Protein AF-0000000070418682 (afdb_homodimer)

Sequence (724 aa):
MSKELKKSKRNKKDPETDIDVFTCPLCLRHYTDPKQLDCLHNFCEGCIKDYIKSSDDDELHDGKFTCPVCHIPTTVSVPKSNPETWAGQLPDNHLITSLADGVPLNSETQVCTPCTREGNTTAAKHWCRDCFEPLCEFCKGIHRKIKQINGHRIIPLDEARSKPGNQRVETKTDEACTEHKGKAVELYCPGHRKLCCVVCFATNHRECPGIKTIDELSADLKSTGELAEVVDAMTEIIHKADEQIEEKTQAGTLLNLKYEELTEKIDFLTNKAIERLEALREEALRRFEKQHSKESKNIVHRKAVLVSSKLAMDLDLKYLEAVAKHGSASLLFITSERLRHRAGCSCLTASTSSWRITTTANMSKELKKSKRNKKDPETDIDVFTCPLCLRHYTDPKQLDCLHNFCEGCIKDYIKSSDDDELHDGKFTCPVCHIPTTVSVPKSNPETWAGQLPDNHLITSLADGVPLNSETQVCTPCTREGNTTAAKHWCRDCFEPLCEFCKGIHRKIKQINGHRIIPLDEARSKPGNQRVETKTDEACTEHKGKAVELYCPGHRKLCCVVCFATNHRECPGIKTIDELSADLKSTGELAEVVDAMTEIIHKADEQIEEKTQAGTLLNLKYEELTEKIDFLTNKAIERLEALREEALRRFEKQHSKESKNIVHRKAVLVSSKLAMDLDLKYLEAVAKHGSASLLFITSERLRHRAGCSCLTASTSSWRITTTAN

InterPro domains:
  IPR000315 B-box-type zinc finger [PF00643] (114-157)
  IPR000315 B-box-type zinc finger [PS50119] (107-157)
  IPR000315 B-box-type zinc finger [PS50119] (172-206)
  IPR001841 Zinc finger, RING-type [PS50089] (24-71)
  IPR001841 Zinc finger, RING-type [SM00184] (24-70)
  IPR011011 Zinc finger, FYVE/PHD-type [SSF57903] (106-149)
  IPR013083 Zinc finger, RING/FYVE/PHD-type [G3DSA:3.30.40.10] (2-95)
  IPR017907 Zinc finger, RING-type, conserved site [PS00518] (39-48)
  IPR027370 Zinc finger, RING-type, eukaryotic [PF13445] (24-68)
  IPR047153 TRIM45/56/19-like [PTHR25462] (20-304)

Foldseek 3Di:
DPDDPPPPPPDPDDPPPPQDPQAAPQVRFGADQWFAFPVRHIHHLVRVLVVLVPDDPVQLPQQWHADPPPGHIGHAPDSPDDSSCRSVRGDTDLVSVLVLLQDVLPDPFFFFDVQVVVVDGHTFFKAFSGVRTGHHPVVLVVLCVDPVRVPTDMGTSVCSNPVVSNPPCCVVPFPDDPVDPPFGFFKAQPVVRDTDGPVCCVPPVVPGPDIDTPVRVVVCCVPVCVVVVVVVVVVVVVVVVVVVVVVVVVVVVVVVVVVVVVVVVVVVVVVVVVVVVVVVVVVVVVVVVVVVVVVVVVVVVVVVVVVVVVVVVVVLVVVLVCCVVPNDPVVNVVSVVVVVVVVVPCCVVCPVPVPPVPPPPD/DLDDPDDPCPDDPPVPPPQDPQAAPQVRFGADQWFAFPVRHIHHLVRVLVVLVPDDPVQLPQQWHADPPPGHIGHAPDSPDDSSCRSVRGDTDLVSVQVLLPLVLPDPFFFFDVQVVVVDGHTFFKAFSRVRTGHHPVVLVVLCVDPVRVPTDMGTSVCSNPVVSNPPCCVPPFPADPVDPPFGFFKAQPVVRDTDGPVCCVPPVVPGPDIDTVVVVVVCCSRVCVVVVVVVVVVVVVVVVVVVVVVVVVVVVVVVVVVVVVVVVVVVVVVVVVVVVVVVVVVVVVVVVVVVVVVVVVVVVVVVVVVVVVVVVVVLVVVLVVCVVPNDPVVNVVSVVVVVVVVVPCCVVCPVPVPPPPPPPD

Nearest PDB structures (foldseek):
  5h7r-assembly1_D  TM=6.811E-01  e=3.146E-03  Homo sapiens
  5din-assembly1_A  TM=5.482E-01  e=1.806E-03  Homo sapiens
  5va4-assembly1_A  TM=6.247E-01  e=8.627E-01  Aotus trivirgatus
  7bbd-assembly1_B  TM=8.660E-01  e=1.819E-04  Homo sapiens
  5olm-assembly1_A  TM=5.240E-01  e=3.344E-06  Homo sapiens

Organism: Crassostrea virginica (NCBI:txid6565)

Radius of gyration: 64.1 Å; Cα contacts (8 Å, |Δi|>4): 879; chains: 2; bounding box: 57×169×114 Å

Solvent-accessible surface area (backbone atoms only — not comparable to full-atom values): 40303 Å² total; per-residue (Å²): 135,88,72,73,82,77,79,70,80,74,82,83,67,73,78,68,76,77,70,49,79,53,37,14,82,85,78,69,38,60,55,50,70,32,23,36,44,76,79,66,51,59,31,20,32,66,57,48,30,51,50,56,67,69,46,53,67,83,57,52,50,93,30,25,38,55,40,92,59,70,57,46,70,26,77,47,84,62,45,88,51,61,71,80,52,44,41,74,61,41,49,71,32,59,65,56,44,29,54,57,62,46,50,87,56,79,59,92,75,46,53,9,45,73,41,42,75,74,70,38,87,39,66,34,50,27,31,28,65,61,76,60,35,40,22,22,75,65,54,47,50,48,35,58,65,39,80,90,45,38,79,51,51,66,42,49,35,65,53,54,45,62,37,74,65,45,40,76,60,72,51,64,72,49,48,63,27,92,86,42,88,92,33,45,38,52,32,34,36,64,84,76,70,41,80,21,20,73,64,47,32,69,73,77,41,65,84,49,67,76,64,32,44,39,68,57,45,37,54,41,43,70,66,70,40,58,51,54,51,45,53,50,51,46,50,49,51,40,51,53,37,50,52,52,41,52,50,44,51,50,49,50,52,51,49,52,52,52,50,52,52,51,52,49,48,52,51,50,51,51,50,53,51,46,51,51,53,50,50,51,49,52,50,54,50,49,55,49,48,53,52,49,51,54,54,50,51,49,45,52,50,54,41,51,52,41,51,34,49,34,51,38,51,52,53,48,51,43,43,50,52,49,27,67,73,72,44,36,42,65,53,33,48,53,52,52,53,52,50,42,52,46,55,66,63,58,60,74,67,72,75,67,67,73,73,71,79,69,75,71,85,118,123,99,74,73,88,72,80,71,78,81,77,84,76,63,80,67,76,77,72,48,79,50,36,14,82,85,80,67,39,65,56,52,69,32,22,36,46,76,80,68,50,60,33,20,32,65,55,48,30,51,50,57,68,69,44,52,70,83,57,53,50,93,29,24,39,56,40,91,58,70,57,47,69,26,78,48,86,62,46,88,50,61,70,81,52,44,40,76,62,42,48,70,33,60,66,56,47,40,54,51,54,52,55,73,47,79,61,92,78,50,55,10,46,73,42,43,73,74,72,40,89,41,65,34,49,26,31,28,64,64,77,56,35,39,21,21,76,66,53,48,52,49,36,60,66,39,80,91,45,39,78,52,53,68,42,48,35,66,52,54,37,62,36,77,67,37,40,74,62,68,49,69,69,48,50,62,26,90,88,42,88,91,34,45,38,51,32,33,36,64,82,75,70,42,78,22,21,73,63,47,32,69,72,78,41,64,84,51,67,77,63,32,42,38,69,56,44,37,52,42,42,70,64,71,40,56,53,55,52,44,51,49,51,46,49,49,52,40,52,53,36,50,52,52,41,52,52,44,52,51,49,51,52,51,50,51,54,50,50,52,52,52,51,50,49,52,51,50,51,52,50,53,51,47,50,51,53,49,50,51,48,51,51,53,51,49,54,50,48,53,52,48,52,53,54,52,50,50,45,53,49,54,39,50,52,42,51,33,50,35,51,39,51,51,53,47,51,42,44,50,51,50,28,66,75,72,43,37,43,64,54,33,49,54,52,51,51,51,48,43,52,46,55,68,63,58,61,74,68,71,73,68,67,74,73,70,77,70,74,69,84,119

Structure (mmCIF, N/CA/C/O backbone):
data_AF-0000000070418682-model_v1
#
loop_
_entity.id
_entity.type
_entity.pdbx_description
1 polymer 'RING finger protein 207-like'
#
loop_
_atom_site.group_PDB
_atom_site.id
_atom_site.type_symbol
_atom_site.label_atom_id
_atom_site.label_alt_id
_atom_site.label_comp_id
_atom_site.label_asym_id
_atom_site.label_entity_id
_atom_site.label_seq_id
_atom_site.pdbx_PDB_ins_code
_atom_site.Cartn_x
_atom_site.Cartn_y
_atom_site.Cartn_z
_atom_site.occupancy
_atom_site.B_iso_or_equiv
_atom_site.auth_seq_id
_atom_site.auth_comp_id
_atom_site.auth_asym_id
_atom_site.auth_atom_id
_atom_site.pdbx_PDB_model_num
ATOM 1 N N . MET A 1 1 ? 8.664 60.625 52.25 1 19.91 1 MET A N 1
ATOM 2 C CA . MET A 1 1 ? 7.426 60.656 51.469 1 19.91 1 MET A CA 1
ATOM 3 C C . MET A 1 1 ? 7.703 60.531 49.969 1 19.91 1 MET A C 1
ATOM 5 O O . MET A 1 1 ? 6.789 60.281 49.188 1 19.91 1 MET A O 1
ATOM 9 N N . SER A 1 2 ? 8.68 61.281 49.625 1 25.62 2 SER A N 1
ATOM 10 C CA . SER A 1 2 ? 9.594 61.562 48.531 1 25.62 2 SER A CA 1
ATOM 11 C C . SER A 1 2 ? 10.125 60.281 47.875 1 25.62 2 SER A C 1
ATOM 13 O O . SER A 1 2 ? 11.148 60.312 47.188 1 25.62 2 SER A O 1
ATOM 15 N N . LYS A 1 3 ? 9.938 59.188 48.5 1 32.03 3 LYS A N 1
ATOM 16 C CA . LYS A 1 3 ? 10.477 57.844 48.312 1 32.03 3 LYS A CA 1
ATOM 17 C C . LYS A 1 3 ? 10.141 57.312 46.906 1 32.03 3 LYS A C 1
ATOM 19 O O . LYS A 1 3 ? 9.031 57.5 46.406 1 32.03 3 LYS A O 1
ATOM 24 N N . GLU A 1 4 ? 11.227 56.875 46.156 1 28.27 4 GLU A N 1
ATOM 25 C CA . GLU A 1 4 ? 11.641 56.5 44.781 1 28.27 4 GLU A CA 1
ATOM 26 C C . GLU A 1 4 ? 10.664 55.5 44.156 1 28.27 4 GLU A C 1
ATOM 28 O O . GLU A 1 4 ? 10.188 54.594 44.844 1 28.27 4 GLU A O 1
ATOM 33 N N . LEU A 1 5 ? 9.859 56 43.156 1 28.7 5 LEU A N 1
ATOM 34 C CA . LEU A 1 5 ? 9.109 55.156 42.25 1 28.7 5 LEU A CA 1
ATOM 35 C C . LEU A 1 5 ? 9.82 53.812 42.062 1 28.7 5 LEU A C 1
ATOM 37 O O . LEU A 1 5 ? 10.984 53.781 41.656 1 28.7 5 LEU A O 1
ATOM 41 N N . LYS A 1 6 ? 9.555 52.75 42.844 1 34.88 6 LYS A N 1
ATOM 42 C CA . LYS A 1 6 ? 10.094 51.406 42.844 1 34.88 6 LYS A CA 1
ATOM 43 C C . LYS A 1 6 ? 10.469 50.969 41.438 1 34.88 6 LYS A C 1
ATOM 45 O O . LYS A 1 6 ? 9.656 51.062 40.5 1 34.88 6 LYS A O 1
ATOM 50 N N . LYS A 1 7 ? 11.867 51.031 41.094 1 34.12 7 LYS A N 1
ATOM 51 C CA . LYS A 1 7 ? 12.586 50.375 40 1 34.12 7 LYS A CA 1
ATOM 52 C C . LYS A 1 7 ? 11.977 49 39.719 1 34.12 7 LYS A C 1
ATOM 54 O O . LYS A 1 7 ? 12.164 48.062 40.469 1 34.12 7 LYS A O 1
ATOM 59 N N . SER A 1 8 ? 10.898 48.969 39.281 1 28.3 8 SER A N 1
ATOM 60 C CA . SER A 1 8 ? 10.461 47.625 38.906 1 28.3 8 SER A CA 1
ATOM 61 C C . SER A 1 8 ? 11.484 46.969 38 1 28.3 8 SER A C 1
ATOM 63 O O . SER A 1 8 ? 11.945 47.562 37 1 28.3 8 SER A O 1
ATOM 65 N N . LYS A 1 9 ? 12.219 46.062 38.438 1 32.75 9 LYS A N 1
ATOM 66 C CA . LYS A 1 9 ? 13.125 45.156 37.75 1 32.75 9 LYS A CA 1
ATOM 67 C C . LYS A 1 9 ? 12.469 44.562 36.5 1 32.75 9 LYS A C 1
ATOM 69 O O . LYS A 1 9 ? 11.734 43.594 36.594 1 32.75 9 LYS A O 1
ATOM 74 N N . ARG A 1 10 ? 12 45.406 35.562 1 33 10 ARG A N 1
ATOM 75 C CA . ARG A 1 10 ? 11.555 44.75 34.344 1 33 10 ARG A CA 1
ATOM 76 C C . ARG A 1 10 ? 12.633 43.844 33.781 1 33 10 ARG A C 1
ATOM 78 O O . ARG A 1 10 ? 13.781 44.281 33.594 1 33 10 ARG A O 1
ATOM 85 N N . ASN A 1 11 ? 12.562 42.531 33.875 1 31.38 11 ASN A N 1
ATOM 86 C CA . ASN A 1 11 ? 13.375 41.438 33.344 1 31.38 11 ASN A CA 1
ATOM 87 C C . ASN A 1 11 ? 13.664 41.656 31.859 1 31.38 11 ASN A C 1
ATOM 89 O O . ASN A 1 11 ? 12.805 42.094 31.109 1 31.38 11 ASN A O 1
ATOM 93 N N . LYS A 1 12 ? 14.977 41.5 31.234 1 32.31 12 LYS A N 1
ATOM 94 C CA . LYS A 1 12 ? 15.781 41.719 30.031 1 32.31 12 LYS A CA 1
ATOM 95 C C . LYS A 1 12 ? 15.188 40.969 28.844 1 32.31 12 LYS A C 1
ATOM 97 O O . LYS A 1 12 ? 15.703 41.031 27.719 1 32.31 12 LYS A O 1
ATOM 102 N N . LYS A 1 13 ? 14.625 39.844 28.922 1 35.72 13 LYS A N 1
ATOM 103 C CA . LYS A 1 13 ? 14.867 38.938 27.828 1 35.72 13 LYS A CA 1
ATOM 104 C C . LYS A 1 13 ? 14.094 39.344 26.578 1 35.72 13 LYS A C 1
ATOM 106 O O . LYS A 1 13 ? 14.492 39.031 25.453 1 35.72 13 LYS A O 1
ATOM 111 N N . ASP A 1 14 ? 12.883 39.156 26.531 1 35.47 14 ASP A N 1
ATOM 112 C CA . ASP A 1 14 ? 12.328 39.094 25.188 1 35.47 14 ASP A CA 1
ATOM 113 C C . ASP A 1 14 ? 12.523 40.406 24.453 1 35.47 14 ASP A C 1
ATOM 115 O O .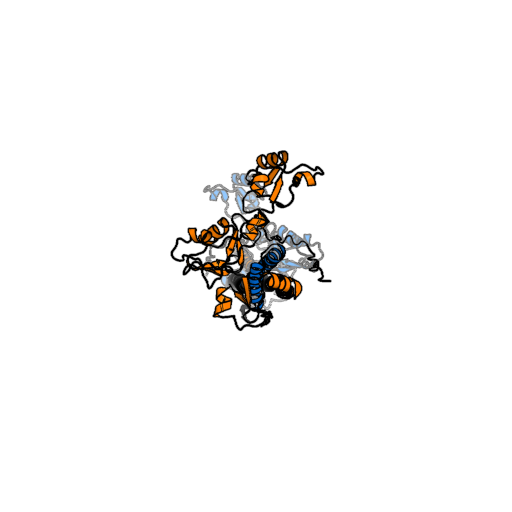 ASP A 1 14 ? 12.289 41.5 25.016 1 35.47 14 ASP A O 1
ATOM 119 N N . PRO A 1 15 ? 13.383 40.625 23.422 1 38.78 15 PRO A N 1
ATOM 120 C CA . PRO A 1 15 ? 13.5 41.875 22.672 1 38.78 15 PRO A CA 1
ATOM 121 C C . PRO A 1 15 ? 12.148 42.562 22.453 1 38.78 15 PRO A C 1
ATOM 123 O O . PRO A 1 15 ? 11.945 43.219 21.422 1 38.78 15 PRO A O 1
ATOM 126 N N . GLU A 1 16 ? 11.141 42.281 23.109 1 42.47 16 GLU A N 1
ATOM 127 C CA . GLU A 1 16 ? 9.953 43.062 22.891 1 42.47 16 GLU A CA 1
ATOM 128 C C . GLU A 1 16 ? 10.289 44.562 22.844 1 42.47 16 GLU A C 1
ATOM 130 O O . GLU A 1 16 ? 11 45.062 23.703 1 42.47 16 GLU A O 1
ATOM 135 N N . THR A 1 17 ? 10.289 45.125 21.672 1 47.41 17 THR A N 1
ATOM 136 C CA . THR A 1 17 ? 10.586 46.5 21.328 1 47.41 17 THR A CA 1
ATOM 137 C C . THR A 1 17 ? 10.07 47.469 22.391 1 47.41 17 THR A C 1
ATOM 139 O O . THR A 1 17 ? 8.867 47.531 22.641 1 47.41 17 THR A O 1
ATOM 142 N N . ASP A 1 18 ? 10.625 47.594 23.453 1 56.75 18 ASP A N 1
ATOM 143 C CA . ASP A 1 18 ? 10.359 48.625 24.469 1 56.75 18 ASP A CA 1
ATOM 144 C C . ASP A 1 18 ? 10.055 49.969 23.828 1 56.75 18 ASP A C 1
ATOM 146 O O . ASP A 1 18 ? 10.969 50.688 23.375 1 56.75 18 ASP A O 1
ATOM 150 N N . ILE A 1 19 ? 8.852 49.969 23.312 1 64.88 19 ILE A N 1
ATOM 151 C CA . ILE A 1 19 ? 8.414 51.25 22.781 1 64.88 19 ILE A CA 1
ATOM 152 C C . ILE A 1 19 ? 8.414 52.312 23.875 1 64.88 19 ILE A C 1
ATOM 154 O O . ILE A 1 19 ? 7.781 52.125 24.922 1 64.88 19 ILE A O 1
ATOM 158 N N . ASP A 1 20 ? 9.289 53.188 23.766 1 71.31 20 ASP A N 1
ATOM 159 C CA . ASP A 1 20 ? 9.367 54.281 24.734 1 71.31 20 ASP A CA 1
ATOM 160 C C . ASP A 1 20 ? 8.281 55.312 24.484 1 71.31 20 ASP A C 1
ATOM 162 O O . ASP A 1 20 ? 7.508 55.188 23.531 1 71.31 20 ASP A O 1
ATOM 166 N N . VAL A 1 21 ? 8.102 56.188 25.391 1 75.69 21 VAL A N 1
ATOM 167 C CA . VAL A 1 21 ? 7.047 57.188 25.391 1 75.69 21 VAL A CA 1
ATOM 168 C C . VAL A 1 21 ? 7.188 58.094 24.172 1 75.69 21 VAL A C 1
ATOM 170 O O . VAL A 1 21 ? 6.23 58.781 23.781 1 75.69 21 VAL A O 1
ATOM 173 N N . PHE A 1 22 ? 8.328 58.031 23.469 1 77.12 22 PHE A N 1
ATOM 174 C CA . PHE A 1 22 ? 8.578 58.969 22.375 1 77.12 22 PHE A CA 1
ATOM 175 C C . PHE A 1 22 ? 8.5 58.25 21.031 1 77.12 22 PHE A C 1
ATOM 177 O O . PHE A 1 22 ? 8.781 58.844 20 1 77.12 22 PHE A O 1
ATOM 184 N N . THR A 1 23 ? 8.164 57.062 21.141 1 82.19 23 THR A N 1
ATOM 185 C CA . THR A 1 23 ? 8.18 56.25 19.922 1 82.19 23 THR A CA 1
ATOM 186 C C . THR A 1 23 ? 6.758 56 19.422 1 82.19 23 THR A C 1
ATOM 188 O O . THR A 1 23 ? 5.879 55.625 20.219 1 82.19 23 THR A O 1
ATOM 191 N N . CYS A 1 24 ? 6.488 56.281 18.25 1 87.62 24 CYS A N 1
ATOM 192 C CA . CYS A 1 24 ? 5.207 55.969 17.625 1 87.62 24 CYS A CA 1
ATOM 193 C C . CYS A 1 24 ? 5.012 54.469 17.469 1 87.62 24 CYS A C 1
ATOM 195 O O . CYS A 1 24 ? 5.859 53.781 16.906 1 87.62 24 CYS A O 1
ATOM 197 N N . PRO A 1 25 ? 3.984 53.906 17.906 1 87.81 25 PRO A N 1
ATOM 198 C CA . PRO A 1 25 ? 3.77 52.469 17.844 1 87.81 25 PRO A CA 1
ATOM 199 C C . PRO A 1 25 ? 3.545 51.969 16.422 1 87.81 25 PRO A C 1
ATOM 201 O O . PRO A 1 25 ? 3.674 50.75 16.172 1 87.81 25 PRO A O 1
ATOM 204 N N . LEU A 1 26 ? 3.205 52.812 15.477 1 88.88 26 LEU A N 1
ATOM 205 C CA . LEU A 1 26 ? 2.906 52.375 14.117 1 88.88 26 LEU A CA 1
ATOM 206 C C . LEU A 1 26 ? 4.176 52.312 13.273 1 88.88 26 LEU A C 1
ATOM 208 O O . LEU A 1 26 ? 4.391 51.344 12.523 1 88.88 26 LEU A O 1
ATOM 212 N N . CYS A 1 27 ? 4.965 53.312 13.352 1 86.56 27 CYS A N 1
ATOM 213 C CA . CYS A 1 27 ? 6.156 53.375 12.508 1 86.56 27 CYS A CA 1
ATOM 214 C C . CYS A 1 27 ? 7.402 53.031 13.305 1 86.56 27 CYS A C 1
ATOM 216 O O . CYS A 1 27 ? 8.469 52.781 12.734 1 86.56 27 CYS A O 1
ATOM 218 N N . LEU A 1 28 ? 7.367 53.062 14.617 1 82.38 28 LEU A N 1
ATOM 219 C CA . LEU A 1 28 ? 8.422 52.688 15.555 1 82.38 28 LEU A CA 1
ATOM 220 C C . LEU A 1 28 ? 9.578 53.688 15.5 1 82.38 28 LEU A C 1
ATOM 222 O O . LEU A 1 28 ? 10.719 53.344 15.812 1 82.38 28 LEU A O 1
ATOM 226 N N . ARG A 1 29 ? 9.172 54.875 15.031 1 78.38 29 ARG A N 1
ATOM 227 C CA . ARG A 1 29 ? 10.109 55.969 15.039 1 78.38 29 ARG A CA 1
ATOM 228 C C . ARG A 1 29 ? 9.656 57.062 16.016 1 78.38 29 ARG A C 1
ATOM 230 O O . ARG A 1 29 ? 8.57 56.969 16.594 1 78.38 29 ARG A O 1
ATOM 237 N N . HIS A 1 30 ? 10.555 58 16.266 1 76.44 30 HIS A N 1
ATOM 238 C CA . HIS A 1 30 ? 10.164 59.125 17.109 1 76.44 30 HIS A CA 1
ATOM 239 C C . HIS A 1 30 ? 9.031 59.906 16.469 1 76.44 30 HIS A C 1
ATOM 241 O O . HIS A 1 30 ? 9.008 60.125 15.25 1 76.44 30 HIS A O 1
ATOM 247 N N . TYR A 1 31 ? 8.195 60.375 17.328 1 83 31 TYR A N 1
ATOM 248 C CA . TYR A 1 31 ? 6.973 61.031 16.875 1 83 31 TYR A CA 1
ATOM 249 C C . TYR A 1 31 ? 7.293 62.219 15.969 1 83 31 TYR A C 1
ATOM 251 O O . TYR A 1 31 ? 8.219 62.969 16.25 1 83 31 TYR A O 1
ATOM 259 N N . THR A 1 32 ? 6.656 62.25 14.852 1 81.56 32 THR A N 1
ATOM 260 C CA . THR A 1 32 ? 6.598 63.438 14 1 81.56 32 THR A CA 1
ATOM 261 C C . THR A 1 32 ? 5.199 64.062 14.008 1 81.56 32 THR A C 1
ATOM 263 O O . THR A 1 32 ? 4.246 63.406 13.531 1 81.56 32 THR A O 1
ATOM 266 N N . ASP A 1 33 ? 5.066 65.312 14.602 1 84.88 33 ASP A N 1
ATOM 267 C CA . ASP A 1 33 ? 3.766 65.938 14.742 1 84.88 33 ASP A CA 1
ATOM 268 C C . ASP A 1 33 ? 2.77 65 15.461 1 84.88 33 ASP A C 1
ATOM 270 O O . ASP A 1 33 ? 1.77 64.625 14.875 1 84.88 33 ASP A O 1
ATOM 274 N N . PRO A 1 34 ? 3.055 64.75 16.688 1 89.12 34 PRO A N 1
ATOM 275 C CA . PRO A 1 34 ? 2.246 63.812 17.453 1 89.12 34 PRO A CA 1
ATOM 276 C C . PRO A 1 34 ? 0.794 64.25 17.609 1 89.12 34 PRO A C 1
ATOM 278 O O . PRO A 1 34 ? 0.53 65.438 17.906 1 89.12 34 PRO A O 1
ATOM 281 N N . LYS A 1 35 ? -0.096 63.344 17.266 1 91.06 35 LYS A N 1
ATOM 282 C CA . LYS A 1 35 ? -1.531 63.562 17.453 1 91.06 35 LYS A CA 1
ATOM 283 C C . LYS A 1 35 ? -2.078 62.625 18.531 1 91.06 35 LYS A C 1
ATOM 285 O O . LYS A 1 35 ? -1.692 61.469 18.609 1 91.06 35 LYS A O 1
ATOM 290 N N . GLN A 1 36 ? -2.855 63.156 19.391 1 90.88 36 GLN A N 1
ATOM 291 C CA . GLN A 1 36 ? -3.428 62.344 20.469 1 90.88 36 GLN A CA 1
ATOM 292 C C . GLN A 1 36 ? -4.871 61.938 20.156 1 90.88 36 GLN A C 1
ATOM 294 O O . GLN A 1 36 ? -5.668 62.781 19.734 1 90.88 36 GLN A O 1
ATOM 299 N N . LEU A 1 37 ? -5.133 60.688 20.344 1 90.88 37 LEU A N 1
ATOM 300 C CA . LEU A 1 37 ? -6.488 60.188 20.094 1 90.88 37 LEU A CA 1
ATOM 301 C C . LEU A 1 37 ? -7.324 60.281 21.375 1 90.88 37 LEU A C 1
ATOM 303 O O . LEU A 1 37 ? -6.809 60.625 22.438 1 90.88 37 LEU A O 1
ATOM 307 N N . ASP A 1 38 ? -8.648 59.938 21.188 1 85.06 38 ASP A N 1
ATOM 308 C CA . ASP A 1 38 ? -9.555 60 22.328 1 85.06 38 ASP A CA 1
ATOM 309 C C . ASP A 1 38 ? -9.141 59 23.391 1 85.06 38 ASP A C 1
ATOM 311 O O . ASP A 1 38 ? -9.383 59.219 24.594 1 85.06 38 ASP A O 1
ATOM 315 N N . CYS A 1 39 ? -8.461 57.969 22.969 1 85.25 39 CYS A N 1
ATOM 316 C CA . CYS A 1 39 ? -8.016 56.906 23.875 1 85.25 39 CYS A CA 1
ATOM 317 C C . CYS A 1 39 ? -6.699 57.281 24.547 1 85.25 39 CYS A C 1
ATOM 319 O O . CYS A 1 39 ? -6.148 56.5 25.312 1 85.25 39 CYS A O 1
ATOM 321 N N . LEU A 1 40 ? -6.117 58.469 24.219 1 85.62 40 LEU A N 1
ATOM 322 C CA . LEU A 1 40 ? -4.91 59.031 24.797 1 85.62 40 LEU A CA 1
ATOM 323 C C . LEU A 1 40 ? -3.66 58.469 24.141 1 85.62 40 LEU A C 1
ATOM 325 O O . LEU A 1 40 ? -2.541 58.875 24.484 1 85.62 40 LEU A O 1
ATOM 329 N N . HIS A 1 41 ? -3.924 57.562 23.188 1 88.06 41 HIS A N 1
ATOM 330 C CA . HIS A 1 41 ? -2.762 57.062 22.453 1 88.06 41 HIS A CA 1
ATOM 331 C C . HIS A 1 41 ? -2.291 58.094 21.406 1 88.06 41 HIS A C 1
ATOM 333 O O . HIS A 1 41 ? -3.104 58.812 20.828 1 88.06 41 HIS A O 1
ATOM 339 N N . ASN A 1 42 ? -0.977 58.156 21.297 1 90.38 42 ASN A N 1
ATOM 340 C CA . ASN A 1 42 ? -0.368 59.125 20.391 1 90.38 42 ASN A CA 1
ATOM 341 C C . ASN A 1 42 ? 0.22 58.438 19.156 1 90.38 42 ASN A C 1
ATOM 343 O O . ASN A 1 42 ? 0.737 57.312 19.25 1 90.38 42 ASN A O 1
ATOM 347 N N . PHE A 1 43 ? 0.073 59.094 18.031 1 92.44 43 PHE A N 1
ATOM 348 C CA . PHE A 1 43 ? 0.643 58.656 16.766 1 92.44 43 PHE A CA 1
ATOM 349 C C . PHE A 1 43 ? 1.145 59.844 15.953 1 92.44 43 PHE A C 1
ATOM 351 O O . PHE A 1 43 ? 0.691 60.969 16.156 1 92.44 43 PHE A O 1
ATOM 358 N N . CYS A 1 44 ? 2.109 59.5 15.094 1 89.62 44 CYS A N 1
ATOM 359 C CA . CYS A 1 44 ? 2.461 60.531 14.125 1 89.62 44 CYS A CA 1
ATOM 360 C C . CYS A 1 44 ? 1.256 60.906 13.273 1 89.62 44 CYS A C 1
ATOM 362 O O . CYS A 1 44 ? 0.425 60.062 12.945 1 89.62 44 CYS A O 1
ATOM 364 N N . GLU A 1 45 ? 1.262 62.156 12.953 1 93.19 45 GLU A N 1
ATOM 365 C CA . GLU A 1 45 ? 0.179 62.562 12.062 1 93.19 45 GLU A CA 1
ATOM 366 C C . GLU A 1 45 ? 0.192 61.781 10.758 1 93.19 45 GLU A C 1
ATOM 368 O O . GLU A 1 45 ? -0.857 61.344 10.289 1 93.19 45 GLU A O 1
ATOM 373 N N . GLY A 1 46 ? 1.338 61.594 10.227 1 92.75 46 GLY A N 1
ATOM 374 C CA . GLY A 1 46 ? 1.463 60.812 9 1 92.75 46 GLY A CA 1
ATOM 375 C C . GLY A 1 46 ? 1.023 59.375 9.148 1 92.75 46 GLY A C 1
ATOM 376 O O . GLY A 1 46 ? 0.336 58.844 8.273 1 92.75 46 GLY A O 1
ATOM 377 N N . CYS A 1 47 ? 1.442 58.75 10.188 1 93.12 47 CYS A N 1
ATOM 378 C CA . CYS A 1 47 ? 1.138 57.344 10.43 1 93.12 47 CYS A CA 1
ATOM 379 C C . CYS A 1 47 ? -0.364 57.125 10.586 1 93.12 47 CYS A C 1
ATOM 381 O O . CYS A 1 47 ? -0.919 56.188 10.023 1 93.12 47 CYS A O 1
ATOM 383 N N . ILE A 1 48 ? -1.031 57.969 11.367 1 93.12 48 ILE A N 1
ATOM 384 C CA . ILE A 1 48 ? -2.469 57.844 11.586 1 93.12 48 ILE A CA 1
ATOM 385 C C . ILE A 1 48 ? -3.213 58.125 10.273 1 93.12 48 ILE A C 1
ATOM 387 O O . ILE A 1 48 ? -4.238 57.5 10 1 93.12 48 ILE A O 1
ATOM 391 N N . LYS A 1 49 ? -2.67 59.062 9.516 1 92.88 49 LYS A N 1
ATOM 392 C CA . LYS A 1 49 ? -3.252 59.312 8.203 1 92.88 49 LYS A CA 1
ATOM 393 C C . LYS A 1 49 ? -3.234 58.062 7.328 1 92.88 49 LYS A C 1
ATOM 395 O O . LYS A 1 49 ? -4.246 57.719 6.719 1 92.88 49 LYS A O 1
ATOM 400 N N . ASP A 1 50 ? -2.117 57.469 7.273 1 92.31 50 ASP A N 1
ATOM 401 C CA . ASP A 1 50 ? -1.972 56.25 6.484 1 92.31 50 ASP A CA 1
ATOM 402 C C . ASP A 1 50 ? -2.887 55.156 7.004 1 92.31 50 ASP A C 1
ATOM 404 O O . ASP A 1 50 ? -3.465 54.406 6.219 1 92.31 50 ASP A O 1
ATOM 408 N N . TYR A 1 51 ? -2.967 55 8.258 1 91.94 51 TYR A N 1
ATOM 409 C CA . TYR A 1 51 ? -3.826 54 8.891 1 91.94 51 TYR A CA 1
ATOM 410 C C . TYR A 1 51 ? -5.285 54.219 8.5 1 91.94 51 TYR A C 1
ATOM 412 O O . TYR A 1 51 ? -5.98 53.25 8.125 1 91.94 51 TYR A O 1
ATOM 420 N N . ILE A 1 52 ? -5.715 55.469 8.586 1 90 52 ILE A N 1
ATOM 421 C CA . ILE A 1 52 ? -7.098 55.812 8.266 1 90 52 ILE A CA 1
ATOM 422 C C . ILE A 1 52 ? -7.375 55.5 6.797 1 90 52 ILE A C 1
ATOM 424 O O . ILE A 1 52 ? -8.43 54.969 6.453 1 90 52 ILE A O 1
ATOM 428 N N . LYS A 1 53 ? -6.367 55.812 6.023 1 86.81 53 LYS A N 1
ATOM 429 C CA . LYS A 1 53 ? -6.504 55.562 4.59 1 86.81 53 LYS A CA 1
ATOM 430 C C . LYS A 1 53 ? -6.645 54.062 4.297 1 86.81 53 LYS A C 1
ATOM 432 O O . LYS A 1 53 ? -7.367 53.688 3.377 1 86.81 53 LYS A O 1
ATOM 437 N N . SER A 1 54 ? -5.914 53.344 5.012 1 85.75 54 SER A N 1
ATOM 438 C CA . SER A 1 54 ? -5.879 51.906 4.773 1 85.75 54 SER A CA 1
ATOM 439 C C . SER A 1 54 ? -7.094 51.188 5.379 1 85.75 54 SER A C 1
ATOM 441 O O . SER A 1 54 ? -7.379 50.031 5.062 1 85.75 54 SER A O 1
ATOM 443 N N . SER A 1 55 ? -7.73 51.844 6.289 1 80.25 55 SER A N 1
ATOM 444 C CA . SER A 1 55 ? -8.867 51.25 6.977 1 80.25 55 SER A CA 1
ATOM 445 C C . SER A 1 55 ? -10.078 51.125 6.051 1 80.25 55 SER A C 1
ATOM 447 O O . SER A 1 55 ? -10.266 51.969 5.164 1 80.25 55 SER A O 1
ATOM 449 N N . ASP A 1 56 ? -10.711 50.031 6.094 1 73.12 56 ASP A N 1
ATOM 450 C CA . ASP A 1 56 ? -11.898 49.781 5.281 1 73.12 56 ASP A CA 1
ATOM 451 C C . ASP A 1 56 ? -13 50.781 5.609 1 73.12 56 ASP A C 1
ATOM 453 O O . ASP A 1 56 ? -13.117 51.25 6.75 1 73.12 56 ASP A O 1
ATOM 457 N N . ASP A 1 57 ? -13.688 51.125 4.598 1 65.88 57 ASP A N 1
ATOM 458 C CA . ASP A 1 57 ? -14.773 52.094 4.68 1 65.88 57 ASP A CA 1
ATOM 459 C C . ASP A 1 57 ? -15.734 51.75 5.812 1 65.88 57 ASP A C 1
ATOM 461 O O . ASP A 1 57 ? -16.266 52.656 6.477 1 65.88 57 ASP A O 1
ATOM 465 N N . ASP A 1 58 ? -15.781 50.531 6.105 1 67 58 ASP A N 1
ATOM 466 C CA . ASP A 1 58 ? -16.766 50.094 7.102 1 67 58 ASP A CA 1
ATOM 467 C C . ASP A 1 58 ? -16.312 50.469 8.508 1 67 58 ASP A C 1
ATOM 469 O O . ASP A 1 58 ? -17.141 50.625 9.414 1 67 58 ASP A O 1
ATOM 473 N N . GLU A 1 59 ? -15.023 50.719 8.664 1 68.06 59 GLU A N 1
ATOM 474 C CA . GLU A 1 59 ? -14.477 51.094 9.969 1 68.06 59 GLU A CA 1
ATOM 475 C C . GLU A 1 59 ? -14.5 52.594 10.18 1 68.06 59 GLU A C 1
ATOM 477 O O . GLU A 1 59 ? -14.383 53.062 11.312 1 68.06 59 GLU A O 1
ATOM 482 N N . LEU A 1 60 ? -14.672 53.312 9.039 1 70.62 60 LEU A N 1
ATOM 483 C CA . LEU A 1 60 ? -14.672 54.75 9.07 1 70.62 60 LEU A CA 1
ATOM 484 C C . LEU A 1 60 ? -16.094 55.312 9.062 1 70.62 60 LEU A C 1
ATOM 486 O O . LEU A 1 60 ? -16.703 55.469 8 1 70.62 60 LEU A O 1
ATOM 490 N N . HIS A 1 61 ? -16.953 54.844 9.914 1 70.94 61 HIS A N 1
ATOM 491 C CA . HIS A 1 61 ? -18.344 55.281 9.828 1 70.94 61 HIS A CA 1
ATOM 492 C C . HIS A 1 61 ? -18.625 56.469 10.742 1 70.94 61 HIS A C 1
ATOM 494 O O . HIS A 1 61 ? -18.125 56.5 11.867 1 70.94 61 HIS A O 1
ATOM 500 N N . ASP A 1 62 ? -19.359 57.469 10.273 1 76.56 62 ASP A N 1
ATOM 501 C CA . ASP A 1 62 ? -19.938 58.594 11.008 1 76.56 62 ASP A CA 1
ATOM 502 C C . ASP A 1 62 ? -18.844 59.406 11.68 1 76.56 62 ASP A C 1
ATOM 504 O O . ASP A 1 62 ? -18.984 59.812 12.844 1 76.56 62 ASP A O 1
ATOM 508 N N . GLY A 1 63 ? -17.625 59.562 10.945 1 81.88 63 GLY A N 1
ATOM 509 C CA . GLY A 1 63 ? -16.594 60.438 11.477 1 81.88 63 GLY A CA 1
ATOM 510 C C . GLY A 1 63 ? -15.789 59.812 12.594 1 81.88 63 GLY A C 1
ATOM 511 O O . GLY A 1 63 ? -15.273 60.5 13.469 1 81.88 63 GLY A O 1
ATOM 512 N N . LYS A 1 64 ? -15.867 58.531 12.648 1 88.06 64 LYS A N 1
ATOM 513 C CA . LYS A 1 64 ? -15.125 57.812 13.695 1 88.06 64 LYS A CA 1
ATOM 514 C C . LYS A 1 64 ? -14.188 56.781 13.102 1 88.06 64 LYS A C 1
ATOM 516 O O . LYS A 1 64 ? -14.484 56.188 12.062 1 88.06 64 LYS A O 1
ATOM 521 N N . PHE A 1 65 ? -13.07 56.688 13.656 1 89.31 65 PHE A N 1
ATOM 522 C CA . PHE A 1 65 ? -12.156 55.594 13.344 1 89.31 65 PHE A CA 1
ATOM 523 C C . PHE A 1 65 ? -11.617 54.969 14.625 1 89.31 65 PHE A C 1
ATOM 525 O O . PHE A 1 65 ? -11.734 55.531 15.703 1 89.31 65 PHE A O 1
ATOM 532 N N . THR A 1 66 ? -11.148 53.812 14.516 1 88.75 66 THR A N 1
ATOM 533 C CA . THR A 1 66 ? -10.68 53.094 15.711 1 88.75 66 THR A CA 1
ATOM 534 C C . THR A 1 66 ? -9.164 53.188 15.836 1 88.75 66 THR A C 1
ATOM 536 O O . THR A 1 66 ? -8.453 53.188 14.828 1 88.75 66 THR A O 1
ATOM 539 N N . CYS A 1 67 ? -8.711 53.375 17.109 1 90.12 67 CYS A N 1
ATOM 540 C CA . CYS A 1 67 ? -7.277 53.406 17.391 1 90.12 67 CYS A CA 1
ATOM 541 C C . CYS A 1 67 ? -6.594 52.125 16.953 1 90.12 67 CYS A C 1
ATOM 543 O O . CYS A 1 67 ? -7.074 51.031 17.25 1 90.12 67 CYS A O 1
ATOM 545 N N . PRO A 1 68 ? -5.543 52.188 16.281 1 88.56 68 PRO A N 1
ATOM 546 C CA . PRO A 1 68 ? -4.828 51 15.797 1 88.56 68 PRO A CA 1
ATOM 547 C C . PRO A 1 68 ? -4.301 50.125 16.922 1 88.56 68 PRO A C 1
ATOM 549 O O . PRO A 1 68 ? -3.973 48.969 16.703 1 88.56 68 PRO A O 1
ATOM 552 N N . VAL A 1 69 ? -4.172 50.688 18.109 1 85.62 69 VAL A N 1
ATOM 553 C CA . VAL A 1 69 ? -3.551 49.969 19.219 1 85.62 69 VAL A CA 1
ATOM 554 C C . VAL A 1 69 ? -4.633 49.375 20.125 1 85.62 69 VAL A C 1
ATOM 556 O O . VAL A 1 69 ? -4.637 48.188 20.406 1 85.62 69 VAL A O 1
ATOM 559 N N . CYS A 1 70 ? -5.621 50.188 20.594 1 82.75 70 CYS A N 1
ATOM 560 C CA . CYS A 1 70 ? -6.586 49.75 21.594 1 82.75 70 CYS A CA 1
ATOM 561 C C . CYS A 1 70 ? -7.961 49.531 20.969 1 82.75 70 CYS A C 1
ATOM 563 O O . CYS A 1 70 ? -8.867 49 21.609 1 82.75 70 CYS A O 1
ATOM 565 N N . HIS A 1 71 ? -8.203 50.031 19.766 1 84.44 71 HIS A N 1
ATOM 566 C CA . HIS A 1 71 ? -9.43 49.844 18.984 1 84.44 71 HIS A CA 1
ATOM 567 C C . HIS A 1 71 ? -10.586 50.625 19.594 1 84.44 71 HIS A C 1
ATOM 569 O O . HIS A 1 71 ? -11.758 50.312 19.359 1 84.44 71 HIS A O 1
ATOM 575 N N . ILE A 1 72 ? -10.273 51.562 20.422 1 81.19 72 ILE A N 1
ATOM 576 C CA . ILE A 1 72 ? -11.289 52.469 20.938 1 81.19 72 ILE A CA 1
ATOM 577 C C . ILE A 1 72 ? -11.625 53.5 19.875 1 81.19 72 ILE A C 1
ATOM 579 O O . ILE A 1 72 ? -10.727 54.062 19.234 1 81.19 72 ILE A O 1
ATOM 583 N N . PRO A 1 73 ? -12.82 53.75 19.703 1 87.5 73 PRO A N 1
ATOM 584 C CA . PRO A 1 73 ? -13.211 54.719 18.672 1 87.5 73 PRO A CA 1
ATOM 585 C C . PRO A 1 73 ? -12.789 56.156 19 1 87.5 73 PRO A C 1
ATOM 587 O O . PRO A 1 73 ? -12.82 56.531 20.172 1 87.5 73 PRO A O 1
ATOM 590 N N . THR A 1 74 ? -12.273 56.844 18.031 1 89.19 74 THR A N 1
ATOM 591 C CA . THR A 1 74 ? -11.922 58.25 18.125 1 89.19 74 THR A CA 1
ATOM 592 C C . THR A 1 74 ? -12.781 59.094 17.188 1 89.19 74 THR A C 1
ATOM 594 O O . THR A 1 74 ? -12.992 58.719 16.031 1 89.19 74 THR A O 1
ATOM 597 N N . THR A 1 75 ? -13.305 60.125 17.703 1 87.56 75 THR A N 1
ATOM 598 C CA . THR A 1 75 ? -14.188 61 16.938 1 87.56 75 THR A CA 1
ATOM 599 C C . THR A 1 75 ? -13.414 62.188 16.375 1 87.56 75 THR A C 1
ATOM 601 O O . THR A 1 75 ? -12.547 62.75 17.047 1 87.56 75 THR A O 1
ATOM 604 N N . VAL A 1 76 ? -13.742 62.5 15.117 1 86.25 76 VAL A N 1
ATOM 605 C CA . VAL A 1 76 ? -13.109 63.656 14.492 1 86.25 76 VAL A CA 1
ATOM 606 C C . VAL A 1 76 ? -14.039 64.875 14.578 1 86.25 76 VAL A C 1
ATOM 608 O O . VAL A 1 76 ? -15.258 64.688 14.68 1 86.25 76 VAL A O 1
ATOM 611 N N . SER A 1 77 ? -13.453 66.062 14.562 1 81.44 77 SER A N 1
ATOM 612 C CA . SER A 1 77 ? -14.195 67.312 14.75 1 81.44 77 SER A CA 1
ATOM 613 C C . SER A 1 77 ? -15.133 67.562 13.578 1 81.44 77 SER A C 1
ATOM 615 O O . SER A 1 77 ? -16.25 68.062 13.766 1 81.44 77 SER A O 1
ATOM 617 N N . VAL A 1 78 ? -14.703 67.25 12.383 1 81.69 78 VAL A N 1
ATOM 618 C CA . VAL A 1 78 ? -15.516 67.5 11.188 1 81.69 78 VAL A CA 1
ATOM 619 C C . VAL A 1 78 ? -15.75 66.125 10.484 1 81.69 78 VAL A C 1
ATOM 621 O O . VAL A 1 78 ? -15.055 65.812 9.516 1 81.69 78 VAL A O 1
ATOM 624 N N . PRO A 1 79 ? -16.844 65.5 10.797 1 78.06 79 PRO A N 1
ATOM 625 C CA . PRO A 1 79 ? -17.062 64.125 10.281 1 78.06 79 PRO A CA 1
ATOM 626 C C . PRO A 1 79 ? -17.297 64.125 8.773 1 78.06 79 PRO A C 1
ATOM 628 O O . PRO A 1 79 ? -16.984 63.094 8.117 1 78.06 79 PRO A O 1
ATOM 631 N N . LYS A 1 80 ? -17.812 65.188 8.281 1 80.19 80 LYS A N 1
ATOM 632 C CA . LYS A 1 80 ? -18.188 65.188 6.875 1 80.19 80 LYS A CA 1
ATOM 633 C C . LYS A 1 80 ? -16.984 65.438 5.984 1 80.19 80 LYS A C 1
ATOM 635 O O . LYS A 1 80 ? -17.062 65.312 4.762 1 80.19 80 LYS A O 1
ATOM 640 N N . SER A 1 81 ? -15.914 65.562 6.566 1 81.81 81 SER A N 1
ATOM 641 C CA . SER A 1 81 ? -14.719 65.875 5.781 1 81.81 81 SER A CA 1
ATOM 642 C C . SER A 1 81 ? -14.086 64.625 5.238 1 81.81 81 SER A C 1
ATOM 644 O O . SER A 1 81 ? -14.477 63.5 5.621 1 81.81 81 SER A O 1
ATOM 646 N N . ASN A 1 82 ? -13.18 64.812 4.266 1 84.56 82 ASN A N 1
ATOM 647 C CA . ASN A 1 82 ? -12.43 63.719 3.68 1 84.56 82 ASN A CA 1
ATOM 648 C C . ASN A 1 82 ? -11.547 63.031 4.715 1 84.56 82 ASN A C 1
ATOM 650 O O . ASN A 1 82 ? -10.836 63.719 5.473 1 84.56 82 ASN A O 1
ATOM 654 N N . PRO A 1 83 ? -11.656 61.812 4.805 1 84.62 83 PRO A N 1
ATOM 655 C CA . PRO A 1 83 ? -10.867 61.062 5.781 1 84.62 83 PRO A CA 1
ATOM 656 C C . PRO A 1 83 ? -9.383 61.406 5.727 1 84.62 83 PRO A C 1
ATOM 658 O O . PRO A 1 83 ? -8.68 61.281 6.738 1 84.62 83 PRO A O 1
ATOM 661 N N . GLU A 1 84 ? -8.922 61.844 4.668 1 83.31 84 GLU A N 1
ATOM 662 C CA . GLU A 1 84 ? -7.512 62.219 4.52 1 83.31 84 GLU A CA 1
ATOM 663 C C . GLU A 1 84 ? -7.16 63.406 5.387 1 83.31 84 GLU A C 1
ATOM 665 O O . GLU A 1 84 ? -5.992 63.625 5.719 1 83.31 84 GLU A O 1
ATOM 670 N N . THR A 1 85 ? -8.164 64.125 5.773 1 87.19 85 THR A N 1
ATOM 671 C CA . THR A 1 85 ? -7.926 65.312 6.547 1 87.19 85 THR A CA 1
ATOM 672 C C . THR A 1 85 ? -8.148 65.062 8.031 1 87.19 85 THR A C 1
ATOM 674 O O . THR A 1 85 ? -7.898 65.938 8.859 1 87.19 85 THR A O 1
ATOM 677 N N . TRP A 1 86 ? -8.641 63.938 8.391 1 89.56 86 TRP A N 1
ATOM 678 C CA . TRP A 1 86 ? -9.031 63.656 9.766 1 89.56 86 TRP A CA 1
ATOM 679 C C . TRP A 1 86 ? -7.832 63.688 10.703 1 89.56 86 TRP A C 1
ATOM 681 O O . TRP A 1 86 ? -7.93 64.188 11.82 1 89.56 86 TRP A O 1
ATOM 691 N N . ALA A 1 87 ? -6.684 63.219 10.227 1 91.56 87 ALA A N 1
ATOM 692 C CA . ALA A 1 87 ? -5.48 63.219 11.062 1 91.56 87 ALA A CA 1
ATOM 693 C C . ALA A 1 87 ? -5.109 64.625 11.531 1 91.56 87 ALA A C 1
ATOM 695 O O . ALA A 1 87 ? -4.688 64.812 12.672 1 91.56 87 ALA A O 1
ATOM 696 N N . GLY A 1 88 ? -5.312 65.5 10.664 1 88.5 88 GLY A N 1
ATOM 697 C CA . GLY A 1 88 ? -4.973 66.875 10.969 1 88.5 88 GLY A CA 1
ATOM 698 C C . GLY A 1 88 ? -5.934 67.562 11.945 1 88.5 88 GLY A C 1
ATOM 699 O O . GLY A 1 88 ? -5.617 68.562 12.547 1 88.5 88 GLY A O 1
ATOM 700 N N . GLN A 1 89 ? -7.09 67 12.148 1 87 89 GLN A N 1
ATOM 701 C CA . GLN A 1 89 ? -8.102 67.562 13.031 1 87 89 GLN A CA 1
ATOM 702 C C . GLN A 1 89 ? -7.887 67.062 14.477 1 87 89 GLN A C 1
ATOM 704 O O . GLN A 1 89 ? -8.492 67.625 15.398 1 87 89 GLN A O 1
ATOM 709 N N . LEU A 1 90 ? -7.047 66.125 14.68 1 90 90 LEU A N 1
ATOM 710 C CA . LEU A 1 90 ? -6.793 65.625 16.016 1 90 90 LEU A CA 1
ATOM 711 C C . LEU A 1 90 ? -5.922 66.562 16.828 1 90 90 LEU A C 1
ATOM 713 O O . LEU A 1 90 ? -5.117 67.312 16.266 1 90 90 LEU A O 1
ATOM 717 N N . PRO A 1 91 ? -6.141 66.562 18.125 1 85.81 91 PRO A N 1
ATOM 718 C CA . PRO A 1 91 ? -5.352 67.438 18.953 1 85.81 91 PRO A CA 1
ATOM 719 C C . PRO A 1 91 ? -3.859 67.125 18.938 1 85.81 91 PRO A C 1
ATOM 721 O O . PRO A 1 91 ? -3.48 65.938 18.906 1 85.81 91 PRO A O 1
ATOM 724 N N . ASP A 1 92 ? -3.061 68.188 18.922 1 84.81 92 ASP A N 1
ATOM 725 C CA . ASP A 1 92 ? -1.615 68 19.031 1 84.81 92 ASP A CA 1
ATOM 726 C C . ASP A 1 92 ? -1.21 67.688 20.469 1 84.81 92 ASP A C 1
ATOM 728 O O . ASP A 1 92 ? -1.841 68.125 21.422 1 84.81 92 ASP A O 1
ATOM 732 N N . ASN A 1 93 ? -0.338 66.75 20.516 1 83.56 93 ASN A N 1
ATOM 733 C CA . ASN A 1 93 ? 0.229 66.5 21.828 1 83.56 93 ASN A CA 1
ATOM 734 C C . ASN A 1 93 ? 1.519 67.312 22.047 1 83.56 93 ASN A C 1
ATOM 736 O O . ASN A 1 93 ? 2.598 66.875 21.656 1 83.56 93 ASN A O 1
ATOM 740 N N . HIS A 1 94 ? 1.371 68.375 22.672 1 75.56 94 HIS A N 1
ATOM 741 C CA . HIS A 1 94 ? 2.475 69.312 22.844 1 75.56 94 HIS A CA 1
ATOM 742 C C . HIS A 1 94 ? 3.508 68.75 23.828 1 75.56 94 HIS A C 1
ATOM 744 O O . HIS A 1 94 ? 4.695 69.062 23.719 1 75.56 94 HIS A O 1
ATOM 750 N N . LEU A 1 95 ? 2.982 68.062 24.75 1 77.25 95 LEU A N 1
ATOM 751 C CA . LEU A 1 95 ? 3.908 67.5 25.719 1 77.25 95 LEU A CA 1
ATOM 752 C C . LEU A 1 95 ? 4.91 66.562 25.031 1 77.25 95 LEU A C 1
ATOM 754 O O . LEU A 1 95 ? 6.117 66.688 25.234 1 77.25 95 LEU A O 1
ATOM 758 N N . ILE A 1 96 ? 4.375 65.688 24.172 1 80 96 ILE A N 1
ATOM 759 C CA . ILE A 1 96 ? 5.223 64.75 23.453 1 80 96 ILE A CA 1
ATOM 760 C C . ILE A 1 96 ? 6.168 65.5 22.531 1 80 96 ILE A C 1
ATOM 762 O O . ILE A 1 96 ? 7.34 65.125 22.391 1 80 96 ILE A O 1
ATOM 766 N N . THR A 1 97 ? 5.57 66.438 21.906 1 73.62 97 THR A N 1
ATOM 767 C CA . THR A 1 97 ? 6.387 67.312 21.031 1 73.62 97 THR A CA 1
ATOM 768 C C . THR A 1 97 ? 7.523 67.938 21.812 1 73.62 97 THR A C 1
ATOM 770 O O . THR A 1 97 ? 8.672 67.938 21.359 1 73.62 97 THR A O 1
ATOM 773 N N . SER A 1 98 ? 7.18 68.438 22.922 1 67.75 98 SER A N 1
ATOM 774 C CA . SER A 1 98 ? 8.164 69.125 23.75 1 67.75 98 SER A CA 1
ATOM 775 C C . SER A 1 98 ? 9.227 68.188 24.266 1 67.75 98 SER A C 1
ATOM 777 O O . SER A 1 98 ? 10.414 68.5 24.281 1 67.75 98 SER A O 1
ATOM 779 N N . LEU A 1 99 ? 8.742 67.062 24.719 1 65.19 99 LEU A N 1
ATOM 780 C CA . LEU A 1 99 ? 9.648 66.062 25.25 1 65.19 99 LEU A CA 1
ATOM 781 C C . LEU A 1 99 ? 10.539 65.5 24.141 1 65.19 99 LEU A C 1
ATOM 783 O O . LEU A 1 99 ? 11.727 65.25 24.375 1 65.19 99 LEU A O 1
ATOM 787 N N . ALA A 1 100 ? 9.781 65.25 23.094 1 60.44 100 ALA A N 1
ATOM 788 C CA . ALA A 1 100 ? 10.539 64.812 21.953 1 60.44 100 ALA A CA 1
ATOM 789 C C . ALA A 1 100 ? 11.602 65.812 21.516 1 60.44 100 ALA A C 1
ATOM 791 O O . ALA A 1 100 ? 12.695 65.438 21.094 1 60.44 100 ALA A O 1
ATOM 792 N N . ASP A 1 101 ? 10.977 67.188 21.578 1 52.16 101 ASP A N 1
ATOM 793 C CA . ASP A 1 101 ? 11.867 68.25 21.203 1 52.16 101 ASP A CA 1
ATOM 794 C C . ASP A 1 101 ? 12.875 68.562 22.297 1 52.16 101 ASP A C 1
ATOM 796 O O . ASP A 1 101 ? 13.914 69.188 22.062 1 52.16 101 ASP A O 1
ATOM 800 N N . GLY A 1 102 ? 12.477 68.5 23.672 1 50 102 GLY A N 1
ATOM 801 C CA . GLY A 1 102 ? 13.266 68.688 24.875 1 50 102 GLY A CA 1
ATOM 802 C C . GLY A 1 102 ? 14.531 67.875 24.922 1 50 102 GLY A C 1
ATOM 803 O O . GLY A 1 102 ? 14.484 66.688 25.219 1 50 102 GLY A O 1
ATOM 804 N N . VAL A 1 103 ? 15.43 68.188 24.375 1 43.66 103 VAL A N 1
ATOM 805 C CA . VAL A 1 103 ? 16.891 68.25 24.453 1 43.66 103 VAL A CA 1
ATOM 806 C C . VAL A 1 103 ? 17.328 68.312 25.906 1 43.66 103 VAL A C 1
ATOM 808 O O . VAL A 1 103 ? 16.656 68.938 26.734 1 43.66 103 VAL A O 1
ATOM 811 N N . PRO A 1 104 ? 17.922 67.562 26.625 1 43.16 104 PRO A N 1
ATOM 812 C CA . PRO A 1 104 ? 18.484 68.125 27.828 1 43.16 104 PRO A CA 1
ATOM 813 C C . PRO A 1 104 ? 18.656 69.688 27.703 1 43.16 104 PRO A C 1
ATOM 815 O O . PRO A 1 104 ? 19.562 70.125 27.016 1 43.16 104 PRO A O 1
ATOM 818 N N . LEU A 1 105 ? 17.859 70.375 27.281 1 40.59 105 LEU A N 1
ATOM 819 C CA . LEU A 1 105 ? 17.891 71.812 27.031 1 40.59 105 LEU A CA 1
ATOM 820 C C . LEU A 1 105 ? 18.547 72.562 28.188 1 40.59 105 LEU A C 1
ATOM 822 O O . LEU A 1 105 ? 18.812 73.75 28.094 1 40.59 105 LEU A O 1
ATOM 826 N N . ASN A 1 106 ? 18.219 72.25 29.234 1 39.91 106 ASN A N 1
ATOM 827 C CA . ASN A 1 106 ? 18.609 73.125 30.328 1 39.91 106 ASN A CA 1
ATOM 828 C C . ASN A 1 106 ? 20.109 73.375 30.344 1 39.91 106 ASN A C 1
ATOM 830 O O . ASN A 1 106 ? 20.594 74.312 31.016 1 39.91 106 ASN A O 1
ATOM 834 N N . SER A 1 107 ? 21 72.25 30.172 1 43.41 107 SER A N 1
ATOM 835 C CA . SER A 1 107 ? 22.359 72.625 30.547 1 43.41 107 SER A CA 1
ATOM 836 C C . SER A 1 107 ? 23.062 73.438 29.453 1 43.41 107 SER A C 1
ATOM 838 O O . SER A 1 107 ? 22.891 73.125 28.266 1 43.41 107 SER A O 1
ATOM 840 N N . GLU A 1 108 ? 23.406 74.562 29.594 1 48.44 108 GLU A N 1
ATOM 841 C CA . GLU A 1 108 ? 24.281 75.438 28.844 1 48.44 108 GLU A CA 1
ATOM 842 C C . GLU A 1 108 ? 25.328 74.688 28.078 1 48.44 108 GLU A C 1
ATOM 844 O O . GLU A 1 108 ? 25.812 75.125 27.031 1 48.44 108 GLU A O 1
ATOM 849 N N . THR A 1 109 ? 25.781 73.5 28.531 1 55.72 109 THR A N 1
ATOM 850 C CA . THR A 1 109 ? 26.922 72.75 27.969 1 55.72 109 THR A CA 1
ATOM 851 C C . THR A 1 109 ? 26.5 71.375 27.547 1 55.72 109 THR A C 1
ATOM 853 O O . THR A 1 109 ? 26.625 70.438 28.312 1 55.72 109 THR A O 1
ATOM 856 N N . GLN A 1 110 ? 25.938 71.125 26.453 1 66.38 110 GLN A N 1
ATOM 857 C CA . GLN A 1 110 ? 25.547 69.812 26 1 66.38 110 GLN A CA 1
ATOM 858 C C . GLN A 1 110 ? 26.641 69.125 25.141 1 66.38 110 GLN A C 1
ATOM 860 O O . GLN A 1 110 ? 27.266 69.812 24.312 1 66.38 110 GLN A O 1
ATOM 865 N N . VAL A 1 111 ? 26.906 67.875 25.469 1 76.81 111 VAL A N 1
ATOM 866 C CA . VAL A 1 111 ? 27.938 67.125 24.766 1 76.81 111 VAL A CA 1
ATOM 867 C C . VAL A 1 111 ? 27.297 66.25 23.688 1 76.81 111 VAL A C 1
ATOM 869 O O . VAL A 1 111 ? 26.125 65.875 23.797 1 76.81 111 VAL A O 1
ATOM 872 N N . CYS A 1 112 ? 27.984 66.062 22.625 1 79.62 112 CYS A N 1
ATOM 873 C CA . CYS A 1 112 ? 27.547 65.25 21.516 1 79.62 112 CYS A CA 1
ATOM 874 C C . CYS A 1 112 ? 27.391 63.781 21.953 1 79.62 112 CYS A C 1
ATOM 876 O O . CYS A 1 112 ? 28.344 63.156 22.406 1 79.62 112 CYS A O 1
ATOM 878 N N . THR A 1 113 ? 26.297 63.219 21.766 1 78.75 113 THR A N 1
ATOM 879 C CA . THR A 1 113 ? 25.953 61.875 22.281 1 78.75 113 THR A CA 1
ATOM 880 C C . THR A 1 113 ? 26.75 60.812 21.531 1 78.75 113 THR A C 1
ATOM 882 O O . THR A 1 113 ? 27.344 59.938 22.156 1 78.75 113 THR A O 1
ATOM 885 N N . PRO A 1 114 ? 26.719 60.781 20.266 1 81 114 PRO A N 1
ATOM 886 C CA . PRO A 1 114 ? 27.531 59.75 19.562 1 81 114 PRO A CA 1
ATOM 887 C C . PRO A 1 114 ? 29.016 59.844 19.938 1 81 114 PRO A C 1
ATOM 889 O O . PRO A 1 114 ? 29.656 58.781 20.094 1 81 114 PRO A O 1
ATOM 892 N N . CYS A 1 115 ? 29.438 61.031 20.094 1 81.88 115 CYS A N 1
ATOM 893 C CA . CYS A 1 115 ? 30.844 61.188 20.453 1 81.88 115 CYS A CA 1
ATOM 894 C C . CYS A 1 115 ? 31.109 60.688 21.875 1 81.88 115 CYS A C 1
ATOM 896 O O . CYS A 1 115 ? 32.156 60.125 22.156 1 81.88 115 CYS A O 1
ATOM 898 N N . THR A 1 116 ? 30.234 61 22.703 1 80.94 116 THR A N 1
ATOM 899 C CA . THR A 1 116 ? 30.375 60.531 24.078 1 80.94 116 THR A CA 1
ATOM 900 C C . THR A 1 116 ? 30.453 59.031 24.156 1 80.94 116 THR A C 1
ATOM 902 O O . THR A 1 116 ? 31.203 58.469 24.953 1 80.94 116 THR A O 1
ATOM 905 N N . ARG A 1 117 ? 29.766 58.375 23.297 1 80.25 117 ARG A N 1
ATOM 906 C CA . ARG A 1 117 ? 29.75 56.906 23.25 1 80.25 117 ARG A CA 1
ATOM 907 C C . ARG A 1 117 ? 31.109 56.344 22.844 1 80.25 117 ARG A C 1
ATOM 909 O O . ARG A 1 117 ? 31.484 55.25 23.266 1 80.25 117 ARG A O 1
ATOM 916 N N . GLU A 1 118 ? 31.75 57.125 22.125 1 78.81 118 GLU A N 1
ATOM 917 C CA . GLU A 1 118 ? 33.062 56.75 21.672 1 78.81 118 GLU A CA 1
ATOM 918 C C . GLU A 1 118 ? 34.156 57.219 22.641 1 78.81 118 GLU A C 1
ATOM 920 O O . GLU A 1 118 ? 35.344 57.031 22.406 1 78.81 118 GLU A O 1
ATOM 925 N N . GLY A 1 119 ? 33.688 57.875 23.719 1 79.75 119 GLY A N 1
ATOM 926 C CA . GLY A 1 119 ? 34.625 58.312 24.75 1 79.75 119 GLY A CA 1
ATOM 927 C C . GLY A 1 119 ? 35.094 59.719 24.547 1 79.75 119 GLY A C 1
ATOM 928 O O . GLY A 1 119 ? 36.031 60.156 25.234 1 79.75 119 GLY A O 1
ATOM 929 N N . ASN A 1 120 ? 34.656 60.438 23.656 1 80.38 120 ASN A N 1
ATOM 930 C CA . ASN A 1 120 ? 35.031 61.844 23.391 1 80.38 120 ASN A CA 1
ATOM 931 C C . ASN A 1 120 ? 34.031 62.812 23.953 1 80.38 120 ASN A C 1
ATOM 933 O O . ASN A 1 120 ? 32.844 62.5 24.047 1 80.38 120 ASN A O 1
ATOM 937 N N . THR A 1 121 ? 34.469 63.906 24.531 1 80.06 121 THR A N 1
ATOM 938 C CA . THR A 1 121 ? 33.562 64.938 25.047 1 80.06 121 THR A CA 1
ATOM 939 C C . THR A 1 121 ? 33.562 66.125 24.109 1 80.06 121 THR A C 1
ATOM 941 O O . THR A 1 121 ? 34.312 67.062 24.297 1 80.06 121 THR A O 1
ATOM 944 N N . THR A 1 122 ? 32.844 66.062 23.156 1 83 122 THR A N 1
ATOM 945 C CA . THR A 1 122 ? 32.719 67.125 22.203 1 83 122 THR A CA 1
ATOM 946 C C . THR A 1 122 ? 31.422 67.938 22.453 1 83 122 THR A C 1
ATOM 948 O O . THR A 1 122 ? 30.391 67.375 22.766 1 83 122 THR A O 1
ATOM 951 N N . ALA A 1 123 ? 31.594 69.25 22.422 1 81.12 123 ALA A N 1
ATOM 952 C CA . ALA A 1 123 ? 30.438 70.125 22.625 1 81.12 123 ALA A CA 1
ATOM 953 C C . ALA A 1 123 ? 29.422 69.938 21.484 1 81.12 123 ALA A C 1
ATOM 955 O O . ALA A 1 123 ? 29.812 69.875 20.312 1 81.12 123 ALA A O 1
ATOM 956 N N . ALA A 1 124 ? 28.25 69.812 21.859 1 80.75 124 ALA A N 1
ATOM 957 C CA . ALA A 1 124 ? 27.188 69.688 20.859 1 80.75 124 ALA A CA 1
ATOM 958 C C . ALA A 1 124 ? 26.766 71.062 20.328 1 80.75 124 ALA A C 1
ATOM 960 O O . ALA A 1 124 ? 26.734 72 21.078 1 80.75 124 ALA A O 1
ATOM 961 N N . LYS A 1 125 ? 26.594 71.125 19.094 1 81.38 125 LYS A N 1
ATOM 962 C CA . LYS A 1 125 ? 26.172 72.375 18.5 1 81.38 125 LYS A CA 1
ATOM 963 C C . LYS A 1 125 ? 24.828 72.25 17.781 1 81.38 125 LYS A C 1
ATOM 965 O O . LYS A 1 125 ? 24.156 73.25 17.5 1 81.38 125 LYS A O 1
ATOM 970 N N . HIS A 1 126 ? 24.578 71 17.547 1 82 126 HIS A N 1
ATOM 971 C CA . HIS A 1 126 ? 23.359 70.688 16.781 1 82 126 HIS A CA 1
ATOM 972 C C . HIS A 1 126 ? 22.484 69.688 17.484 1 82 126 HIS A C 1
ATOM 974 O O . HIS A 1 126 ? 22.938 69 18.375 1 82 126 HIS A O 1
ATOM 980 N N . TRP A 1 127 ? 21.234 69.688 17.109 1 75.94 127 TRP A N 1
ATOM 981 C CA . TRP A 1 127 ? 20.234 68.75 17.609 1 75.94 127 TRP A CA 1
ATOM 982 C C . TRP A 1 127 ? 19.578 68 16.469 1 75.94 127 TRP A C 1
ATOM 984 O O . TRP A 1 127 ? 19.031 68.625 15.539 1 75.94 127 TRP A O 1
ATOM 994 N N . CYS A 1 128 ? 19.812 66.688 16.453 1 73 128 CYS A N 1
ATOM 995 C CA . CYS A 1 128 ? 19.109 65.875 15.469 1 73 128 CYS A CA 1
ATOM 996 C C . CYS A 1 128 ? 17.703 65.562 15.953 1 73 128 CYS A C 1
ATOM 998 O O . CYS A 1 128 ? 17.547 64.875 16.969 1 73 128 CYS A O 1
ATOM 1000 N N . ARG A 1 129 ? 16.734 65.938 15.297 1 65.12 129 ARG A N 1
ATOM 1001 C CA . ARG A 1 129 ? 15.352 65.75 15.703 1 65.12 129 ARG A CA 1
ATOM 1002 C C . ARG A 1 129 ? 14.898 64.312 15.492 1 65.12 129 ARG A C 1
ATOM 1004 O O . ARG A 1 129 ? 13.969 63.844 16.156 1 65.12 129 ARG A O 1
ATOM 1011 N N . ASP A 1 130 ? 15.68 63.594 14.633 1 63.47 130 ASP A N 1
ATOM 1012 C CA . ASP A 1 130 ? 15.336 62.219 14.328 1 63.47 130 ASP A CA 1
ATOM 1013 C C . ASP A 1 130 ? 16 61.25 15.312 1 63.47 130 ASP A C 1
ATOM 1015 O O . ASP A 1 130 ? 15.383 60.281 15.766 1 63.47 130 ASP A O 1
ATOM 1019 N N . CYS A 1 131 ? 17.172 61.531 15.641 1 65.38 131 CYS A N 1
ATOM 1020 C CA . CYS A 1 131 ? 17.938 60.688 16.562 1 65.38 131 CYS A CA 1
ATOM 1021 C C . CYS A 1 131 ? 17.703 61.125 18 1 65.38 131 CYS A C 1
ATOM 1023 O O . CYS A 1 131 ? 17.984 60.375 18.938 1 65.38 131 CYS A O 1
ATOM 1025 N N . PHE A 1 132 ? 17.219 62.281 18.172 1 66.12 132 PHE A N 1
ATOM 1026 C CA . PHE A 1 132 ? 17.047 62.938 19.469 1 66.12 132 PHE A CA 1
ATOM 1027 C C . PHE A 1 132 ? 18.344 63 20.234 1 66.12 132 PHE A C 1
ATOM 1029 O O . PHE A 1 132 ? 18.391 62.656 21.422 1 66.12 132 PHE A O 1
ATOM 1036 N N . GLU A 1 133 ? 19.297 63.375 19.625 1 71.5 133 GLU A N 1
ATOM 1037 C CA . GLU A 1 133 ? 20.609 63.438 20.25 1 71.5 133 GLU A CA 1
ATOM 1038 C C . GLU A 1 133 ? 21.344 64.75 19.828 1 71.5 133 GLU A C 1
ATOM 1040 O O . GLU A 1 133 ? 21.203 65.188 18.703 1 71.5 133 GLU A O 1
ATOM 1045 N N . PRO A 1 134 ? 21.906 65.312 20.891 1 76.5 134 PRO A N 1
ATOM 1046 C CA . PRO A 1 134 ? 22.797 66.438 20.5 1 76.5 134 PRO A CA 1
ATOM 1047 C C . PRO A 1 134 ? 23.984 65.938 19.672 1 76.5 134 PRO A C 1
ATOM 1049 O O . PRO A 1 134 ? 24.531 64.875 19.922 1 76.5 134 PRO A O 1
ATOM 1052 N N . LEU A 1 135 ? 24.234 66.688 18.641 1 82.44 135 LEU A N 1
ATOM 1053 C CA . LEU A 1 135 ? 25.312 66.312 17.703 1 82.44 135 LEU A CA 1
ATOM 1054 C C . LEU A 1 135 ? 26.359 67.438 17.641 1 82.44 135 LEU A C 1
ATOM 1056 O O . LEU A 1 135 ? 26.016 68.625 17.75 1 82.44 135 LEU A O 1
ATOM 1060 N N . CYS A 1 136 ? 27.562 67 17.578 1 84.75 136 CYS A N 1
ATOM 1061 C CA . CYS A 1 136 ? 28.609 67.938 17.25 1 84.75 136 CYS A CA 1
ATOM 1062 C C . CYS A 1 136 ? 28.688 68.188 15.742 1 84.75 136 CYS A C 1
ATOM 1064 O O . CYS A 1 136 ? 27.938 67.562 14.984 1 84.75 136 CYS A O 1
ATOM 1066 N N . GLU A 1 137 ? 29.594 69.125 15.328 1 89.06 137 GLU A N 1
ATOM 1067 C CA . GLU A 1 137 ? 29.734 69.438 13.914 1 89.06 137 GLU A CA 1
ATOM 1068 C C . GLU A 1 137 ? 30.156 68.25 13.094 1 89.06 137 GLU A C 1
ATOM 1070 O O . GLU A 1 137 ? 29.672 68 11.977 1 89.06 137 GLU A O 1
ATOM 1075 N N . PHE A 1 138 ? 30.922 67.375 13.648 1 88.38 138 PHE A N 1
ATOM 1076 C CA . PHE A 1 138 ? 31.438 66.25 12.969 1 88.38 138 PHE A CA 1
ATOM 1077 C C . PHE A 1 138 ? 30.344 65.188 12.797 1 88.38 138 PHE A C 1
ATOM 1079 O O . PHE A 1 138 ? 30.172 64.625 11.703 1 88.38 138 PHE A O 1
ATOM 1086 N N . CYS A 1 139 ? 29.609 64.938 13.773 1 86.19 139 CYS A N 1
ATOM 1087 C CA . CYS A 1 139 ? 28.562 63.906 13.727 1 86.19 139 CYS A CA 1
ATOM 1088 C C . CYS A 1 139 ? 27.422 64.312 12.828 1 86.19 139 CYS A C 1
ATOM 1090 O O . CYS A 1 139 ? 26.766 63.5 12.195 1 86.19 139 CYS A O 1
ATOM 1092 N N . LYS A 1 140 ? 27.156 65.625 12.883 1 88.5 140 LYS A N 1
ATOM 1093 C CA . LYS A 1 140 ? 26.203 66.125 11.906 1 88.5 140 LYS A CA 1
ATOM 1094 C C . LYS A 1 140 ? 26.609 65.75 10.484 1 88.5 140 LYS A C 1
ATOM 1096 O O . LYS A 1 140 ? 25.781 65.312 9.688 1 88.5 140 LYS A O 1
ATOM 1101 N N . GLY A 1 141 ? 27.781 65.938 10.258 1 88.19 141 GLY A N 1
ATOM 1102 C CA . GLY A 1 141 ? 28.328 65.562 8.953 1 88.19 141 GLY A CA 1
ATOM 1103 C C . GLY A 1 141 ? 28.125 64.062 8.617 1 88.19 141 GLY A C 1
ATOM 1104 O O . GLY A 1 141 ? 27.781 63.75 7.48 1 88.19 141 GLY A O 1
ATOM 1105 N N . ILE A 1 142 ? 28.266 63.312 9.531 1 85.62 142 ILE A N 1
ATOM 1106 C CA . ILE A 1 142 ? 28.109 61.875 9.328 1 85.62 142 ILE A CA 1
ATOM 1107 C C . ILE A 1 142 ? 26.641 61.562 8.984 1 85.62 142 ILE A C 1
ATOM 1109 O O . ILE A 1 142 ? 26.375 60.75 8.102 1 85.62 142 ILE A O 1
ATOM 1113 N N . HIS A 1 143 ? 25.75 62.156 9.703 1 82.56 143 HIS A N 1
ATOM 1114 C CA . HIS A 1 143 ? 24.328 62 9.445 1 82.56 143 HIS A CA 1
ATOM 1115 C C . HIS A 1 143 ? 23.984 62.312 7.996 1 82.56 143 HIS A C 1
ATOM 1117 O O . HIS A 1 143 ? 23.188 61.625 7.371 1 82.56 143 HIS A O 1
ATOM 1123 N N . ARG A 1 144 ? 24.609 63.281 7.547 1 85.5 144 ARG A N 1
ATOM 1124 C CA . ARG A 1 144 ? 24.297 63.75 6.199 1 85.5 144 ARG A CA 1
ATOM 1125 C C . ARG A 1 144 ? 24.953 62.875 5.148 1 85.5 144 ARG A C 1
ATOM 1127 O O . ARG A 1 144 ? 24.484 62.812 4.008 1 85.5 144 ARG A O 1
ATOM 1134 N N . LYS A 1 145 ? 25.828 62 5.539 1 83.44 145 LYS A N 1
ATOM 1135 C CA . LYS A 1 145 ? 26.578 61.188 4.602 1 83.44 145 LYS A CA 1
ATOM 1136 C C . LYS A 1 145 ? 26 59.781 4.512 1 83.44 145 LYS A C 1
ATOM 1138 O O . LYS A 1 145 ? 26.031 59.156 3.455 1 83.44 145 LYS A O 1
ATOM 1143 N N . ILE A 1 146 ? 25.469 59.375 5.535 1 78.25 146 ILE A N 1
ATOM 1144 C CA . ILE A 1 146 ? 24.938 58.031 5.57 1 78.25 146 ILE A CA 1
ATOM 1145 C C . ILE A 1 146 ? 23.531 58 5 1 78.25 146 ILE A C 1
ATOM 1147 O O . ILE A 1 146 ? 22.641 58.719 5.484 1 78.25 146 ILE A O 1
ATOM 1151 N N . LYS A 1 147 ? 23.234 57.156 4.145 1 78.75 147 LYS A N 1
ATOM 1152 C CA . LYS A 1 147 ? 22 57.094 3.369 1 78.75 147 LYS A CA 1
ATOM 1153 C C . LYS A 1 147 ? 20.781 56.875 4.273 1 78.75 147 LYS A C 1
ATOM 1155 O O . LYS A 1 147 ? 19.734 57.469 4.078 1 78.75 147 LYS A O 1
ATOM 1160 N N . GLN A 1 148 ? 20.922 56.188 5.184 1 72.06 148 GLN A N 1
ATOM 1161 C CA . GLN A 1 148 ? 19.812 55.75 6.023 1 72.06 148 GLN A CA 1
ATOM 1162 C C . GLN A 1 148 ? 19.344 56.906 6.922 1 72.06 148 GLN A C 1
ATOM 1164 O O . GLN A 1 148 ? 18.172 56.969 7.305 1 72.06 148 GLN A O 1
ATOM 1169 N N . ILE A 1 149 ? 20.344 57.812 7.188 1 73.19 149 ILE A N 1
ATOM 1170 C CA . ILE A 1 149 ? 19.984 58.812 8.164 1 73.19 149 ILE A CA 1
ATOM 1171 C C . ILE A 1 149 ? 20.188 60.219 7.57 1 73.19 149 ILE A C 1
ATOM 1173 O O . ILE A 1 149 ? 20.141 61.219 8.289 1 73.19 149 ILE A O 1
ATOM 1177 N N . ASN A 1 150 ? 20.453 60.312 6.371 1 78.81 150 ASN A N 1
ATOM 1178 C CA . ASN A 1 150 ? 20.719 61.594 5.723 1 78.81 150 ASN A CA 1
ATOM 1179 C C . ASN A 1 150 ? 19.484 62.469 5.703 1 78.81 150 ASN A C 1
ATOM 1181 O O . ASN A 1 150 ? 19.594 63.688 5.543 1 78.81 150 ASN A O 1
ATOM 1185 N N . GLY A 1 151 ? 18.422 62 5.957 1 73.44 151 GLY A N 1
ATOM 1186 C CA . GLY A 1 151 ? 17.188 62.781 5.953 1 73.44 151 GLY A CA 1
ATOM 1187 C C . GLY A 1 151 ? 16.781 63.25 7.328 1 73.44 151 GLY A C 1
ATOM 1188 O O . GLY A 1 151 ? 15.742 63.906 7.484 1 73.44 151 GLY A O 1
ATOM 1189 N N . HIS A 1 152 ? 17.531 63.125 8.242 1 72.81 152 HIS A N 1
ATOM 1190 C CA . HIS A 1 152 ? 17.188 63.531 9.594 1 72.81 152 HIS A CA 1
ATOM 1191 C C . HIS A 1 152 ? 17.141 65.062 9.711 1 72.81 152 HIS A C 1
ATOM 1193 O O . HIS A 1 152 ? 17.922 65.75 9.062 1 72.81 152 HIS A O 1
ATOM 1199 N N . ARG A 1 153 ? 16.203 65.5 10.508 1 74.44 153 ARG A N 1
ATOM 1200 C CA . ARG A 1 153 ? 16.078 66.938 10.766 1 74.44 153 ARG A CA 1
ATOM 1201 C C . ARG A 1 153 ? 17 67.375 11.898 1 74.44 153 ARG A C 1
ATOM 1203 O O . ARG A 1 153 ? 16.719 67.125 13.07 1 74.44 153 ARG A O 1
ATOM 1210 N N . ILE A 1 154 ? 18.062 68.125 11.375 1 75.75 154 ILE A N 1
ATOM 1211 C CA . ILE A 1 154 ? 19.047 68.625 12.352 1 75.75 154 ILE A CA 1
ATOM 1212 C C . ILE A 1 154 ? 18.984 70.125 12.461 1 75.75 154 ILE A C 1
ATOM 1214 O O . ILE A 1 154 ? 19.047 70.812 11.453 1 75.75 154 ILE A O 1
ATOM 1218 N N . ILE A 1 155 ? 18.812 70.625 13.719 1 74.56 155 ILE A N 1
ATOM 1219 C CA . ILE A 1 155 ? 18.719 72.062 13.953 1 74.56 155 ILE A CA 1
ATOM 1220 C C . ILE A 1 155 ? 19.828 72.5 14.914 1 74.56 155 ILE A C 1
ATOM 1222 O O . ILE A 1 155 ? 20.375 71.688 15.648 1 74.56 155 ILE A O 1
ATOM 1226 N N . PRO A 1 156 ? 20.203 73.875 14.766 1 75.69 156 PRO A N 1
ATOM 1227 C CA . PRO A 1 156 ? 21.172 74.375 15.742 1 75.69 156 PRO A CA 1
ATOM 1228 C C . PRO A 1 156 ? 20.688 74.25 17.188 1 75.69 156 PRO A C 1
ATOM 1230 O O . PRO A 1 156 ? 19.5 74.438 17.453 1 75.69 156 PRO A O 1
ATOM 1233 N N . LEU A 1 157 ? 21.609 73.938 17.938 1 70.69 157 LEU A N 1
ATOM 1234 C CA . LEU A 1 157 ? 21.25 73.688 19.328 1 70.69 157 LEU A CA 1
ATOM 1235 C C . LEU A 1 157 ? 20.625 74.938 19.938 1 70.69 157 LEU A C 1
ATOM 1237 O O . LEU A 1 157 ? 19.688 74.812 20.734 1 70.69 157 LEU A O 1
ATOM 1241 N N . ASP A 1 158 ? 21.219 76.125 19.531 1 68.19 158 ASP A N 1
ATOM 1242 C CA . ASP A 1 158 ? 20.688 77.438 20.016 1 68.19 158 ASP A CA 1
ATOM 1243 C C . ASP A 1 158 ? 19.25 77.625 19.562 1 68.19 158 ASP A C 1
ATOM 1245 O O . ASP A 1 158 ? 18.422 78.125 20.328 1 68.19 158 ASP A O 1
ATOM 1249 N N . GLU A 1 159 ? 18.938 77.25 18.453 1 66.38 159 GLU A N 1
ATOM 1250 C CA . GLU A 1 159 ? 17.578 77.375 17.938 1 66.38 159 GLU A CA 1
ATOM 1251 C C . GLU A 1 159 ? 16.656 76.375 18.594 1 66.38 159 GLU A C 1
ATOM 1253 O O . GLU A 1 159 ? 15.484 76.625 18.844 1 66.38 159 GLU A O 1
ATOM 1258 N N . ALA A 1 160 ? 17.266 75.25 18.703 1 60.62 160 ALA A N 1
ATOM 1259 C CA . ALA A 1 160 ? 16.5 74.25 19.406 1 60.62 160 ALA A CA 1
ATOM 1260 C C . ALA A 1 160 ? 16.156 74.688 20.812 1 60.62 160 ALA A C 1
ATOM 1262 O O . ALA A 1 160 ? 15.07 74.375 21.328 1 60.62 160 ALA A O 1
ATOM 1263 N N . ARG A 1 161 ? 17.125 75.438 21.328 1 58.09 161 ARG A N 1
ATOM 1264 C CA . ARG A 1 161 ? 16.922 76 22.656 1 58.09 161 ARG A CA 1
ATOM 1265 C C . ARG A 1 161 ? 15.922 77.188 22.625 1 58.09 161 ARG A C 1
ATOM 1267 O O . ARG A 1 161 ? 15.156 77.375 23.578 1 58.09 161 ARG A O 1
ATOM 1274 N N . SER A 1 162 ? 16.203 78.062 21.703 1 52.31 162 SER A N 1
ATOM 1275 C CA . SER A 1 162 ? 15.438 79.312 21.625 1 52.31 162 SER A CA 1
ATOM 1276 C C . SER A 1 162 ? 14.008 79.062 21.141 1 52.31 162 SER A C 1
ATOM 1278 O O . SER A 1 162 ? 13.164 79.938 21.172 1 52.31 162 SER A O 1
ATOM 1280 N N . LYS A 1 163 ? 13.898 78.062 20.406 1 46.5 163 LYS A N 1
ATOM 1281 C CA . LYS A 1 163 ? 12.508 77.875 19.984 1 46.5 163 LYS A CA 1
ATOM 1282 C C . LYS A 1 163 ? 11.578 77.812 21.188 1 46.5 163 LYS A C 1
ATOM 1284 O O . LYS A 1 163 ? 11.93 77.188 22.203 1 46.5 163 LYS A O 1
ATOM 1289 N N . PRO A 1 164 ? 10.594 78.75 21.297 1 40.84 164 PRO A N 1
ATOM 1290 C CA . PRO A 1 164 ? 9.695 78.875 22.453 1 40.84 164 PRO A CA 1
ATOM 1291 C C . PRO A 1 164 ? 9.297 77.5 23.016 1 40.84 164 PRO A C 1
ATOM 1293 O O . PRO A 1 164 ? 8.789 77.438 24.141 1 40.84 164 PRO A O 1
ATOM 1296 N N . GLY A 1 165 ? 9.312 76.562 22.281 1 38.66 165 GLY A N 1
ATOM 1297 C CA . GLY A 1 165 ? 8.828 75.312 22.766 1 38.66 165 GLY A CA 1
ATOM 1298 C C . GLY A 1 165 ? 9.734 74.688 23.812 1 38.66 165 GLY A C 1
ATOM 1299 O O . GLY A 1 165 ? 9.383 73.688 24.422 1 38.66 165 GLY A O 1
ATOM 1300 N N . ASN A 1 166 ? 11.039 74.875 23.766 1 38 166 ASN A N 1
ATOM 1301 C CA . ASN A 1 166 ? 12.008 74.375 24.734 1 38 166 ASN A CA 1
ATOM 1302 C C . ASN A 1 166 ? 11.992 75.188 26.031 1 38 166 ASN A C 1
ATOM 1304 O O . ASN A 1 166 ? 12.883 75 26.875 1 38 166 ASN A O 1
ATOM 1308 N N . GLN A 1 167 ? 11.664 76.438 26.062 1 35.09 167 GLN A N 1
ATOM 1309 C CA . GLN A 1 167 ? 11.406 77.062 27.359 1 35.09 167 GLN A CA 1
ATOM 1310 C C . GLN A 1 167 ? 10.594 76.125 28.25 1 35.09 167 GLN A C 1
ATOM 1312 O O . GLN A 1 167 ? 9.828 75.312 27.766 1 35.09 167 GLN A O 1
ATOM 1317 N N . ARG A 1 168 ? 11.07 75.875 29.469 1 36.12 168 ARG A N 1
ATOM 1318 C CA . ARG A 1 168 ? 10.133 75.25 30.406 1 36.12 168 ARG A CA 1
ATOM 1319 C C . ARG A 1 168 ? 8.695 75.5 29.984 1 36.12 168 ARG A C 1
ATOM 1321 O O . ARG A 1 168 ? 8.258 76.625 29.812 1 36.12 168 ARG A O 1
ATOM 1328 N N . VAL A 1 169 ? 8.258 74.938 28.984 1 37 169 VAL A N 1
ATOM 1329 C CA . VAL A 1 169 ? 6.805 75.062 28.906 1 37 169 VAL A CA 1
ATOM 1330 C C . VAL A 1 169 ? 6.234 75.375 30.281 1 37 169 VAL A C 1
ATOM 1332 O O . VAL A 1 169 ? 6.297 74.562 31.188 1 37 169 VAL A O 1
ATOM 1335 N N . GLU A 1 170 ? 6.668 76.312 30.984 1 37.09 170 GLU A N 1
ATOM 1336 C CA . GLU A 1 170 ? 5.621 76.75 31.906 1 37.09 170 GLU A CA 1
ATOM 1337 C C . GLU A 1 170 ? 4.238 76.312 31.391 1 37.09 170 GLU A C 1
ATOM 1339 O O . GLU A 1 170 ? 3.77 76.875 30.391 1 37.09 170 GLU A O 1
ATOM 1344 N N . THR A 1 171 ? 4.082 75.188 31.016 1 40.97 171 THR A N 1
ATOM 1345 C CA . THR A 1 171 ? 2.836 74.438 30.75 1 40.97 171 THR A CA 1
ATOM 1346 C C . THR A 1 171 ? 1.648 75.188 31.344 1 40.97 171 THR A C 1
ATOM 1348 O O . THR A 1 171 ? 1.107 74.812 32.375 1 40.97 171 THR A O 1
ATOM 1351 N N . LYS A 1 172 ? 1.881 76.312 31.703 1 44.41 172 LYS A N 1
ATOM 1352 C CA . LYS A 1 172 ? 0.638 76.938 32.125 1 44.41 172 LYS A CA 1
ATOM 1353 C C . LYS A 1 172 ? -0.456 76.812 31.078 1 44.41 172 LYS A C 1
ATOM 1355 O O . LYS A 1 172 ? -1.259 77.688 30.859 1 44.41 172 LYS A O 1
ATOM 1360 N N . THR A 1 173 ? -0.245 75.938 30.062 1 48.56 173 THR A N 1
ATOM 1361 C CA . THR A 1 173 ? -1.396 75.938 29.156 1 48.56 173 THR A CA 1
ATOM 1362 C C . THR A 1 173 ? -2.668 75.562 29.922 1 48.56 173 THR A C 1
ATOM 1364 O O . THR A 1 173 ? -2.791 74.438 30.453 1 48.56 173 THR A O 1
ATOM 1367 N N . ASP A 1 174 ? -3.145 76.5 30.438 1 55.22 174 ASP A N 1
ATOM 1368 C CA . ASP A 1 174 ? -4.461 76.438 31.062 1 55.22 174 ASP A CA 1
ATOM 1369 C C . ASP A 1 174 ? -5.453 75.688 30.188 1 55.22 174 ASP A C 1
ATOM 1371 O O . ASP A 1 174 ? -5.605 76 29 1 55.22 174 ASP A O 1
ATOM 1375 N N . GLU A 1 175 ? -5.664 74.438 30.453 1 68.56 175 GLU A N 1
ATOM 1376 C CA . GLU A 1 175 ? -6.762 73.75 29.828 1 68.56 175 GLU A CA 1
ATOM 1377 C C . GLU A 1 175 ? -8.031 74.562 29.781 1 68.56 175 GLU A C 1
ATOM 1379 O O . GLU A 1 175 ? -8.367 75.25 30.75 1 68.56 175 GLU A O 1
ATOM 1384 N N . ALA A 1 176 ? -8.336 74.625 28.5 1 76.81 176 ALA A N 1
ATOM 1385 C CA . ALA A 1 176 ? -9.586 75.375 28.344 1 76.81 176 ALA A CA 1
ATOM 1386 C C . ALA A 1 176 ? -10.758 74.625 28.984 1 76.81 176 ALA A C 1
ATOM 1388 O O . ALA A 1 176 ? -10.781 73.375 29 1 76.81 176 ALA A O 1
ATOM 1389 N N . CYS A 1 177 ? -11.516 75.312 29.672 1 81.88 177 CYS A N 1
ATOM 1390 C CA . CYS A 1 177 ? -12.703 74.75 30.266 1 81.88 177 CYS A CA 1
ATOM 1391 C C . CYS A 1 177 ? -13.609 74.125 29.203 1 81.88 177 CYS A C 1
ATOM 1393 O O . CYS A 1 177 ? -13.867 74.75 28.172 1 81.88 177 CYS A O 1
ATOM 1395 N N . THR A 1 178 ? -13.992 72.938 29.25 1 77.31 178 THR A N 1
ATOM 1396 C CA . THR A 1 178 ? -14.844 72.25 28.281 1 77.31 178 THR A CA 1
ATOM 1397 C C . THR A 1 178 ? -16.25 72.875 28.281 1 77.31 178 THR A C 1
ATOM 1399 O O . THR A 1 178 ? -16.969 72.75 27.281 1 77.31 178 THR A O 1
ATOM 1402 N N . GLU A 1 179 ? -16.688 73.5 29.344 1 80.69 179 GLU A N 1
ATOM 1403 C CA . GLU A 1 179 ? -18.047 74 29.484 1 80.69 179 GLU A CA 1
ATOM 1404 C C . GLU A 1 179 ? -18.125 75.5 29.156 1 80.69 179 GLU A C 1
ATOM 1406 O O . GLU A 1 179 ? -19.156 76 28.719 1 80.69 179 GLU A O 1
ATOM 1411 N N . HIS A 1 180 ? -17.016 76.188 29.469 1 85.12 180 HIS A N 1
ATOM 1412 C CA . HIS A 1 180 ? -17.016 77.625 29.25 1 85.12 180 HIS A CA 1
ATOM 1413 C C . HIS A 1 180 ? -15.922 78.062 28.297 1 85.12 180 HIS A C 1
ATOM 1415 O O . HIS A 1 180 ? -14.742 78.062 28.641 1 85.12 180 HIS A O 1
ATOM 1421 N N . LYS A 1 181 ? -16.375 78.5 27.094 1 80.5 181 LYS A N 1
ATOM 1422 C CA . LYS A 1 181 ? -15.469 78.812 26 1 80.5 181 LYS A CA 1
ATOM 1423 C C . LYS A 1 181 ? -14.594 80 26.391 1 80.5 181 LYS A C 1
ATOM 1425 O O . LYS A 1 181 ? -15.094 81.062 26.875 1 80.5 181 LYS A O 1
ATOM 1430 N N . GLY A 1 182 ? -13.32 79.75 26.203 1 76.5 182 GLY A N 1
ATOM 1431 C CA . GLY A 1 182 ? -12.383 80.875 26.391 1 76.5 182 GLY A CA 1
ATOM 1432 C C . GLY A 1 182 ? -11.859 80.938 27.812 1 76.5 182 GLY A C 1
ATOM 1433 O O . GLY A 1 182 ? -11.016 81.812 28.109 1 76.5 182 GLY A O 1
ATOM 1434 N N . LYS A 1 183 ? -12.406 80.188 28.688 1 84.12 183 LYS A N 1
ATOM 1435 C CA . LYS A 1 183 ? -11.945 80.25 30.062 1 84.12 183 LYS A CA 1
ATOM 1436 C C . LYS A 1 183 ? -10.938 79.125 30.359 1 84.12 183 LYS A C 1
ATOM 1438 O O . LYS A 1 183 ? -11.047 78 29.812 1 84.12 183 LYS A O 1
ATOM 1443 N N . ALA A 1 184 ? -10.023 79.438 31.172 1 81.88 184 ALA A N 1
ATOM 1444 C CA . ALA A 1 184 ? -9 78.5 31.531 1 81.88 184 ALA A CA 1
ATOM 1445 C C . ALA A 1 184 ? -9.375 77.75 32.812 1 81.88 184 ALA A C 1
ATOM 1447 O O . ALA A 1 184 ? -10.008 78.312 33.719 1 81.88 184 ALA A O 1
ATOM 1448 N N . VAL A 1 185 ? -9 76.5 32.812 1 86.69 185 VAL A N 1
ATOM 1449 C CA . VAL A 1 185 ? -9.219 75.688 34.031 1 86.69 185 VAL A CA 1
ATOM 1450 C C . VAL A 1 185 ? -8.203 76.062 35.094 1 86.69 185 VAL A C 1
ATOM 1452 O O . VAL A 1 185 ? -6.996 76.125 34.844 1 86.69 185 VAL A O 1
ATOM 1455 N N . GLU A 1 186 ? -8.789 76.438 36.312 1 85.69 186 GLU A N 1
ATOM 1456 C CA . GLU A 1 186 ? -7.895 76.875 37.375 1 85.69 186 GLU A CA 1
ATOM 1457 C C . GLU A 1 186 ? -8.195 76.125 38.688 1 85.69 186 GLU A C 1
ATOM 1459 O O . GLU A 1 186 ? -7.398 76.188 39.625 1 85.69 186 GLU A O 1
ATOM 1464 N N . LEU A 1 187 ? -9.344 75.5 38.656 1 90.69 187 LEU A N 1
ATOM 1465 C CA . LEU A 1 187 ? -9.789 74.875 39.906 1 90.69 187 LEU A CA 1
ATOM 1466 C C . LEU A 1 187 ? -10.172 73.438 39.688 1 90.69 187 LEU A C 1
ATOM 1468 O O . LEU A 1 187 ? -10.352 73 38.562 1 90.69 187 LEU A O 1
ATOM 1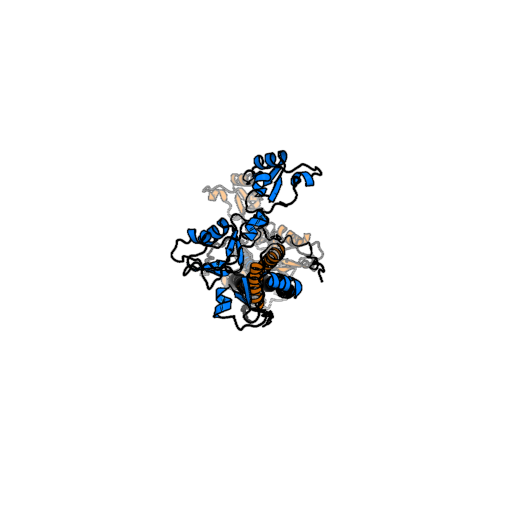472 N N . TYR A 1 188 ? -10.164 72.688 40.75 1 90.56 188 TYR A N 1
ATOM 1473 C CA . TYR A 1 188 ? -10.57 71.25 40.781 1 90.56 188 TYR A CA 1
ATOM 1474 C C . TYR A 1 188 ? -11.609 71.062 41.875 1 90.56 188 TYR A C 1
ATOM 1476 O O . TYR A 1 188 ? -11.414 71.438 43.031 1 90.56 188 TYR A O 1
ATOM 1484 N N . CYS A 1 189 ? -12.734 70.5 41.5 1 90.38 189 CYS A N 1
ATOM 1485 C CA . CYS A 1 189 ? -13.766 70.125 42.469 1 90.38 189 CYS A CA 1
ATOM 1486 C C . CYS A 1 189 ? -13.648 68.688 42.844 1 90.38 189 CYS A C 1
ATOM 1488 O O . CYS A 1 189 ? -13.977 67.75 42.062 1 90.38 189 CYS A O 1
ATOM 1490 N N . PRO A 1 190 ? -13.227 68.312 44.031 1 87.62 190 PRO A N 1
ATOM 1491 C CA . PRO A 1 190 ? -13.062 66.938 44.469 1 87.62 190 PRO A CA 1
ATOM 1492 C C . PRO A 1 190 ? -14.391 66.188 44.531 1 87.62 190 PRO A C 1
ATOM 1494 O O . PRO A 1 190 ? -14.445 64.938 44.281 1 87.62 190 PRO A O 1
ATOM 1497 N N . GLY A 1 191 ? -15.391 66.75 44.938 1 85.81 191 GLY A N 1
ATOM 1498 C CA . GLY A 1 191 ? -16.688 66.125 45.062 1 85.81 191 GLY A CA 1
ATOM 1499 C C . GLY A 1 191 ? -17.219 65.625 43.719 1 85.81 191 GLY A C 1
ATOM 1500 O O . GLY A 1 191 ? -17.797 64.5 43.688 1 85.81 191 GLY A O 1
ATOM 1501 N N . HIS A 1 192 ? -16.984 66.312 42.656 1 88.06 192 HIS A N 1
ATOM 1502 C CA . HIS A 1 192 ? -17.469 65.875 41.344 1 88.06 192 HIS A CA 1
ATOM 1503 C C . HIS A 1 192 ? -16.328 65.375 40.469 1 88.06 192 HIS A C 1
ATOM 1505 O O . HIS A 1 192 ? -16.562 64.938 39.344 1 88.06 192 HIS A O 1
ATOM 1511 N N . ARG A 1 193 ? -15.148 65.5 41 1 85.31 193 ARG A N 1
ATOM 1512 C CA . ARG A 1 193 ? -13.945 65.062 40.312 1 85.31 193 ARG A CA 1
ATOM 1513 C C . ARG A 1 193 ? -13.867 65.688 38.938 1 85.31 193 ARG A C 1
ATOM 1515 O O . ARG A 1 193 ? -13.672 65 37.938 1 85.31 193 ARG A O 1
ATOM 1522 N N . LYS A 1 194 ? -13.977 67.062 38.875 1 87.62 194 LYS A N 1
ATOM 1523 C CA . LYS A 1 194 ? -14 67.812 37.625 1 87.62 194 LYS A CA 1
ATOM 1524 C C . LYS A 1 194 ? -13.102 69 37.688 1 87.62 194 LYS A C 1
ATOM 1526 O O . LYS A 1 194 ? -13 69.688 38.75 1 87.62 194 LYS A O 1
ATOM 1531 N N . LEU A 1 195 ? -12.484 69.25 36.562 1 88.69 195 LEU A N 1
ATOM 1532 C CA . LEU A 1 195 ? -11.75 70.5 36.406 1 88.69 195 LEU A CA 1
ATOM 1533 C C . LEU A 1 195 ? -12.695 71.688 36.094 1 88.69 195 LEU A C 1
ATOM 1535 O O . LEU A 1 195 ? -13.625 71.562 35.312 1 88.69 195 LEU A O 1
ATOM 1539 N N . CYS A 1 196 ? -12.453 72.75 36.844 1 88.25 196 CYS A N 1
ATOM 1540 C CA . CYS A 1 196 ? -13.391 73.875 36.75 1 88.25 196 CYS A CA 1
ATOM 1541 C C . CYS A 1 196 ? -12.656 75.188 36.438 1 88.25 196 CYS A C 1
ATOM 1543 O O . CYS A 1 196 ? -11.531 75.375 36.906 1 88.25 196 CYS A O 1
ATOM 1545 N N . CYS A 1 197 ? -13.312 75.875 35.594 1 87.19 197 CYS A N 1
ATOM 1546 C CA . CYS A 1 197 ? -12.883 77.25 35.469 1 87.19 197 CYS A CA 1
ATOM 1547 C C . CYS A 1 197 ? -13.547 78.125 36.531 1 87.19 197 CYS A C 1
ATOM 1549 O O . CYS A 1 197 ? -14.297 77.625 37.344 1 87.19 197 CYS A O 1
ATOM 1551 N N . VAL A 1 198 ? -13.266 79.438 36.531 1 88.5 198 VAL A N 1
ATOM 1552 C CA . VAL A 1 198 ? -13.797 80.375 37.531 1 88.5 198 VAL A CA 1
ATOM 1553 C C . VAL A 1 198 ? -15.312 80.438 37.406 1 88.5 198 VAL A C 1
ATOM 1555 O O . VAL A 1 198 ? -16.031 80.562 38.406 1 88.5 198 VAL A O 1
ATOM 1558 N N . VAL A 1 199 ? -15.805 80.312 36.188 1 90.81 199 VAL A N 1
ATOM 1559 C CA . VAL A 1 199 ? -17.234 80.438 35.938 1 90.81 199 VAL A CA 1
ATOM 1560 C C . VAL A 1 199 ? -17.938 79.188 36.438 1 90.81 199 VAL A C 1
ATOM 1562 O O . VAL A 1 199 ? -18.984 79.25 37.062 1 90.81 199 VAL A O 1
ATOM 1565 N N . CYS A 1 200 ? -17.391 78 36.125 1 89.69 200 CYS A N 1
ATOM 1566 C CA . CYS A 1 200 ? -17.922 76.75 36.625 1 89.69 200 CYS A CA 1
ATOM 1567 C C . CYS A 1 200 ? -18.078 76.75 38.125 1 89.69 200 CYS A C 1
ATOM 1569 O O . CYS A 1 200 ? -19.109 76.312 38.656 1 89.69 200 CYS A O 1
ATOM 1571 N N . PHE A 1 201 ? -17.078 77.25 38.781 1 89.5 201 PHE A N 1
ATOM 1572 C CA . PHE A 1 201 ? -17.062 77.312 40.219 1 89.5 201 PHE A CA 1
ATOM 1573 C C . PHE A 1 201 ? -18.203 78.188 40.75 1 89.5 201 PHE A C 1
ATOM 1575 O O . PHE A 1 201 ? -18.953 77.812 41.625 1 89.5 201 PHE A O 1
ATOM 1582 N N . ALA A 1 202 ? -18.359 79.312 40.062 1 91.12 202 ALA A N 1
ATOM 1583 C CA . ALA A 1 202 ? -19.344 80.25 40.531 1 91.12 202 ALA A CA 1
ATOM 1584 C C . ALA A 1 202 ? -20.766 79.75 40.312 1 91.12 202 ALA A C 1
ATOM 1586 O O . ALA A 1 202 ? -21.656 80.062 41.094 1 91.12 202 ALA A O 1
ATOM 1587 N N . THR A 1 203 ? -20.984 79 39.312 1 91.25 203 THR A N 1
ATOM 1588 C CA . THR A 1 203 ? -22.344 78.625 38.938 1 91.25 203 THR A CA 1
ATOM 1589 C C . THR A 1 203 ? -22.734 77.25 39.5 1 91.25 203 THR A C 1
ATOM 1591 O O . THR A 1 203 ? -23.828 77.125 40.031 1 91.25 203 THR A O 1
ATOM 1594 N N . ASN A 1 204 ? -21.875 76.25 39.406 1 89.88 204 ASN A N 1
ATOM 1595 C CA . ASN A 1 204 ? -22.297 74.875 39.656 1 89.88 204 ASN A CA 1
ATOM 1596 C C . ASN A 1 204 ? -21.578 74.25 40.844 1 89.88 204 ASN A C 1
ATOM 1598 O O . ASN A 1 204 ? -22.047 73.312 41.438 1 89.88 204 ASN A O 1
ATOM 1602 N N . HIS A 1 205 ? -20.422 74.812 41.219 1 88.75 205 HIS A N 1
ATOM 1603 C CA . HIS A 1 205 ? -19.609 74.125 42.219 1 88.75 205 HIS A CA 1
ATOM 1604 C C . HIS A 1 205 ? -19.328 75.062 43.406 1 88.75 205 HIS A C 1
ATOM 1606 O O . HIS A 1 205 ? -18.406 74.75 44.188 1 88.75 205 HIS A O 1
ATOM 1612 N N . ARG A 1 206 ? -20 76.125 43.5 1 87.56 206 ARG A N 1
ATOM 1613 C CA . ARG A 1 206 ? -19.781 77.125 44.531 1 87.56 206 ARG A CA 1
ATOM 1614 C C . ARG A 1 206 ? -19.953 76.438 45.906 1 87.56 206 ARG A C 1
ATOM 1616 O O . ARG A 1 206 ? -19.234 76.812 46.875 1 87.56 206 ARG A O 1
ATOM 1623 N N . GLU A 1 207 ? -20.891 75.438 46 1 88.5 207 GLU A N 1
ATOM 1624 C CA . GLU A 1 207 ? -21.234 74.875 47.281 1 88.5 207 GLU A CA 1
ATOM 1625 C C . GLU A 1 207 ? -20.422 73.625 47.562 1 88.5 207 GLU A C 1
ATOM 1627 O O . GLU A 1 207 ? -20.578 73 48.625 1 88.5 207 GLU A O 1
ATOM 1632 N N . CYS A 1 208 ? -19.641 73.188 46.594 1 89.56 208 CYS A N 1
ATOM 1633 C CA . CYS A 1 208 ? -18.859 72 46.781 1 89.56 208 CYS A CA 1
ATOM 1634 C C . CYS A 1 208 ? -17.703 72.25 47.75 1 89.56 208 CYS A C 1
ATOM 1636 O O . CYS A 1 208 ? -16.984 73.188 47.656 1 89.56 208 CYS A O 1
ATOM 1638 N N . PRO A 1 209 ? -17.688 71.438 48.719 1 87.5 209 PRO A N 1
ATOM 1639 C CA . PRO A 1 209 ? -16.594 71.625 49.688 1 87.5 209 PRO A CA 1
ATOM 1640 C C . PRO A 1 209 ? -15.242 71.125 49.156 1 87.5 209 PRO A C 1
ATOM 1642 O O . PRO A 1 209 ? -15.172 70.25 48.281 1 87.5 209 PRO A O 1
ATOM 1645 N N . GLY A 1 210 ? -14.109 71.875 49.625 1 86.31 210 GLY A N 1
ATOM 1646 C CA . GLY A 1 210 ? -12.742 71.375 49.406 1 86.31 210 GLY A CA 1
ATOM 1647 C C . GLY A 1 210 ? -12.195 71.75 48.031 1 86.31 210 GLY A C 1
ATOM 1648 O O . GLY A 1 210 ? -11.406 71 47.469 1 86.31 210 GLY A O 1
ATOM 1649 N N . ILE A 1 211 ? -12.695 72.688 47.469 1 91 211 ILE A N 1
ATOM 1650 C CA . ILE A 1 211 ? -12.211 73.125 46.156 1 91 211 ILE A CA 1
ATOM 1651 C C . ILE A 1 211 ? -10.711 73.438 46.219 1 91 211 ILE A C 1
ATOM 1653 O O . ILE A 1 211 ? -10.242 74.062 47.188 1 91 211 ILE A O 1
ATOM 1657 N N . LYS A 1 212 ? -10.062 72.875 45.25 1 89.75 212 LYS A N 1
ATOM 1658 C CA . LYS A 1 212 ? -8.609 73 45.25 1 89.75 212 LYS A CA 1
ATOM 1659 C C . LYS A 1 212 ? -8.148 73.75 43.969 1 89.75 212 LYS A C 1
ATOM 1661 O O . LYS A 1 212 ? -8.836 73.688 42.969 1 89.75 212 LYS A O 1
ATOM 1666 N N . THR A 1 213 ? -7.059 74.438 44.156 1 87.44 213 THR A N 1
ATOM 1667 C CA . THR A 1 213 ? -6.414 75 42.969 1 87.44 213 THR A CA 1
ATOM 1668 C C . THR A 1 213 ? -5.684 73.938 42.188 1 87.44 213 THR A C 1
ATOM 1670 O O . THR A 1 213 ? -5.422 72.812 42.719 1 87.44 213 THR A O 1
ATOM 1673 N N . ILE A 1 214 ? -5.359 74.125 40.938 1 82.81 214 ILE A N 1
ATOM 1674 C CA . ILE A 1 214 ? -4.684 73.125 40.062 1 82.81 214 ILE A CA 1
ATOM 1675 C C . ILE A 1 214 ? -3.338 72.75 40.688 1 82.81 214 ILE A C 1
ATOM 1677 O O . ILE A 1 214 ? -2.91 71.625 40.562 1 82.81 214 ILE A O 1
ATOM 1681 N N . ASP A 1 215 ? -2.723 73.75 41.344 1 76.81 215 ASP A N 1
ATOM 1682 C CA . ASP A 1 215 ? -1.432 73.438 41.969 1 76.81 215 ASP A CA 1
ATOM 1683 C C . ASP A 1 215 ? -1.588 72.5 43.188 1 76.81 215 ASP A C 1
ATOM 1685 O O . ASP A 1 215 ? -0.773 71.625 43.375 1 76.81 215 ASP A O 1
ATOM 1689 N N . GLU A 1 216 ? -2.664 72.812 43.938 1 84.75 216 GLU A N 1
ATOM 1690 C CA . GLU A 1 216 ? -2.939 71.938 45.062 1 84.75 216 GLU A CA 1
ATOM 1691 C C . GLU A 1 216 ? -3.293 70.5 44.594 1 84.75 216 GLU A C 1
ATOM 1693 O O . GLU A 1 216 ? -2.895 69.5 45.219 1 84.75 216 GLU A O 1
ATOM 1698 N N . LEU A 1 217 ? -3.975 70.5 43.531 1 85.31 217 LEU A N 1
ATOM 1699 C CA . LEU A 1 217 ? -4.344 69.188 42.938 1 85.31 217 LEU A CA 1
ATOM 1700 C C . LEU A 1 217 ? -3.102 68.438 42.531 1 85.31 217 LEU A C 1
ATOM 1702 O O . LEU A 1 217 ? -3.02 67.25 42.781 1 85.31 217 LEU A O 1
ATOM 1706 N N . SER A 1 218 ? -2.176 69.062 41.906 1 77.25 218 SER A N 1
ATOM 1707 C CA . SER A 1 218 ? -0.941 68.375 41.469 1 77.25 218 SER A CA 1
ATOM 1708 C C . SER A 1 218 ? -0.201 67.75 42.625 1 77.25 218 SER A C 1
ATOM 1710 O O . SER A 1 218 ? 0.269 66.625 42.562 1 77.25 218 SER A O 1
ATOM 1712 N N . ALA A 1 219 ? -0.116 68.562 43.719 1 77.25 219 ALA A N 1
ATOM 1713 C CA . ALA A 1 219 ? 0.559 68.062 44.906 1 77.25 219 ALA A CA 1
ATOM 1714 C C . ALA A 1 219 ? -0.174 66.875 45.5 1 77.25 219 ALA A C 1
ATOM 1716 O O . ALA A 1 219 ? 0.455 65.875 45.906 1 77.25 219 ALA A O 1
ATOM 1717 N N . ASP A 1 220 ? -1.462 66.875 45.406 1 81.94 220 ASP A N 1
ATOM 1718 C CA . ASP A 1 220 ? -2.275 65.812 45.969 1 81.94 220 ASP A CA 1
ATOM 1719 C C . ASP A 1 220 ? -2.119 64.562 45.125 1 81.94 220 ASP A C 1
ATOM 1721 O O . ASP A 1 220 ? -1.994 63.438 45.656 1 81.94 220 ASP A O 1
ATOM 1725 N N . LEU A 1 221 ? -2.119 64.75 43.844 1 81.12 221 LEU A N 1
ATOM 1726 C CA . LEU A 1 221 ? -2.027 63.594 42.938 1 81.12 221 LEU A CA 1
ATOM 1727 C C . LEU A 1 221 ? -0.69 62.875 43.094 1 81.12 221 LEU A C 1
ATOM 1729 O O . LEU A 1 221 ? -0.627 61.656 43.031 1 81.12 221 LEU A O 1
ATOM 1733 N N . LYS A 1 222 ? 0.266 63.625 43.312 1 73.94 222 LYS A N 1
ATOM 1734 C CA . LYS A 1 222 ? 1.605 63.062 43.438 1 73.94 222 LYS A CA 1
ATOM 1735 C C . LYS A 1 222 ? 1.83 62.5 44.844 1 73.94 222 LYS A C 1
ATOM 1737 O O . LYS A 1 222 ? 2.576 61.531 45 1 73.94 222 LYS A O 1
ATOM 1742 N N . SER A 1 223 ? 1.169 63.094 45.844 1 74.62 223 SER A N 1
ATOM 1743 C CA . SER A 1 223 ? 1.42 62.688 47.219 1 74.62 223 SER A CA 1
ATOM 1744 C C . SER A 1 223 ? 0.439 61.625 47.656 1 74.62 223 SER A C 1
ATOM 1746 O O . SER A 1 223 ? 0.804 60.719 48.438 1 74.62 223 SER A O 1
ATOM 1748 N N . THR A 1 224 ? -0.914 61.75 47.375 1 70.75 224 THR A N 1
ATOM 1749 C CA . THR A 1 224 ? -1.976 60.938 47.938 1 70.75 224 THR A CA 1
ATOM 1750 C C . THR A 1 224 ? -1.89 59.5 47.438 1 70.75 224 THR A C 1
ATOM 1752 O O . THR A 1 224 ? -2.629 58.625 47.875 1 70.75 224 THR A O 1
ATOM 1755 N N . GLY A 1 225 ? -0.998 59.219 46.594 1 79.06 225 GLY A N 1
ATOM 1756 C CA . GLY A 1 225 ? -0.872 57.844 46.125 1 79.06 225 GLY A CA 1
ATOM 1757 C C . GLY A 1 225 ? -1.889 57.469 45.062 1 79.06 225 GLY A C 1
ATOM 1758 O O . GLY A 1 225 ? -1.944 56.312 44.656 1 79.06 225 GLY A O 1
ATOM 1759 N N . GLU A 1 226 ? -2.902 58.375 44.781 1 79.62 226 GLU A N 1
ATOM 1760 C CA . GLU A 1 226 ? -3.92 58.094 43.781 1 79.62 226 GLU A CA 1
ATOM 1761 C C . GLU A 1 226 ? -3.283 57.625 42.469 1 79.62 226 GLU A C 1
ATOM 1763 O O . GLU A 1 226 ? -3.758 56.688 41.844 1 79.62 226 GLU A O 1
ATOM 1768 N N . LEU A 1 227 ? -2.256 58.344 42.125 1 85.5 227 LEU A N 1
ATOM 1769 C CA . LEU A 1 227 ? -1.541 58 40.906 1 85.5 227 LEU A CA 1
ATOM 1770 C C . LEU A 1 227 ? -0.947 56.594 41.031 1 85.5 227 LEU A C 1
ATOM 1772 O O . LEU A 1 227 ? -1.001 55.812 40.094 1 85.5 227 LEU A O 1
ATOM 1776 N N . ALA A 1 228 ? -0.449 56.281 42.188 1 86.12 228 ALA A N 1
ATOM 1777 C CA . ALA A 1 228 ? 0.145 54.969 42.438 1 86.12 228 ALA A CA 1
ATOM 1778 C C . ALA A 1 228 ? -0.9 53.875 42.312 1 86.12 228 ALA A C 1
ATOM 1780 O O . ALA A 1 228 ? -0.607 52.781 41.812 1 86.12 228 ALA A O 1
ATOM 1781 N N . GLU A 1 229 ? -2.125 54.156 42.688 1 87.94 229 GLU A N 1
ATOM 1782 C CA . GLU A 1 229 ? -3.201 53.188 42.625 1 87.94 229 GLU A CA 1
ATOM 1783 C C . GLU A 1 229 ? -3.537 52.844 41.156 1 87.94 229 GLU A C 1
ATOM 1785 O O . GLU A 1 229 ? -3.773 51.688 40.844 1 87.94 229 GLU A O 1
ATOM 1790 N N . VAL A 1 230 ? -3.521 53.906 40.375 1 88.5 230 VAL A N 1
ATOM 1791 C CA . VAL A 1 230 ? -3.809 53.719 38.969 1 88.5 230 VAL A CA 1
ATOM 1792 C C . VAL A 1 230 ? -2.693 52.906 38.312 1 88.5 230 VAL A C 1
ATOM 1794 O O . VAL A 1 230 ? -2.959 51.969 37.562 1 88.5 230 VAL A O 1
ATOM 1797 N N . VAL A 1 231 ? -1.46 53.219 38.656 1 89.06 231 VAL A N 1
ATOM 1798 C CA . VAL A 1 231 ? -0.306 52.5 38.094 1 89.06 231 VAL A CA 1
ATOM 1799 C C . VAL A 1 231 ? -0.349 51.031 38.531 1 89.06 231 VAL A C 1
ATOM 1801 O O . VAL A 1 231 ? -0.127 50.156 37.719 1 89.06 231 VAL A O 1
ATOM 1804 N N . ASP A 1 232 ? -0.716 50.781 39.75 1 90.5 232 ASP A N 1
ATOM 1805 C CA . ASP A 1 232 ? -0.782 49.406 40.281 1 90.5 232 ASP A CA 1
ATOM 1806 C C . ASP A 1 232 ? -1.875 48.594 39.562 1 90.5 232 ASP A C 1
ATOM 1808 O O . ASP A 1 232 ? -1.667 47.438 39.219 1 90.5 232 ASP A O 1
ATOM 1812 N N . ALA A 1 233 ? -3.012 49.25 39.375 1 90 233 ALA A N 1
ATOM 1813 C CA . ALA A 1 233 ? -4.125 48.594 38.719 1 90 233 ALA A CA 1
ATOM 1814 C C . ALA A 1 233 ? -3.758 48.219 37.281 1 90 233 ALA A C 1
ATOM 1816 O O . ALA A 1 233 ? -4.016 47.094 36.844 1 90 233 ALA A O 1
ATOM 1817 N N . MET A 1 234 ? -3.105 49.094 36.594 1 90.06 234 MET A N 1
ATOM 1818 C CA . MET A 1 234 ? -2.717 48.844 35.219 1 90.06 234 MET A CA 1
ATOM 1819 C C . MET A 1 234 ? -1.621 47.781 35.125 1 90.06 234 MET A C 1
ATOM 1821 O O . MET A 1 234 ? -1.647 46.906 34.25 1 90.06 234 MET A O 1
ATOM 1825 N N . THR A 1 235 ? -0.703 47.844 36.094 1 91.25 235 THR A N 1
ATOM 1826 C CA . THR A 1 235 ? 0.373 46.844 36.125 1 91.25 235 THR A CA 1
ATOM 1827 C C . THR A 1 235 ? -0.184 45.469 36.375 1 91.25 235 THR A C 1
ATOM 1829 O O . THR A 1 235 ? 0.299 44.469 35.812 1 91.25 235 THR A O 1
ATOM 1832 N N . GLU A 1 236 ? -1.204 45.406 37.188 1 91.75 236 GLU A N 1
ATOM 1833 C CA . GLU A 1 236 ? -1.845 44.125 37.469 1 91.75 236 GLU A CA 1
ATOM 1834 C C . GLU A 1 236 ? -2.512 43.594 36.219 1 91.75 236 GLU A C 1
ATOM 1836 O O . GLU A 1 236 ? -2.422 42.375 35.938 1 91.75 236 GLU A O 1
ATOM 1841 N N . ILE A 1 237 ? -3.152 44.438 35.469 1 89.62 237 ILE A N 1
ATOM 1842 C CA . ILE A 1 237 ? -3.809 44.031 34.219 1 89.62 237 ILE A CA 1
ATOM 1843 C C . ILE A 1 237 ? -2.766 43.5 33.25 1 89.62 237 ILE A C 1
ATOM 1845 O O . ILE A 1 237 ? -2.977 42.5 32.562 1 89.62 237 ILE A O 1
ATOM 1849 N N . ILE A 1 238 ? -1.615 44.156 33.188 1 91.25 238 ILE A N 1
ATOM 1850 C CA . ILE A 1 238 ? -0.532 43.781 32.312 1 91.25 238 ILE A CA 1
ATOM 1851 C C . ILE A 1 238 ? 0.009 42.406 32.688 1 91.25 238 ILE A C 1
ATOM 1853 O O . ILE A 1 238 ? 0.227 41.531 31.844 1 91.25 238 ILE A O 1
ATOM 1857 N N . HIS A 1 239 ? 0.13 42.219 34 1 93.31 239 HIS A N 1
ATOM 1858 C CA . HIS A 1 239 ? 0.63 40.938 34.5 1 93.31 239 HIS A CA 1
ATOM 1859 C C . HIS A 1 239 ? -0.338 39.812 34.188 1 93.31 239 HIS A C 1
ATOM 1861 O O . HIS A 1 239 ? 0.081 38.719 33.781 1 93.31 239 HIS A O 1
ATOM 1867 N N . LYS A 1 240 ? -1.623 40.031 34.375 1 92.88 240 LYS A N 1
ATOM 1868 C CA . LYS A 1 240 ? -2.637 39.031 34.062 1 92.88 240 LYS A CA 1
ATOM 1869 C C . LYS A 1 240 ? -2.639 38.719 32.562 1 92.88 240 LYS A C 1
ATOM 1871 O O . LYS A 1 240 ? -2.781 37.562 32.188 1 92.88 240 LYS A O 1
ATOM 1876 N N . ALA A 1 241 ? -2.49 39.75 31.75 1 92.5 241 ALA A N 1
ATOM 1877 C CA . ALA A 1 241 ? -2.406 39.531 30.312 1 92.5 241 ALA A CA 1
ATOM 1878 C C . ALA A 1 241 ? -1.201 38.656 29.953 1 92.5 241 ALA A C 1
ATOM 1880 O O . ALA A 1 241 ? -1.304 37.781 29.109 1 92.5 241 ALA A O 1
ATOM 1881 N N . ASP A 1 242 ? -0.094 38.875 30.594 1 93.75 242 ASP A N 1
ATOM 1882 C CA . ASP A 1 242 ? 1.115 38.094 30.359 1 93.75 242 ASP A CA 1
ATOM 1883 C C . ASP A 1 242 ? 0.897 36.625 30.703 1 93.75 242 ASP A C 1
ATOM 1885 O O . ASP A 1 242 ? 1.313 35.719 29.969 1 93.75 242 ASP A O 1
ATOM 1889 N N . GLU A 1 243 ? 0.218 36.438 31.812 1 95.31 243 GLU A N 1
ATOM 1890 C CA . GLU A 1 243 ? -0.072 35.062 32.25 1 95.31 243 GLU A CA 1
ATOM 1891 C C . GLU A 1 243 ? -0.976 34.344 31.25 1 95.31 243 GLU A C 1
ATOM 1893 O O . GLU A 1 243 ? -0.723 33.188 30.891 1 95.31 243 GLU A O 1
ATOM 1898 N N . GLN A 1 244 ? -1.979 35.031 30.766 1 95.69 244 GLN A N 1
ATOM 1899 C CA . GLN A 1 244 ? -2.918 34.438 29.828 1 95.69 244 GLN A CA 1
ATOM 1900 C C . GLN A 1 244 ? -2.248 34.188 28.469 1 95.69 244 GLN A C 1
ATOM 1902 O O . GLN A 1 244 ? -2.525 33.188 27.828 1 95.69 244 GLN A O 1
ATOM 1907 N N . ILE A 1 245 ? -1.333 35.062 28.062 1 95.19 245 ILE A N 1
ATOM 1908 C CA . ILE A 1 245 ? -0.593 34.906 26.828 1 95.19 245 ILE A CA 1
ATOM 1909 C C . ILE A 1 245 ? 0.281 33.656 26.922 1 95.19 245 ILE A C 1
ATOM 1911 O O . ILE A 1 245 ? 0.324 32.844 25.984 1 95.19 245 ILE A O 1
ATOM 1915 N N . GLU A 1 246 ? 0.95 33.5 28.047 1 95.62 246 GLU A N 1
ATOM 1916 C CA . GLU A 1 246 ? 1.78 32.312 28.266 1 95.62 246 GLU A CA 1
ATOM 1917 C C . GLU A 1 246 ? 0.938 31.047 28.266 1 95.62 246 GLU A C 1
ATOM 1919 O O . GLU A 1 246 ? 1.332 30.031 27.688 1 95.62 246 GLU A O 1
ATOM 1924 N N . GLU A 1 247 ? -0.213 31.078 28.906 1 95.81 247 GLU A N 1
ATOM 1925 C CA . GLU A 1 247 ? -1.116 29.938 28.953 1 95.81 247 GLU A CA 1
ATOM 1926 C C . GLU A 1 247 ? -1.581 29.531 27.562 1 95.81 247 GLU A C 1
ATOM 1928 O O . GLU A 1 247 ? -1.589 28.359 27.203 1 95.81 247 GLU A O 1
ATOM 1933 N N . LYS A 1 248 ? -1.94 30.516 26.766 1 96.5 248 LYS A N 1
ATOM 1934 C CA . LYS A 1 248 ? -2.4 30.25 25.406 1 96.5 248 LYS A CA 1
ATOM 1935 C C . LYS A 1 248 ? -1.26 29.75 24.531 1 96.5 248 LYS A C 1
ATOM 1937 O O . LYS A 1 248 ? -1.47 28.906 23.656 1 96.5 248 LYS A O 1
ATOM 1942 N N . THR A 1 249 ? -0.019 30.203 24.781 1 95.56 249 THR A N 1
ATOM 1943 C CA . THR A 1 249 ? 1.151 29.719 24.062 1 95.56 249 THR A CA 1
ATOM 1944 C C . THR A 1 249 ? 1.398 28.25 24.359 1 95.56 249 THR A C 1
ATOM 1946 O O . THR A 1 249 ? 1.636 27.453 23.453 1 95.56 249 THR A O 1
ATOM 1949 N N . GLN A 1 250 ? 1.274 27.906 25.625 1 96.12 250 GLN A N 1
ATOM 1950 C CA . GLN A 1 250 ? 1.443 26.516 26.031 1 96.12 250 GLN A CA 1
ATOM 1951 C C . GLN A 1 250 ? 0.331 25.641 25.469 1 96.12 250 GLN A C 1
ATOM 1953 O O . GLN A 1 250 ? 0.579 24.5 25.047 1 96.12 250 GLN A O 1
ATOM 1958 N N . ALA A 1 251 ? -0.895 26.172 25.438 1 95.31 251 ALA A N 1
ATOM 1959 C CA . ALA A 1 251 ? -2.027 25.453 24.875 1 95.31 251 ALA A CA 1
ATOM 1960 C C . ALA A 1 251 ? -1.812 25.172 23.391 1 95.31 251 ALA A C 1
ATOM 1962 O O . ALA A 1 251 ? -2.131 24.094 22.891 1 95.31 251 ALA A O 1
ATOM 1963 N N . GLY A 1 252 ? -1.229 26.188 22.734 1 96.31 252 GLY A N 1
ATOM 1964 C CA . GLY A 1 252 ? -0.917 26 21.328 1 96.31 252 GLY A CA 1
ATOM 1965 C C . GLY A 1 252 ? 0.117 24.922 21.078 1 96.31 252 GLY A C 1
ATOM 1966 O O . GLY A 1 252 ? -0.043 24.094 20.172 1 96.31 252 GLY A O 1
ATOM 1967 N N . THR A 1 253 ? 1.16 24.906 21.891 1 96.5 253 THR A N 1
ATOM 1968 C CA . THR A 1 253 ? 2.203 23.891 21.781 1 96.5 253 THR A CA 1
ATOM 1969 C C . THR A 1 253 ? 1.636 22.5 22.062 1 96.5 253 THR A C 1
ATOM 1971 O O . THR A 1 253 ? 1.925 21.547 21.328 1 96.5 253 THR A O 1
ATOM 1974 N N . LEU A 1 254 ? 0.826 22.406 23.141 1 96.56 254 LEU A N 1
ATOM 1975 C CA . LEU A 1 254 ? 0.218 21.141 23.5 1 96.56 254 LEU A CA 1
ATOM 1976 C C . LEU A 1 254 ? -0.716 20.656 22.391 1 96.56 254 LEU A C 1
ATOM 1978 O O . LEU A 1 254 ? -0.74 19.453 22.078 1 96.56 254 LEU A O 1
ATOM 1982 N N . LEU A 1 255 ? -1.453 21.547 21.781 1 95.88 255 LEU A N 1
ATOM 1983 C CA . LEU A 1 255 ? -2.346 21.219 20.672 1 95.88 255 LEU A CA 1
ATOM 1984 C C . LEU A 1 255 ? -1.566 20.625 19.5 1 95.88 255 LEU A C 1
ATOM 1986 O O . LEU A 1 255 ? -1.967 19.609 18.938 1 95.88 255 LEU A O 1
ATOM 1990 N N . ASN A 1 256 ? -0.461 21.203 19.203 1 96.69 256 ASN A N 1
ATOM 1991 C CA . ASN A 1 256 ? 0.369 20.734 18.094 1 96.69 256 ASN A CA 1
ATOM 1992 C C . ASN A 1 256 ? 0.968 19.359 18.391 1 96.69 256 ASN A C 1
ATOM 1994 O O . ASN A 1 256 ? 1.018 18.5 17.5 1 96.69 256 ASN A O 1
ATOM 1998 N N . LEU A 1 257 ? 1.435 19.172 19.594 1 96.62 257 LEU A N 1
ATOM 1999 C CA . LEU A 1 257 ? 2.01 17.891 19.984 1 96.62 257 LEU A CA 1
ATOM 2000 C C . LEU A 1 257 ? 0.966 16.781 19.906 1 96.62 257 LEU A C 1
ATOM 2002 O O . LEU A 1 257 ? 1.243 15.688 19.391 1 96.62 257 LEU A O 1
ATOM 2006 N N . LYS A 1 258 ? -0.237 17.062 20.422 1 96.31 258 LYS A N 1
ATOM 2007 C CA . LYS A 1 258 ? -1.304 16.062 20.391 1 96.31 258 LYS A CA 1
ATOM 2008 C C . LYS A 1 258 ? -1.729 15.75 18.969 1 96.31 258 LYS A C 1
ATOM 2010 O O . LYS A 1 258 ? -2.033 14.602 18.641 1 96.31 258 LYS A O 1
ATOM 2015 N N . TYR A 1 259 ? -1.766 16.719 18.141 1 96.75 259 TYR A N 1
ATOM 2016 C CA . TYR A 1 259 ? -2.086 16.531 16.719 1 96.75 259 TYR A CA 1
ATOM 2017 C C . TYR A 1 259 ? -1.083 15.594 16.062 1 96.75 259 TYR A C 1
ATOM 2019 O O . TYR A 1 259 ? -1.469 14.656 15.352 1 96.75 259 TYR A O 1
ATOM 2027 N N . GLU A 1 260 ? 0.168 15.828 16.281 1 96 260 GLU A N 1
ATOM 2028 C CA . GLU A 1 260 ? 1.22 15.008 15.688 1 96 260 GLU A CA 1
ATOM 2029 C C . GLU A 1 260 ? 1.144 13.57 16.188 1 96 260 GLU A C 1
ATOM 2031 O O . GLU A 1 260 ? 1.273 12.625 15.406 1 96 260 GLU A O 1
ATOM 2036 N N . GLU A 1 261 ? 0.938 13.438 17.453 1 96.56 261 GLU A N 1
ATOM 2037 C CA . GLU A 1 261 ? 0.827 12.109 18.062 1 96.56 261 GLU A CA 1
ATOM 2038 C C . GLU A 1 261 ? -0.34 11.328 17.453 1 96.56 261 GLU A C 1
ATOM 2040 O O . GLU A 1 261 ? -0.194 10.156 17.109 1 96.56 261 GLU A O 1
ATOM 2045 N N . LEU A 1 262 ? -1.541 11.984 17.375 1 95.75 262 LEU A N 1
ATOM 2046 C CA . LEU A 1 262 ? -2.734 11.32 16.859 1 95.75 262 LEU A CA 1
ATOM 2047 C C . LEU A 1 262 ? -2.561 10.961 15.383 1 95.75 262 LEU A C 1
ATOM 2049 O O . LEU A 1 262 ? -2.98 9.891 14.953 1 95.75 262 LEU A O 1
ATOM 2053 N N . THR A 1 263 ? -1.968 11.867 14.648 1 96.19 263 THR A N 1
ATOM 2054 C CA . THR A 1 263 ? -1.706 11.602 13.242 1 96.19 263 THR A CA 1
ATOM 2055 C C . THR A 1 263 ? -0.782 10.398 13.078 1 96.19 263 THR A C 1
ATOM 2057 O O . THR A 1 263 ? -1.029 9.523 12.242 1 96.19 263 THR A O 1
ATOM 2060 N N . GLU A 1 264 ? 0.285 10.305 13.852 1 96.69 264 GLU A N 1
ATOM 2061 C CA . GLU A 1 264 ? 1.213 9.18 13.82 1 96.69 264 GLU A CA 1
ATOM 2062 C C . GLU A 1 264 ? 0.515 7.879 14.203 1 96.69 264 GLU A C 1
ATOM 2064 O O . GLU A 1 264 ? 0.767 6.832 13.609 1 96.69 264 GLU A O 1
ATOM 2069 N N . LYS A 1 265 ? -0.308 7.988 15.227 1 97.12 265 LYS A N 1
ATOM 2070 C CA . LYS A 1 265 ? -1.035 6.805 15.672 1 97.12 265 LYS A CA 1
ATOM 2071 C C . LYS A 1 265 ? -1.972 6.289 14.586 1 97.12 265 LYS A C 1
ATOM 2073 O O . LYS A 1 265 ? -2.07 5.082 14.359 1 97.12 265 LYS A O 1
ATOM 2078 N N . ILE A 1 266 ? -2.67 7.18 13.93 1 96.06 266 ILE A N 1
ATOM 2079 C CA . ILE A 1 266 ? -3.57 6.809 12.844 1 96.06 266 ILE A CA 1
ATOM 2080 C C . ILE A 1 266 ? -2.781 6.129 11.727 1 96.06 266 ILE A C 1
ATOM 2082 O O . ILE A 1 266 ? -3.18 5.07 11.234 1 96.06 266 ILE A O 1
ATOM 2086 N N . ASP A 1 267 ? -1.68 6.742 11.352 1 96.69 267 ASP A N 1
ATOM 2087 C CA . ASP A 1 267 ? -0.829 6.168 10.312 1 96.69 267 ASP A CA 1
ATOM 2088 C C . ASP A 1 267 ? -0.312 4.793 10.727 1 96.69 267 ASP A C 1
ATOM 2090 O O . ASP A 1 267 ? -0.308 3.857 9.922 1 96.69 267 ASP A O 1
ATOM 2094 N N . PHE A 1 268 ? 0.163 4.715 11.93 1 97.94 268 PHE A N 1
ATOM 2095 C CA . PHE A 1 268 ? 0.697 3.459 12.445 1 97.94 268 PHE A CA 1
ATOM 2096 C C . PHE A 1 268 ? -0.361 2.363 12.406 1 97.94 268 PHE A C 1
ATOM 2098 O O . PHE A 1 268 ? -0.107 1.266 11.906 1 97.94 268 PHE A O 1
ATOM 2105 N N . LEU A 1 269 ? -1.561 2.66 12.914 1 97.25 269 LEU A N 1
ATOM 2106 C CA . LEU A 1 269 ? -2.639 1.678 12.953 1 97.25 269 LEU A CA 1
ATOM 2107 C C . LEU A 1 269 ? -3.062 1.279 11.547 1 97.25 269 LEU A C 1
ATOM 2109 O O . LEU A 1 269 ? -3.328 0.104 11.281 1 97.25 269 LEU A O 1
ATOM 2113 N N . THR A 1 270 ? -3.197 2.232 10.695 1 97.12 270 THR A N 1
ATOM 2114 C CA . THR A 1 270 ? -3.566 1.949 9.312 1 97.12 270 THR A CA 1
ATOM 2115 C C . THR A 1 270 ? -2.535 1.038 8.656 1 97.12 270 THR A C 1
ATOM 2117 O O . THR A 1 270 ? -2.893 0.053 8.008 1 97.12 270 THR A O 1
ATOM 2120 N N . ASN A 1 271 ? -1.267 1.325 8.805 1 97.31 271 ASN A N 1
ATOM 2121 C CA . ASN A 1 271 ? -0.197 0.517 8.227 1 97.31 271 ASN A CA 1
ATOM 2122 C C . ASN A 1 271 ? -0.201 -0.901 8.789 1 97.31 271 ASN A C 1
ATOM 2124 O O . ASN A 1 271 ? 0.021 -1.865 8.055 1 97.31 271 ASN A O 1
ATOM 2128 N N . LYS A 1 272 ? -0.394 -0.936 10.078 1 97.88 272 LYS A N 1
ATOM 2129 C CA . LYS A 1 272 ? -0.457 -2.258 10.695 1 97.88 272 LYS A CA 1
ATOM 2130 C C . LYS A 1 272 ? -1.612 -3.076 10.125 1 97.88 272 LYS A C 1
ATOM 2132 O O . LYS A 1 272 ? -1.47 -4.277 9.883 1 97.88 272 LYS A O 1
ATOM 2137 N N . ALA A 1 273 ? -2.783 -2.41 9.93 1 97 273 ALA A N 1
ATOM 2138 C CA . ALA A 1 273 ? -3.947 -3.074 9.352 1 97 273 ALA A CA 1
ATOM 2139 C C . ALA A 1 273 ? -3.666 -3.521 7.922 1 97 273 ALA A C 1
ATOM 2141 O O . ALA A 1 273 ? -4.027 -4.633 7.527 1 97 273 ALA A O 1
ATOM 2142 N N . ILE A 1 274 ? -3.006 -2.68 7.176 1 96.88 274 ILE A N 1
ATOM 2143 C CA . ILE A 1 274 ? -2.66 -3.004 5.797 1 96.88 274 ILE A CA 1
ATOM 2144 C C . ILE A 1 274 ? -1.691 -4.184 5.77 1 96.88 274 ILE A C 1
ATOM 2146 O O . ILE A 1 274 ? -1.849 -5.109 4.965 1 96.88 274 ILE A O 1
ATOM 2150 N N . GLU A 1 275 ? -0.727 -4.18 6.625 1 97.19 275 GLU A N 1
ATOM 2151 C CA . GLU A 1 275 ? 0.229 -5.281 6.723 1 97.19 275 GLU A CA 1
ATOM 2152 C C . GLU A 1 275 ? -0.476 -6.598 7.031 1 97.19 275 GLU A C 1
ATOM 2154 O O . GLU A 1 275 ? -0.142 -7.637 6.457 1 97.19 275 GLU A O 1
ATOM 2159 N N . ARG A 1 276 ? -1.36 -6.523 7.914 1 97.75 276 ARG A N 1
ATOM 2160 C CA . ARG A 1 276 ? -2.105 -7.727 8.273 1 97.75 276 ARG A CA 1
ATOM 2161 C C . ARG A 1 276 ? -2.938 -8.227 7.094 1 97.75 276 ARG A C 1
ATOM 2163 O O . ARG A 1 276 ? -3.021 -9.43 6.855 1 97.75 276 ARG A O 1
ATOM 2170 N N . LEU A 1 277 ? -3.6 -7.305 6.371 1 96.62 277 LEU A N 1
ATOM 2171 C CA . LEU A 1 277 ? -4.379 -7.66 5.188 1 96.62 277 LEU A CA 1
ATOM 2172 C C . LEU A 1 277 ? -3.494 -8.312 4.133 1 96.62 277 LEU A C 1
ATOM 2174 O O . LEU A 1 277 ? -3.885 -9.312 3.525 1 96.62 277 LEU A O 1
ATOM 2178 N N . GLU A 1 278 ? -2.338 -7.781 3.98 1 96.69 278 GLU A N 1
ATOM 2179 C CA . GLU A 1 278 ? -1.391 -8.328 3.016 1 96.69 278 GLU A CA 1
ATOM 2180 C C . GLU A 1 278 ? -0.909 -9.711 3.445 1 96.69 278 GLU A C 1
ATOM 2182 O O . GLU A 1 278 ? -0.752 -10.609 2.609 1 96.69 278 GLU A O 1
ATOM 2187 N N . ALA A 1 279 ? -0.632 -9.859 4.68 1 97.19 279 ALA A N 1
ATOM 2188 C CA . ALA A 1 279 ? -0.217 -11.164 5.195 1 97.19 279 ALA A CA 1
ATOM 2189 C C . ALA A 1 279 ? -1.305 -12.211 4.977 1 97.19 279 ALA A C 1
ATOM 2191 O O . ALA A 1 279 ? -1.014 -13.344 4.59 1 97.19 279 ALA A O 1
ATOM 2192 N N . LEU A 1 280 ? -2.559 -11.805 5.18 1 96.75 280 LEU A N 1
ATOM 2193 C CA . LEU A 1 280 ? -3.686 -12.703 4.961 1 96.75 280 LEU A CA 1
ATOM 2194 C C . LEU A 1 280 ? -3.811 -13.07 3.484 1 96.75 280 LEU A C 1
ATOM 2196 O O . LEU A 1 280 ? -4.09 -14.219 3.146 1 96.75 280 LEU A O 1
ATOM 2200 N N . ARG A 1 281 ? -3.594 -12.078 2.648 1 97.44 281 ARG A N 1
ATOM 2201 C CA . ARG A 1 281 ? -3.598 -12.312 1.207 1 97.44 281 ARG A CA 1
ATOM 2202 C C . ARG A 1 281 ? -2.539 -13.344 0.816 1 97.44 281 ARG A C 1
ATOM 2204 O O . ARG A 1 281 ? -2.83 -14.297 0.099 1 97.44 281 ARG A O 1
ATOM 2211 N N . GLU A 1 282 ? -1.352 -13.164 1.298 1 97.38 282 GLU A N 1
ATOM 2212 C CA . GLU A 1 282 ? -0.243 -14.062 0.974 1 97.38 282 GLU A CA 1
ATOM 2213 C C . GLU A 1 282 ? -0.509 -15.477 1.479 1 97.38 282 GLU A C 1
ATOM 2215 O O . GLU A 1 282 ? -0.219 -16.453 0.784 1 97.38 282 GLU A O 1
ATOM 2220 N N . GLU A 1 283 ? -1.026 -15.516 2.641 1 96.81 283 GLU A N 1
ATOM 2221 C CA . GLU A 1 283 ? -1.346 -16.828 3.203 1 96.81 283 GLU A CA 1
ATOM 2222 C C . GLU A 1 283 ? -2.396 -17.547 2.363 1 96.81 283 GLU A C 1
ATOM 2224 O O . GLU A 1 283 ? -2.264 -18.734 2.082 1 96.81 283 GLU A O 1
ATOM 2229 N N . ALA A 1 284 ? -3.467 -16.812 1.996 1 96.44 284 ALA A N 1
ATOM 2230 C CA . ALA A 1 284 ? -4.516 -17.391 1.159 1 96.44 284 ALA A CA 1
ATOM 2231 C C . ALA A 1 284 ? -3.957 -17.844 -0.188 1 96.44 284 ALA A C 1
ATOM 2233 O O . ALA A 1 284 ? -4.25 -18.938 -0.649 1 96.44 284 ALA A O 1
ATOM 2234 N N . LEU A 1 285 ? -3.066 -17.031 -0.783 1 96.62 285 LEU A N 1
ATOM 2235 C CA . LEU A 1 285 ? -2.473 -17.359 -2.076 1 96.62 285 LEU A CA 1
ATOM 2236 C C . LEU A 1 285 ? -1.561 -18.562 -1.965 1 96.62 285 LEU A C 1
ATOM 2238 O O . LEU A 1 285 ? -1.554 -19.422 -2.85 1 96.62 285 LEU A O 1
ATOM 2242 N N . ARG A 1 286 ? -0.828 -18.656 -0.858 1 96.88 286 ARG A N 1
ATOM 2243 C CA . ARG A 1 286 ? 0.062 -19.797 -0.638 1 96.88 286 ARG A CA 1
ATOM 2244 C C . ARG A 1 286 ? -0.729 -21.094 -0.491 1 96.88 286 ARG A C 1
ATOM 2246 O O . ARG A 1 286 ? -0.354 -22.125 -1.055 1 96.88 286 ARG A O 1
ATOM 2253 N N . ARG A 1 287 ? -1.819 -21.031 0.258 1 95.62 287 ARG A N 1
ATOM 2254 C CA . ARG A 1 287 ? -2.682 -22.203 0.432 1 95.62 287 ARG A CA 1
ATOM 2255 C C . ARG A 1 287 ? -3.264 -22.656 -0.902 1 95.62 287 ARG A C 1
ATOM 2257 O O . ARG A 1 287 ? -3.256 -23.844 -1.215 1 95.62 287 ARG A O 1
ATOM 2264 N N . PHE A 1 288 ? -3.645 -21.641 -1.698 1 94.44 288 PHE A N 1
ATOM 2265 C CA . PHE A 1 288 ? -4.238 -21.953 -2.996 1 94.44 288 PHE A CA 1
ATOM 2266 C C . PHE A 1 288 ? -3.189 -22.5 -3.955 1 94.44 288 PHE A C 1
ATOM 2268 O O . PHE A 1 288 ? -3.471 -23.406 -4.738 1 94.44 288 PHE A O 1
ATOM 2275 N N . GLU A 1 289 ? -2.014 -21.969 -3.883 1 96 289 GLU A N 1
ATOM 2276 C CA . GLU A 1 289 ? -0.923 -22.422 -4.734 1 96 289 GLU A CA 1
ATOM 2277 C C . GLU A 1 289 ? -0.54 -23.875 -4.41 1 96 289 GLU A C 1
ATOM 2279 O O . GLU A 1 289 ? -0.321 -24.672 -5.312 1 96 289 GLU A O 1
ATOM 2284 N N . LYS A 1 290 ? -0.487 -24.172 -3.131 1 97.06 290 LYS A N 1
ATOM 2285 C CA . LYS A 1 290 ? -0.15 -25.531 -2.703 1 97.06 290 LYS A CA 1
ATOM 2286 C C . LYS A 1 290 ? -1.19 -26.531 -3.191 1 97.06 290 LYS A C 1
ATOM 2288 O O . LYS A 1 290 ? -0.84 -27.594 -3.717 1 97.06 290 LYS A O 1
ATOM 2293 N N . GLN A 1 291 ? -2.471 -26.125 -3.033 1 96.56 291 GLN A N 1
ATOM 2294 C CA . GLN A 1 291 ? -3.551 -27 -3.482 1 96.56 291 GLN A CA 1
ATOM 2295 C C . GLN A 1 291 ? -3.537 -27.156 -5 1 96.56 291 GLN A C 1
ATOM 2297 O O . GLN A 1 291 ? -3.709 -28.25 -5.52 1 96.56 291 GLN A O 1
ATOM 2302 N N . HIS A 1 292 ? -3.293 -26.062 -5.719 1 97.25 292 HIS A N 1
ATOM 2303 C CA . HIS A 1 292 ? -3.229 -26.062 -7.176 1 97.25 292 HIS A CA 1
ATOM 2304 C C . HIS A 1 292 ? -2.082 -26.938 -7.672 1 97.25 292 HIS A C 1
ATOM 2306 O O . HIS A 1 292 ? -2.258 -27.734 -8.594 1 97.25 292 HIS A O 1
ATOM 2312 N N . SER A 1 293 ? -0.939 -26.844 -7.078 1 97.25 293 SER A N 1
ATOM 2313 C CA . SER A 1 293 ? 0.239 -27.609 -7.457 1 97.25 293 SER A CA 1
ATOM 2314 C C . SER A 1 293 ? 0.02 -29.109 -7.23 1 97.25 293 SER A C 1
ATOM 2316 O O . SER A 1 293 ? 0.349 -29.922 -8.094 1 97.25 293 SER A O 1
ATOM 2318 N N . LYS A 1 294 ? -0.576 -29.469 -6.129 1 97.19 294 LYS A N 1
ATOM 2319 C CA . LYS A 1 294 ? -0.848 -30.859 -5.801 1 97.19 294 LYS A CA 1
ATOM 2320 C C . LYS A 1 294 ? -1.808 -31.484 -6.809 1 97.19 294 LYS A C 1
ATOM 2322 O O . LYS A 1 294 ? -1.529 -32.562 -7.355 1 97.19 294 LYS A O 1
ATOM 2327 N N . GLU A 1 295 ? -2.887 -30.766 -7.062 1 96.75 295 GLU A N 1
ATOM 2328 C CA . GLU A 1 295 ? -3.895 -31.281 -7.984 1 96.75 295 GLU A CA 1
ATOM 2329 C C . GLU A 1 295 ? -3.352 -31.359 -9.406 1 96.75 295 GLU A C 1
ATOM 2331 O O . GLU A 1 295 ? -3.637 -32.312 -10.141 1 96.75 295 GLU A O 1
ATOM 2336 N N . SER A 1 296 ? -2.547 -30.344 -9.797 1 96.88 296 SER A N 1
ATOM 2337 C CA . SER A 1 296 ? -1.944 -30.312 -11.125 1 96.88 296 SER A CA 1
ATOM 2338 C C . SER A 1 296 ? -0.99 -31.484 -11.328 1 96.88 296 SER A C 1
ATOM 2340 O O . SER A 1 296 ? -1.026 -32.156 -12.359 1 96.88 296 SER A O 1
ATOM 2342 N N . LYS A 1 297 ? -0.215 -31.844 -10.312 1 96.75 297 LYS A N 1
ATOM 2343 C CA . LYS A 1 297 ? 0.712 -32.969 -10.383 1 96.75 297 LYS A CA 1
ATOM 2344 C C . LYS A 1 297 ? -0.037 -34.281 -10.484 1 96.75 297 LYS A C 1
ATOM 2346 O O . LYS A 1 297 ? 0.362 -35.188 -11.25 1 96.75 297 LYS A O 1
ATOM 2351 N N . ASN A 1 298 ? -1.105 -34.312 -9.789 1 96.31 298 ASN A N 1
ATOM 2352 C CA . ASN A 1 298 ? -1.93 -35.5 -9.828 1 96.31 298 ASN A CA 1
ATOM 2353 C C . ASN A 1 298 ? -2.506 -35.75 -11.219 1 96.31 298 ASN A C 1
ATOM 2355 O O . ASN A 1 298 ? -2.455 -36.875 -11.727 1 96.31 298 ASN A O 1
ATOM 2359 N N . ILE A 1 299 ? -2.986 -34.688 -11.805 1 96.75 299 ILE A N 1
ATOM 2360 C CA . ILE A 1 299 ? -3.592 -34.781 -13.133 1 96.75 299 ILE A CA 1
ATOM 2361 C C . ILE A 1 299 ? -2.533 -35.188 -14.156 1 96.75 299 ILE A C 1
ATOM 2363 O O . ILE A 1 299 ? -2.762 -36.062 -14.977 1 96.75 299 ILE A O 1
ATOM 2367 N N . VAL A 1 300 ? -1.349 -34.562 -14.055 1 95 300 VAL A N 1
ATOM 2368 C CA . VAL A 1 300 ? -0.264 -34.812 -14.992 1 95 300 VAL A CA 1
ATOM 2369 C C . VAL A 1 300 ? 0.193 -36.281 -14.852 1 95 300 VAL A C 1
ATOM 2371 O O . VAL A 1 300 ? 0.391 -36.969 -15.844 1 95 300 VAL A O 1
ATOM 2374 N N . HIS A 1 301 ? 0.247 -36.75 -13.594 1 95.19 301 HIS A N 1
ATOM 2375 C CA . HIS A 1 301 ? 0.677 -38.125 -13.336 1 95.19 301 HIS A CA 1
ATOM 2376 C C . HIS A 1 301 ? -0.323 -39.125 -13.891 1 95.19 301 HIS A C 1
ATOM 2378 O O . HIS A 1 301 ? 0.06 -40.094 -14.594 1 95.19 301 HIS A O 1
ATOM 2384 N N . ARG A 1 302 ? -1.539 -38.875 -13.656 1 94.69 302 ARG A N 1
ATOM 2385 C CA . ARG A 1 302 ? -2.58 -39.781 -14.133 1 94.69 302 ARG A CA 1
ATOM 2386 C C . ARG A 1 302 ? -2.627 -39.812 -15.656 1 94.69 302 ARG A C 1
ATOM 2388 O O . ARG A 1 302 ? -2.799 -40.875 -16.266 1 94.69 302 ARG A O 1
ATOM 2395 N N . LYS A 1 303 ? -2.465 -38.688 -16.281 1 94.69 303 LYS A N 1
ATOM 2396 C CA . LYS A 1 303 ? -2.436 -38.594 -17.75 1 94.69 303 LYS A CA 1
ATOM 2397 C C . LYS A 1 303 ? -1.25 -39.375 -18.312 1 94.69 303 LYS A C 1
ATOM 2399 O O . LYS A 1 303 ? -1.385 -40.094 -19.312 1 94.69 303 LYS A O 1
ATOM 2404 N N . ALA A 1 304 ? -0.106 -39.219 -17.625 1 91.69 304 ALA A N 1
ATOM 2405 C CA . ALA A 1 304 ? 1.109 -39.906 -18.094 1 91.69 304 ALA A CA 1
ATOM 2406 C C . ALA A 1 304 ? 0.943 -41.406 -18.062 1 91.69 304 ALA A C 1
ATOM 2408 O O . ALA A 1 304 ? 1.352 -42.094 -19.016 1 91.69 304 ALA A O 1
ATOM 2409 N N . VAL A 1 305 ? 0.302 -41.938 -17.062 1 90.25 305 VAL A N 1
ATOM 2410 C CA . VAL A 1 305 ? 0.068 -43.375 -16.938 1 90.25 305 VAL A CA 1
ATOM 2411 C C . VAL A 1 305 ? -0.847 -43.844 -18.062 1 90.25 305 VAL A C 1
ATOM 2413 O O . VAL A 1 305 ? -0.579 -44.875 -18.703 1 90.25 305 VAL A O 1
ATOM 2416 N N . LEU A 1 306 ? -1.912 -43.094 -18.297 1 91.38 306 LEU A N 1
ATOM 2417 C CA . LEU A 1 306 ? -2.859 -43.438 -19.344 1 91.38 306 LEU A CA 1
ATOM 2418 C C . LEU A 1 306 ? -2.191 -43.406 -20.719 1 91.38 306 LEU A C 1
ATOM 2420 O O . LEU A 1 306 ? -2.43 -44.281 -21.547 1 91.38 306 LEU A O 1
ATOM 2424 N N . VAL A 1 307 ? -1.356 -42.344 -20.906 1 91.06 307 VAL A N 1
ATOM 2425 C CA . VAL A 1 307 ? -0.657 -42.219 -22.172 1 91.06 307 VAL A CA 1
ATOM 2426 C C . VAL A 1 307 ? 0.284 -43.406 -22.375 1 91.06 307 VAL A C 1
ATOM 2428 O O . VAL A 1 307 ? 0.344 -43.969 -23.469 1 91.06 307 VAL A O 1
ATOM 2431 N N . SER A 1 308 ? 0.973 -43.812 -21.328 1 88.38 308 SER A N 1
ATOM 2432 C CA . SER A 1 308 ? 1.879 -44.969 -21.406 1 88.38 308 SER A CA 1
ATOM 2433 C C . SER A 1 308 ? 1.124 -46.25 -21.719 1 88.38 308 SER A C 1
ATOM 2435 O O . SER A 1 308 ? 1.554 -47.031 -22.562 1 88.38 308 SER A O 1
ATOM 2437 N N . SER A 1 309 ? 0.013 -46.406 -21.062 1 88.06 309 SER A N 1
ATOM 2438 C CA . SER A 1 309 ? -0.802 -47.594 -21.281 1 88.06 309 SER A CA 1
ATOM 2439 C C . SER A 1 309 ? -1.334 -47.625 -22.703 1 88.06 309 SER A C 1
ATOM 2441 O O . SER A 1 309 ? -1.324 -48.688 -23.344 1 88.06 309 SER A O 1
ATOM 2443 N N . LYS A 1 310 ? -1.795 -46.5 -23.141 1 90.75 310 LYS A N 1
ATOM 2444 C CA . LYS A 1 310 ? -2.287 -46.406 -24.516 1 90.75 310 LYS A CA 1
ATOM 2445 C C . LYS A 1 310 ? -1.191 -46.75 -25.516 1 90.75 310 LYS A C 1
ATOM 2447 O O . LYS A 1 310 ? -1.428 -47.5 -26.469 1 90.75 310 LYS A O 1
ATOM 2452 N N . LEU A 1 311 ? -0.017 -46.219 -25.297 1 88.75 311 LEU A N 1
ATOM 2453 C CA . LEU A 1 311 ? 1.114 -46.469 -26.188 1 88.75 311 LEU A CA 1
ATOM 2454 C C . LEU A 1 311 ? 1.448 -47.969 -26.219 1 88.75 311 LEU A C 1
ATOM 2456 O O . LEU A 1 311 ? 1.683 -48.531 -27.281 1 88.75 311 LEU A O 1
ATOM 2460 N N . ALA A 1 312 ? 1.459 -48.594 -25.062 1 88.06 312 ALA A N 1
ATOM 2461 C CA . ALA A 1 312 ? 1.741 -50.031 -24.953 1 88.06 312 ALA A CA 1
ATOM 2462 C C . ALA A 1 312 ? 0.75 -50.844 -25.781 1 88.06 312 ALA A C 1
ATOM 2464 O O . ALA A 1 312 ? 1.148 -51.719 -26.547 1 88.06 312 ALA A O 1
ATOM 2465 N N . MET A 1 313 ? -0.517 -50.469 -25.672 1 89.25 313 MET A N 1
ATOM 2466 C CA . MET A 1 313 ? -1.556 -51.219 -26.391 1 89.25 313 MET A CA 1
ATOM 2467 C C . MET A 1 313 ? -1.438 -51 -27.891 1 89.25 313 MET A C 1
ATOM 2469 O O . MET A 1 313 ? -1.662 -51.906 -28.688 1 89.25 313 MET A O 1
ATOM 2473 N N . ASP A 1 314 ? -1.147 -49.75 -28.203 1 89.31 314 ASP A N 1
ATOM 2474 C CA . ASP A 1 314 ? -0.958 -49.438 -29.609 1 89.31 314 ASP A CA 1
ATOM 2475 C C . ASP A 1 314 ? 0.177 -50.25 -30.219 1 89.31 314 ASP A C 1
ATOM 2477 O O . ASP A 1 314 ? 0.04 -50.812 -31.312 1 89.31 314 ASP A O 1
ATOM 2481 N N . LEU A 1 315 ? 1.298 -50.375 -29.562 1 88.38 315 LEU A N 1
ATOM 2482 C CA . LEU A 1 315 ? 2.445 -51.156 -30.016 1 88.38 315 LEU A CA 1
ATOM 2483 C C . LEU A 1 315 ? 2.09 -52.656 -30.109 1 88.38 315 LEU A C 1
ATOM 2485 O O . LEU A 1 315 ? 2.488 -53.312 -31.062 1 88.38 315 LEU A O 1
ATOM 2489 N N . ASP A 1 316 ? 1.301 -53.094 -29.141 1 90.25 316 ASP A N 1
ATOM 2490 C CA . ASP A 1 316 ? 0.854 -54.469 -29.156 1 90.25 316 ASP A CA 1
ATOM 2491 C C . ASP A 1 316 ? 0.006 -54.781 -30.391 1 90.25 316 ASP A C 1
ATOM 2493 O O . ASP A 1 316 ? 0.176 -55.812 -31.031 1 90.25 316 ASP A O 1
ATOM 2497 N N . LEU A 1 317 ? -0.876 -53.906 -30.641 1 89.5 317 LEU A N 1
ATOM 2498 C CA . LEU A 1 317 ? -1.754 -54.094 -31.797 1 89.5 317 LEU A CA 1
ATOM 2499 C C . LEU A 1 317 ? -0.952 -54.125 -33.094 1 89.5 317 LEU A C 1
ATOM 2501 O O . LEU A 1 317 ? -1.195 -54.969 -33.969 1 89.5 317 LEU A O 1
ATOM 2505 N N . LYS A 1 318 ? -0.027 -53.25 -33.219 1 86.69 318 LYS A N 1
ATOM 2506 C CA . LYS A 1 318 ? 0.809 -53.219 -34.406 1 86.69 318 LYS A CA 1
ATOM 2507 C C . LYS A 1 318 ? 1.628 -54.5 -34.562 1 86.69 318 LYS A C 1
ATOM 2509 O O . LYS A 1 318 ? 1.771 -55.031 -35.656 1 86.69 318 LYS A O 1
ATOM 2514 N N . TYR A 1 319 ? 2.121 -54.875 -33.438 1 88.12 319 TYR A N 1
ATOM 2515 C CA . TYR A 1 319 ? 2.885 -56.125 -33.438 1 88.12 319 TYR A CA 1
ATOM 2516 C C . TYR A 1 319 ? 2.002 -57.312 -33.844 1 88.12 319 TYR A C 1
ATOM 2518 O O . TYR A 1 319 ? 2.412 -58.156 -34.625 1 88.12 319 TYR A O 1
ATOM 2526 N N . LEU A 1 320 ? 0.842 -57.344 -33.281 1 88.81 320 LEU A N 1
ATOM 2527 C CA . LEU A 1 320 ? -0.094 -58.406 -33.625 1 88.81 320 LEU A CA 1
ATOM 2528 C C . LEU A 1 320 ? -0.404 -58.406 -35.125 1 88.81 320 LEU A C 1
ATOM 2530 O O . LEU A 1 320 ? -0.467 -59.469 -35.75 1 88.81 320 LEU A O 1
ATOM 2534 N N . GLU A 1 321 ? -0.579 -57.25 -35.594 1 83.62 321 GLU A N 1
ATOM 2535 C CA . GLU A 1 321 ? -0.841 -57.156 -37.031 1 83.62 321 GLU A CA 1
ATOM 2536 C C . GLU A 1 321 ? 0.332 -57.656 -37.844 1 83.62 321 GLU A C 1
ATOM 2538 O O . GLU A 1 321 ? 0.135 -58.375 -38.844 1 83.62 321 GLU A O 1
ATOM 2543 N N . ALA A 1 322 ? 1.492 -57.344 -37.5 1 83.12 322 ALA A N 1
ATOM 2544 C CA . ALA A 1 322 ? 2.688 -57.812 -38.188 1 83.12 322 ALA A CA 1
ATOM 2545 C C . ALA A 1 322 ? 2.795 -59.344 -38.094 1 83.12 322 ALA A C 1
ATOM 2547 O O . ALA A 1 322 ? 3.096 -60 -39.094 1 83.12 322 ALA A O 1
ATOM 2548 N N . VAL A 1 323 ? 2.521 -59.844 -36.906 1 84.75 323 VAL A N 1
ATOM 2549 C CA . VAL A 1 323 ? 2.576 -61.281 -36.719 1 84.75 323 VAL A CA 1
ATOM 2550 C C . VAL A 1 323 ? 1.501 -61.969 -37.562 1 84.75 323 VAL A C 1
ATOM 2552 O O . VAL A 1 323 ? 1.74 -63.031 -38.125 1 84.75 323 VAL A O 1
ATOM 2555 N N . ALA A 1 324 ? 0.376 -61.406 -37.594 1 81.81 324 ALA A N 1
ATOM 2556 C CA . ALA A 1 324 ? -0.725 -62 -38.375 1 81.81 324 ALA A CA 1
ATOM 2557 C C . ALA A 1 324 ? -0.383 -62.031 -39.844 1 81.81 324 ALA A C 1
ATOM 2559 O O . ALA A 1 324 ? -0.751 -62.969 -40.562 1 81.81 324 ALA A O 1
ATOM 2560 N N . LYS A 1 325 ? 0.318 -61.094 -40.312 1 78.94 325 LYS A N 1
ATOM 2561 C CA . LYS A 1 325 ? 0.636 -61 -41.719 1 78.94 325 LYS A CA 1
ATOM 2562 C C . LYS A 1 325 ? 1.875 -61.812 -42.062 1 78.94 325 LYS A C 1
ATOM 2564 O O . LYS A 1 325 ? 1.932 -62.438 -43.125 1 78.94 325 LYS A O 1
ATOM 2569 N N . HIS A 1 326 ? 2.85 -61.812 -41.219 1 75.12 326 HIS A N 1
ATOM 2570 C CA . HIS A 1 326 ? 4.152 -62.312 -41.594 1 75.12 326 HIS A CA 1
ATOM 2571 C C . HIS A 1 326 ? 4.621 -63.406 -40.656 1 75.12 326 HIS A C 1
ATOM 2573 O O . HIS A 1 326 ? 5.637 -64.062 -40.906 1 75.12 326 HIS A O 1
ATOM 2579 N N . GLY A 1 327 ? 3.969 -63.625 -39.531 1 75.88 327 GLY A N 1
ATOM 2580 C CA . GLY A 1 327 ? 4.426 -64.562 -38.531 1 75.88 327 GLY A CA 1
ATOM 2581 C C . GLY A 1 327 ? 3.926 -66 -38.75 1 75.88 327 GLY A C 1
ATOM 2582 O O . GLY A 1 327 ? 3.061 -66.188 -39.594 1 75.88 327 GLY A O 1
ATOM 2583 N N . SER A 1 328 ? 4.57 -66.938 -38 1 76.75 328 SER A N 1
ATOM 2584 C CA . SER A 1 328 ? 4.121 -68.312 -38.031 1 76.75 328 SER A CA 1
ATOM 2585 C C . SER A 1 328 ? 2.807 -68.5 -37.281 1 76.75 328 SER A C 1
ATOM 2587 O O . SER A 1 328 ? 2.404 -67.562 -36.5 1 76.75 328 SER A O 1
ATOM 2589 N N . ALA A 1 329 ? 2.141 -69.562 -37.594 1 78.56 329 ALA A N 1
ATOM 2590 C CA . ALA A 1 329 ? 0.866 -69.875 -36.938 1 78.56 329 ALA A CA 1
ATOM 2591 C C . ALA A 1 329 ? 1.044 -70 -35.406 1 78.56 329 ALA A C 1
ATOM 2593 O O . ALA A 1 329 ? 0.209 -69.5 -34.656 1 78.56 329 ALA A O 1
ATOM 2594 N N . SER A 1 330 ? 2.104 -70.562 -35.031 1 79.75 330 SER A N 1
ATOM 2595 C CA . SER A 1 330 ? 2.381 -70.75 -33.594 1 79.75 330 SER A CA 1
ATOM 2596 C C . SER A 1 330 ? 2.59 -69.375 -32.938 1 79.75 330 SER A C 1
ATOM 2598 O O . SER A 1 330 ? 2.035 -69.125 -31.859 1 79.75 330 SER A O 1
ATOM 2600 N N . LEU A 1 331 ? 3.332 -68.5 -33.625 1 81.5 331 LEU A N 1
ATOM 2601 C CA . LEU A 1 331 ? 3.605 -67.188 -33.094 1 81.5 331 LEU A CA 1
ATOM 2602 C C . LEU A 1 331 ? 2.324 -66.375 -33 1 81.5 331 LEU A C 1
ATOM 2604 O O . LEU A 1 331 ? 2.121 -65.625 -32.062 1 81.5 331 LEU A O 1
ATOM 2608 N N . LEU A 1 332 ? 1.578 -66.5 -34.031 1 85.12 332 LEU A N 1
ATOM 2609 C CA . LEU A 1 332 ? 0.306 -65.75 -34.062 1 85.12 332 LEU A CA 1
ATOM 2610 C C . LEU A 1 332 ? -0.573 -66.188 -32.875 1 85.12 332 LEU A C 1
ATOM 2612 O O . LEU A 1 332 ? -1.18 -65.312 -32.219 1 85.12 332 LEU A O 1
ATOM 2616 N N . PHE A 1 333 ? -0.611 -67.438 -32.594 1 85.94 333 PHE A N 1
ATOM 2617 C CA . PHE A 1 333 ? -1.408 -67.938 -31.5 1 85.94 333 PHE A CA 1
ATOM 2618 C C . PHE A 1 333 ? -0.858 -67.438 -30.156 1 85.94 333 PHE A C 1
ATOM 2620 O O . PHE A 1 333 ? -1.61 -66.938 -29.328 1 85.94 333 PHE A O 1
ATOM 2627 N N . ILE A 1 334 ? 0.404 -67.5 -29.938 1 83.62 334 ILE A N 1
ATOM 2628 C CA . ILE A 1 334 ? 1.04 -67.125 -28.688 1 83.62 334 ILE A CA 1
ATOM 2629 C C . ILE A 1 334 ? 0.784 -65.625 -28.438 1 83.62 334 ILE A C 1
ATOM 2631 O O . ILE A 1 334 ? 0.394 -65.25 -27.344 1 83.62 334 ILE A O 1
ATOM 2635 N N . THR A 1 335 ? 1.033 -64.875 -29.5 1 87.38 335 THR A N 1
ATOM 2636 C CA . THR A 1 335 ? 0.85 -63.406 -29.391 1 87.38 335 THR A CA 1
ATOM 2637 C C . THR A 1 335 ? -0.607 -63.094 -29.094 1 87.38 335 THR A C 1
ATOM 2639 O O . THR A 1 335 ? -0.893 -62.281 -28.219 1 87.38 335 THR A O 1
ATOM 2642 N N . SER A 1 336 ? -1.551 -63.656 -29.859 1 88.19 336 SER A N 1
ATOM 2643 C CA . SER A 1 336 ? -2.977 -63.406 -29.688 1 88.19 336 SER A CA 1
ATOM 2644 C C . SER A 1 336 ? -3.428 -63.781 -28.281 1 88.19 336 SER A C 1
ATOM 2646 O O . SER A 1 336 ? -4.184 -63.031 -27.641 1 88.19 336 SER A O 1
ATOM 2648 N N . GLU A 1 337 ? -2.898 -64.875 -27.75 1 85.94 337 GLU A N 1
ATOM 2649 C CA . GLU A 1 337 ? -3.277 -65.375 -26.422 1 85.94 337 GLU A CA 1
ATOM 2650 C C . GLU A 1 337 ? -2.75 -64.438 -25.344 1 85.94 337 GLU A C 1
ATOM 2652 O O . GLU A 1 337 ? -3.457 -64.125 -24.375 1 85.94 337 GLU A O 1
ATOM 2657 N N . ARG A 1 338 ? -1.615 -64 -25.453 1 85.31 338 ARG A N 1
ATOM 2658 C CA . ARG A 1 338 ? -1.011 -63.125 -24.5 1 85.31 338 ARG A CA 1
ATOM 2659 C C . ARG A 1 338 ? -1.761 -61.781 -24.453 1 85.31 338 ARG A C 1
ATOM 2661 O O . ARG A 1 338 ? -2.025 -61.25 -23.391 1 85.31 338 ARG A O 1
ATOM 2668 N N . LEU A 1 339 ? -2.088 -61.312 -25.656 1 88.44 339 LEU A N 1
ATOM 2669 C CA . LEU A 1 339 ? -2.785 -60.031 -25.75 1 88.44 339 LEU A CA 1
ATOM 2670 C C . LEU A 1 339 ? -4.219 -60.156 -25.25 1 88.44 339 LEU A C 1
ATOM 2672 O O . LEU A 1 339 ? -4.758 -59.219 -24.656 1 88.44 339 LEU A O 1
ATOM 2676 N N . ARG A 1 340 ? -4.82 -61.312 -25.484 1 86.31 340 ARG A N 1
ATOM 2677 C CA . ARG A 1 340 ? -6.152 -61.562 -24.938 1 86.31 340 ARG A CA 1
ATOM 2678 C C . ARG A 1 340 ? -6.156 -61.5 -23.422 1 86.31 340 ARG A C 1
ATOM 2680 O O . ARG A 1 340 ? -7.047 -60.875 -22.828 1 86.31 340 ARG A O 1
ATOM 2687 N N . HIS A 1 341 ? -5.102 -62.031 -22.781 1 83.5 341 HIS A N 1
ATOM 2688 C CA . HIS A 1 341 ? -4.977 -62 -21.328 1 83.5 341 HIS A CA 1
ATOM 2689 C C . HIS A 1 341 ? -4.75 -60.594 -20.828 1 83.5 341 HIS A C 1
ATOM 2691 O O . HIS A 1 341 ? -5.344 -60.156 -19.828 1 83.5 341 HIS A O 1
ATOM 2697 N N . ARG A 1 342 ? -3.996 -59.875 -21.5 1 81.38 342 ARG A N 1
ATOM 2698 C CA . ARG A 1 342 ? -3.688 -58.5 -21.109 1 81.38 342 ARG A CA 1
ATOM 2699 C C . ARG A 1 342 ? -4.91 -57.594 -21.266 1 81.38 342 ARG A C 1
ATOM 2701 O O . ARG A 1 342 ? -5.145 -56.719 -20.422 1 81.38 342 ARG A O 1
ATOM 2708 N N . ALA A 1 343 ? -5.578 -57.781 -22.406 1 82.69 343 ALA A N 1
ATOM 2709 C CA . ALA A 1 343 ? -6.789 -57 -22.641 1 82.69 343 ALA A CA 1
ATOM 2710 C C . ALA A 1 343 ? -7.836 -57.281 -21.562 1 82.69 343 ALA A C 1
ATOM 2712 O O . ALA A 1 343 ? -8.617 -56.406 -21.203 1 82.69 343 ALA A O 1
ATOM 2713 N N . GLY A 1 344 ? -7.809 -58.531 -21.094 1 75.56 344 GLY A N 1
ATOM 2714 C CA . GLY A 1 344 ? -8.742 -58.906 -20.031 1 75.56 344 GLY A CA 1
ATOM 2715 C C . GLY A 1 344 ? -8.367 -58.312 -18.688 1 75.56 344 GLY A C 1
ATOM 2716 O O . GLY A 1 344 ? -9.242 -58.031 -17.875 1 75.56 344 GLY A O 1
ATOM 2717 N N . CYS A 1 345 ? -7.055 -58.25 -18.391 1 65.25 345 CYS A N 1
ATOM 2718 C CA . CYS A 1 345 ? -6.582 -57.75 -17.094 1 65.25 345 CYS A CA 1
ATOM 2719 C C . CYS A 1 345 ? -6.582 -56.219 -17.062 1 65.25 345 CYS A C 1
ATOM 2721 O O . CYS A 1 345 ? -6.598 -55.625 -15.992 1 65.25 345 CYS A O 1
ATOM 2723 N N . SER A 1 346 ? -6.324 -55.656 -18.234 1 59.75 346 SER A N 1
ATOM 2724 C CA . SER A 1 346 ? -6.203 -54.188 -18.266 1 59.75 346 SER A CA 1
ATOM 2725 C C . SER A 1 346 ? -7.484 -53.531 -17.781 1 59.75 346 SER A C 1
ATOM 2727 O O . SER A 1 346 ? -8.422 -53.344 -18.562 1 59.75 346 SER A O 1
ATOM 2729 N N . CYS A 1 347 ? -7.996 -54.094 -16.656 1 48.88 347 CYS A N 1
ATOM 2730 C CA . CYS A 1 347 ? -9.008 -53.25 -16.016 1 48.88 347 CYS A CA 1
ATOM 2731 C C . CYS A 1 347 ? -8.555 -51.812 -15.938 1 48.88 347 CYS A C 1
ATOM 2733 O O . CYS A 1 347 ? -7.723 -51.469 -15.094 1 48.88 347 CYS A O 1
ATOM 2735 N N . LEU A 1 348 ? -8.172 -51.219 -17.047 1 48.16 348 LEU A N 1
ATOM 273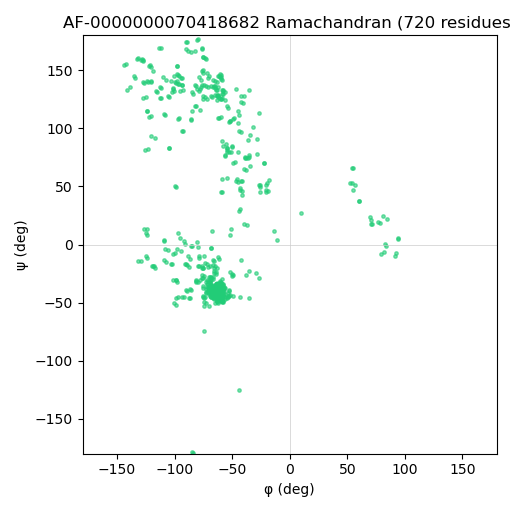6 C CA . LEU A 1 348 ? -8.211 -49.75 -16.969 1 48.16 348 LEU A CA 1
ATOM 2737 C C . LEU A 1 348 ? -9.234 -49.281 -15.93 1 48.16 348 LEU A C 1
ATOM 2739 O O . LEU A 1 348 ? -10.438 -49.312 -16.172 1 48.16 348 LEU A O 1
ATOM 2743 N N . THR A 1 349 ? -9.227 -49.875 -14.844 1 41.41 349 THR A N 1
ATOM 2744 C CA . THR A 1 349 ? -10.023 -49.312 -13.758 1 41.41 349 THR A CA 1
ATOM 2745 C C . THR A 1 349 ? -10.031 -47.781 -13.805 1 41.41 349 THR A C 1
ATOM 2747 O O . THR A 1 349 ? -8.977 -47.156 -13.914 1 41.41 349 THR A O 1
ATOM 2750 N N . ALA A 1 350 ? -10.992 -47.25 -14.406 1 40.66 350 ALA A N 1
ATOM 2751 C CA . ALA A 1 350 ? -11.656 -45.969 -14.336 1 40.66 350 ALA A CA 1
ATOM 2752 C C . ALA A 1 350 ? -11.5 -45.344 -12.945 1 40.66 350 ALA A C 1
ATOM 2754 O O . ALA A 1 350 ? -12.125 -45.812 -11.984 1 40.66 350 ALA A O 1
ATOM 2755 N N . SER A 1 351 ? -10.43 -45.25 -12.445 1 39.25 351 SER A N 1
ATOM 2756 C CA . SER A 1 351 ? -10.477 -44.312 -11.352 1 39.25 351 SER A CA 1
ATOM 2757 C C . SER A 1 351 ? -11.289 -43.062 -11.734 1 39.25 351 SER A C 1
ATOM 2759 O O . SER A 1 351 ? -10.742 -42.094 -12.266 1 39.25 351 SER A O 1
ATOM 2761 N N . THR A 1 352 ? -12.352 -43.25 -12.266 1 37.41 352 THR A N 1
ATOM 2762 C CA . THR A 1 352 ? -13.32 -42.156 -12.32 1 37.41 352 THR A CA 1
ATOM 2763 C C . THR A 1 352 ? -13.406 -41.438 -10.984 1 37.41 352 THR A C 1
ATOM 2765 O O . THR A 1 352 ? -14.211 -41.812 -10.125 1 37.41 352 THR A O 1
ATOM 2768 N N . SER A 1 353 ? -12.438 -41.375 -10.188 1 35.75 353 SER A N 1
ATOM 2769 C CA . SER A 1 353 ? -12.742 -40.406 -9.148 1 35.75 353 SER A CA 1
ATOM 2770 C C . SER A 1 353 ? -13.148 -39.062 -9.75 1 35.75 353 SER A C 1
ATOM 2772 O O . SER A 1 353 ? -12.344 -38.406 -10.414 1 35.75 353 SER A O 1
ATOM 2774 N N . SER A 1 354 ? -14.359 -38.969 -10.18 1 35.59 354 SER A N 1
ATOM 2775 C CA . SER A 1 354 ? -14.984 -37.688 -10.383 1 35.59 354 SER A CA 1
ATOM 2776 C C . SER A 1 354 ? -14.531 -36.688 -9.328 1 35.59 354 SER A C 1
ATOM 2778 O O . SER A 1 354 ? -14.758 -36.875 -8.133 1 35.59 354 SER A O 1
ATOM 2780 N N . TRP A 1 355 ? -13.492 -36.156 -9.352 1 34.12 355 TRP A N 1
ATOM 2781 C CA . TRP A 1 355 ? -13.125 -35 -8.547 1 34.12 355 TRP A CA 1
ATOM 2782 C C . TRP A 1 355 ? -14.195 -33.906 -8.648 1 34.12 355 TRP A C 1
ATOM 2784 O O . TRP A 1 355 ? -14.32 -33.25 -9.672 1 34.12 355 TRP A O 1
ATOM 2794 N N . ARG A 1 356 ? -15.312 -34.188 -8.055 1 34.16 356 ARG A N 1
ATOM 2795 C CA . ARG A 1 356 ? -16.156 -33.031 -7.77 1 34.16 356 ARG A CA 1
ATOM 2796 C C . ARG A 1 356 ? -15.375 -31.984 -6.984 1 34.16 356 ARG A C 1
ATOM 2798 O O . ARG A 1 356 ? -14.93 -32.25 -5.863 1 34.16 356 ARG A O 1
ATOM 2805 N N . ILE A 1 357 ? -14.602 -31.156 -7.645 1 36.28 357 ILE A N 1
ATOM 2806 C CA . ILE A 1 357 ? -14.156 -29.906 -7.027 1 36.28 357 ILE A CA 1
ATOM 2807 C C . ILE A 1 357 ? -15.289 -29.312 -6.191 1 36.28 357 ILE A C 1
ATOM 2809 O O . ILE A 1 357 ? -16.281 -28.812 -6.738 1 36.28 357 ILE A O 1
ATOM 2813 N N . THR A 1 358 ? -15.68 -30.031 -5.156 1 31.64 358 THR A N 1
ATOM 2814 C CA . THR A 1 358 ? -16.578 -29.359 -4.234 1 31.64 358 THR A CA 1
ATOM 2815 C C . THR A 1 358 ? -15.945 -28.062 -3.729 1 31.64 358 THR A C 1
ATOM 2817 O O . THR A 1 358 ? -14.914 -28.078 -3.061 1 31.64 358 THR A O 1
ATOM 2820 N N . THR A 1 359 ? -15.922 -27.047 -4.496 1 34.34 359 THR A N 1
ATOM 2821 C CA . THR A 1 359 ? -15.742 -25.703 -3.971 1 34.34 359 THR A CA 1
ATOM 2822 C C . THR A 1 359 ? -16.562 -25.5 -2.697 1 34.34 359 THR A C 1
ATOM 2824 O O . THR A 1 359 ? -17.797 -25.422 -2.75 1 34.34 359 THR A O 1
ATOM 2827 N N . THR A 1 360 ? -16.422 -26.297 -1.729 1 28.05 360 THR A N 1
ATOM 2828 C CA . THR A 1 360 ? -17.062 -25.875 -0.49 1 28.05 360 THR A CA 1
ATOM 2829 C C . THR A 1 360 ? -16.672 -24.438 -0.152 1 28.05 360 THR A C 1
ATOM 2831 O O . THR A 1 360 ? -15.5 -24.125 0.063 1 28.05 360 THR A O 1
ATOM 2834 N N . ALA A 1 361 ? -17.344 -23.484 -0.719 1 35.75 361 ALA A N 1
ATOM 2835 C CA . ALA A 1 361 ? -17.5 -22.125 -0.235 1 35.75 361 ALA A CA 1
ATOM 2836 C C . ALA A 1 361 ? -17.719 -22.094 1.274 1 35.75 361 ALA A C 1
ATOM 2838 O O . ALA A 1 361 ? -18.828 -22.391 1.752 1 35.75 361 ALA A O 1
ATOM 2839 N N . ASN A 1 362 ? -16.938 -22.844 2.076 1 25.64 362 ASN A N 1
ATOM 2840 C CA . ASN A 1 362 ? -17.078 -22.328 3.434 1 25.64 362 ASN A CA 1
ATOM 2841 C C . ASN A 1 362 ? -16.391 -20.984 3.6 1 25.64 362 ASN A C 1
ATOM 2843 O O . ASN A 1 362 ? -15.289 -20.781 3.105 1 25.64 362 ASN A O 1
ATOM 2847 N N . MET B 1 1 ? -15.727 -63.969 -49.75 1 19.41 1 MET B N 1
ATOM 2848 C CA . MET B 1 1 ? -16.375 -63.594 -48.5 1 19.41 1 MET B CA 1
ATOM 2849 C C . MET B 1 1 ? -15.367 -63.062 -47.5 1 19.41 1 MET B C 1
ATOM 2851 O O . MET B 1 1 ? -15.695 -62.188 -46.688 1 19.41 1 MET B O 1
ATOM 2855 N N . SER B 1 2 ? -14.438 -63.906 -47.031 1 27.17 2 SER B N 1
ATOM 2856 C CA . SER B 1 2 ? -13.836 -63.594 -45.75 1 27.17 2 SER B CA 1
ATOM 2857 C C . SER B 1 2 ? -13.148 -62.219 -45.781 1 27.17 2 SER B C 1
ATOM 2859 O O . SER B 1 2 ? -12.172 -62.031 -46.5 1 27.17 2 SER B O 1
ATOM 2861 N N . LYS B 1 3 ? -13.812 -61.031 -45.469 1 31.97 3 LYS B N 1
ATOM 2862 C CA . LYS B 1 3 ? -14.008 -59.562 -45.438 1 31.97 3 LYS B CA 1
ATOM 2863 C C . LYS B 1 3 ? -12.844 -58.906 -44.719 1 31.97 3 LYS B C 1
ATOM 2865 O O . LYS B 1 3 ? -12.375 -59.375 -43.656 1 31.97 3 LYS B O 1
ATOM 2870 N N . GLU B 1 4 ? -12.266 -58 -45.406 1 29.75 4 GLU B N 1
ATOM 2871 C CA . GLU B 1 4 ? -11.125 -57.094 -45.375 1 29.75 4 GLU B CA 1
ATOM 2872 C C . GLU B 1 4 ? -11.094 -56.281 -44.094 1 29.75 4 GLU B C 1
ATOM 2874 O O . GLU B 1 4 ? -12.133 -55.812 -43.594 1 29.75 4 GLU B O 1
ATOM 2879 N N . LEU B 1 5 ? -10.125 -56.656 -43.188 1 33.84 5 LEU B N 1
ATOM 2880 C CA . LEU B 1 5 ? -9.727 -55.906 -42 1 33.84 5 LEU B CA 1
ATOM 2881 C C . LEU B 1 5 ? -9.938 -54.406 -42.188 1 33.84 5 LEU B C 1
ATOM 2883 O O . LEU B 1 5 ? -9.344 -53.812 -43.094 1 33.84 5 LEU B O 1
ATOM 2887 N N . LYS B 1 6 ? -11.102 -53.812 -42.094 1 31.98 6 LYS B N 1
ATOM 2888 C CA . LYS B 1 6 ? -11.656 -52.469 -42.281 1 31.98 6 LYS B CA 1
ATOM 2889 C C . LYS B 1 6 ? -10.648 -51.406 -41.844 1 31.98 6 LYS B C 1
ATOM 2891 O O . LYS B 1 6 ? -9.977 -51.531 -40.844 1 31.98 6 LYS B O 1
ATOM 2896 N N . LYS B 1 7 ? -10.562 -50.469 -42.75 1 36.09 7 LYS B N 1
ATOM 2897 C CA . LYS B 1 7 ? -9.836 -49.188 -42.812 1 36.09 7 LYS B CA 1
ATOM 2898 C C . LYS B 1 7 ? -10.266 -48.281 -41.656 1 36.09 7 LYS B C 1
ATOM 2900 O O . LYS B 1 7 ? -11.344 -47.688 -41.719 1 36.09 7 LYS B O 1
ATOM 2905 N N . SER B 1 8 ? -10.188 -48.625 -40.469 1 27.8 8 SER B N 1
ATOM 2906 C CA . SER B 1 8 ? -10.555 -47.562 -39.562 1 27.8 8 SER B CA 1
ATOM 2907 C C . SER B 1 8 ? -9.93 -46.219 -39.938 1 27.8 8 SER B C 1
ATOM 2909 O O . SER B 1 8 ? -8.727 -46.156 -40.219 1 27.8 8 SER B O 1
ATOM 2911 N N . LYS B 1 9 ? -10.602 -45.281 -40.281 1 31.33 9 LYS B N 1
ATOM 2912 C CA . LYS B 1 9 ? -10.289 -43.875 -40.594 1 31.33 9 LYS B CA 1
ATOM 2913 C C . LYS B 1 9 ? -9.547 -43.219 -39.438 1 31.33 9 LYS B C 1
ATOM 2915 O O . LYS B 1 9 ? -10.164 -42.781 -38.469 1 31.33 9 LYS B O 1
ATOM 2920 N N . ARG B 1 10 ? -8.461 -43.75 -39.062 1 32.97 10 ARG B N 1
ATOM 2921 C CA . ARG B 1 10 ? -7.719 -42.969 -38.062 1 32.97 10 ARG B CA 1
ATOM 2922 C C . ARG B 1 10 ? -7.477 -41.562 -38.594 1 32.97 10 ARG B C 1
ATOM 2924 O O . ARG B 1 10 ? -6.773 -41.344 -39.562 1 32.97 10 ARG B O 1
ATOM 2931 N N . ASN B 1 11 ? -8.43 -40.531 -38.438 1 28.97 11 ASN B N 1
ATOM 2932 C CA . ASN B 1 11 ? -8.43 -39.125 -38.781 1 28.97 11 ASN B CA 1
ATOM 2933 C C . ASN B 1 11 ? -7.109 -38.469 -38.406 1 28.97 11 ASN B C 1
ATOM 2935 O O . ASN B 1 11 ? -6.426 -37.906 -39.281 1 28.97 11 ASN B O 1
ATOM 2939 N N . LYS B 1 12 ? -7.242 -37.156 -37.438 1 32.75 12 LYS B N 1
ATOM 2940 C CA . LYS B 1 12 ? -6.453 -35.938 -37.344 1 32.75 12 LYS B CA 1
ATOM 2941 C C . LYS B 1 12 ? -5.039 -36.219 -36.844 1 32.75 12 LYS B C 1
ATOM 2943 O O . LYS B 1 12 ? -4.844 -37.031 -35.938 1 32.75 12 LYS B O 1
ATOM 2948 N N . LYS B 1 13 ? -4.02 -35.469 -37.438 1 36.34 13 LYS B N 1
ATOM 2949 C CA . LYS B 1 13 ? -2.562 -35.5 -37.531 1 36.34 13 LYS B CA 1
ATOM 2950 C C . LYS B 1 13 ? -1.938 -35.219 -36.156 1 36.34 13 LYS B C 1
ATOM 2952 O O . LYS B 1 13 ? -1.686 -34.062 -35.812 1 36.34 13 LYS B O 1
ATOM 2957 N N . ASP B 1 14 ? -2.652 -35.219 -35.156 1 35 14 ASP B N 1
ATOM 2958 C CA . ASP B 1 14 ? -1.667 -34.812 -34.156 1 35 14 ASP B CA 1
ATOM 2959 C C . ASP B 1 14 ? -0.344 -35.562 -34.344 1 35 14 ASP B C 1
ATOM 2961 O O . ASP B 1 14 ? -0.332 -36.75 -34.625 1 35 14 ASP B O 1
ATOM 2965 N N . PRO B 1 15 ? 0.715 -34.906 -34.75 1 39.25 15 PRO B N 1
ATOM 2966 C CA . PRO B 1 15 ? 2.01 -35.562 -35 1 39.25 15 PRO B CA 1
ATOM 2967 C C . PRO B 1 15 ? 2.326 -36.625 -33.969 1 39.25 15 PRO B C 1
ATOM 2969 O O . PRO B 1 15 ? 3.496 -36.906 -33.688 1 39.25 15 PRO B O 1
ATOM 2972 N N . GLU B 1 16 ? 1.438 -37.125 -33.219 1 43.41 16 GLU B N 1
ATOM 2973 C CA . GLU B 1 16 ? 1.864 -38.25 -32.375 1 43.41 16 GLU B CA 1
ATOM 2974 C C . GLU B 1 16 ? 2.635 -39.281 -33.219 1 43.41 16 GLU B C 1
ATOM 2976 O O . GLU B 1 16 ? 2.203 -39.656 -34.281 1 43.41 16 GLU B O 1
ATOM 2981 N N . THR B 1 17 ? 3.885 -39.344 -33 1 48.38 17 THR B N 1
ATOM 2982 C CA . THR B 1 17 ? 4.895 -40.188 -33.625 1 48.38 17 THR B CA 1
ATOM 2983 C C . THR B 1 17 ? 4.359 -41.594 -33.875 1 48.38 17 THR B C 1
ATOM 2985 O O . THR B 1 17 ? 4.012 -42.312 -32.938 1 48.38 17 THR B O 1
ATOM 2988 N N . ASP B 1 18 ? 3.557 -41.812 -34.781 1 56.78 18 ASP B N 1
ATOM 2989 C CA . ASP B 1 18 ? 3.131 -43.125 -35.281 1 56.78 18 ASP B CA 1
ATOM 2990 C C . ASP B 1 18 ? 4.297 -44.094 -35.312 1 56.78 18 ASP B C 1
ATOM 2992 O O . ASP B 1 18 ? 5.141 -44.031 -36.188 1 56.78 18 ASP B O 1
ATOM 2996 N N . ILE B 1 19 ? 4.582 -44.5 -34.125 1 65.06 19 ILE B N 1
ATOM 2997 C CA . ILE B 1 19 ? 5.613 -45.531 -34.031 1 65.06 19 ILE B CA 1
ATOM 2998 C C . ILE B 1 19 ? 5.156 -46.781 -34.781 1 65.06 19 ILE B C 1
ATOM 3000 O O . ILE B 1 19 ? 4.09 -47.312 -34.5 1 65.06 19 ILE B O 1
ATOM 3004 N N . ASP B 1 20 ? 5.781 -47 -35.844 1 72.06 20 ASP B N 1
ATOM 3005 C CA . ASP B 1 20 ? 5.461 -48.188 -36.625 1 72.06 20 ASP B CA 1
ATOM 3006 C C . ASP B 1 20 ? 6.047 -49.438 -36 1 72.06 20 ASP B C 1
ATOM 3008 O O . ASP B 1 20 ? 6.734 -49.375 -34.969 1 72.06 20 ASP B O 1
ATOM 3012 N N . VAL B 1 21 ? 5.656 -50.562 -36.469 1 76 21 VAL B N 1
ATOM 3013 C CA . VAL B 1 21 ? 6.004 -51.875 -35.938 1 76 21 VAL B CA 1
ATOM 3014 C C . VAL B 1 21 ? 7.516 -52.094 -36.031 1 76 21 VAL B C 1
ATOM 3016 O O . VAL B 1 21 ? 8.07 -52.938 -35.312 1 76 21 VAL B O 1
ATOM 3019 N N . PHE B 1 22 ? 8.227 -51.219 -36.75 1 77.81 22 PHE B N 1
ATOM 3020 C CA . PHE B 1 22 ? 9.656 -51.406 -36.969 1 77.81 22 PHE B CA 1
ATOM 3021 C C . PHE B 1 22 ? 10.469 -50.375 -36.188 1 77.81 22 PHE B C 1
ATOM 3023 O O . PHE B 1 22 ? 11.695 -50.344 -36.312 1 77.81 22 PHE B O 1
ATOM 3030 N N . THR B 1 23 ? 9.789 -49.656 -35.5 1 82.69 23 THR B N 1
ATOM 3031 C CA . THR B 1 23 ? 10.461 -48.562 -34.812 1 82.69 23 THR B CA 1
ATOM 3032 C C . THR B 1 23 ? 10.602 -48.844 -33.344 1 82.69 23 THR B C 1
ATOM 3034 O O . THR B 1 23 ? 9.641 -49.281 -32.688 1 82.69 23 THR B O 1
ATOM 3037 N N . CYS B 1 24 ? 11.734 -48.75 -32.812 1 88.06 24 CYS B N 1
ATOM 3038 C CA . CYS B 1 24 ? 11.984 -48.906 -31.391 1 88.06 24 CYS B CA 1
ATOM 3039 C C . CYS B 1 24 ? 11.375 -47.75 -30.594 1 88.06 24 CYS B C 1
ATOM 3041 O O . CYS B 1 24 ? 11.641 -46.594 -30.891 1 88.06 24 CYS B O 1
ATOM 3043 N N . PRO B 1 25 ? 10.633 -47.969 -29.641 1 88.06 25 PRO B N 1
ATOM 3044 C CA . PRO B 1 25 ? 9.961 -46.906 -28.891 1 88.06 25 PRO B CA 1
ATOM 3045 C C . PRO B 1 25 ? 10.93 -46.094 -28.047 1 88.06 25 PRO B C 1
ATOM 3047 O O . PRO B 1 25 ? 10.602 -44.969 -27.609 1 88.06 25 PRO B O 1
ATOM 3050 N N . LEU B 1 26 ? 12.117 -46.594 -27.75 1 89.25 26 LEU B N 1
ATOM 3051 C CA . LEU B 1 26 ? 13.062 -45.875 -26.891 1 89.25 26 LEU B CA 1
ATOM 3052 C C . LEU B 1 26 ? 13.922 -44.906 -27.703 1 89.25 26 LEU B C 1
ATOM 3054 O O . LEU B 1 26 ? 14.133 -43.781 -27.281 1 89.25 26 LEU B O 1
ATOM 3058 N N . CYS B 1 27 ? 14.422 -45.375 -28.797 1 87.38 27 CYS B N 1
ATOM 3059 C CA . CYS B 1 27 ? 15.312 -44.5 -29.578 1 87.38 27 CYS B CA 1
ATOM 3060 C C . CYS B 1 27 ? 14.594 -43.906 -30.781 1 87.38 27 CYS B C 1
ATOM 3062 O O . CYS B 1 27 ? 15.102 -43 -31.422 1 87.38 27 CYS B O 1
ATOM 3064 N N . LEU B 1 28 ? 13.461 -44.469 -31.172 1 82.88 28 LEU B N 1
ATOM 3065 C CA . LEU B 1 28 ? 12.594 -44 -32.25 1 82.88 28 LEU B CA 1
ATOM 3066 C C . LEU B 1 28 ? 13.242 -44.219 -33.594 1 82.88 28 LEU B C 1
ATOM 3068 O O . LEU B 1 28 ? 12.938 -43.5 -34.562 1 82.88 28 LEU B O 1
ATOM 3072 N N . ARG B 1 29 ? 14.164 -45.125 -33.562 1 79.19 29 ARG B N 1
ATOM 3073 C CA . ARG B 1 29 ? 14.789 -45.562 -34.812 1 79.19 29 ARG B CA 1
ATOM 3074 C C . ARG B 1 29 ? 14.406 -47.031 -35.156 1 79.19 29 ARG B C 1
ATOM 3076 O O . ARG B 1 29 ? 13.734 -47.688 -34.344 1 79.19 29 ARG B O 1
ATOM 3083 N N . HIS B 1 30 ? 14.742 -47.406 -36.375 1 77.19 30 HIS B N 1
ATOM 3084 C CA . HIS B 1 30 ? 14.5 -48.812 -36.719 1 77.19 30 HIS B CA 1
ATOM 3085 C C . HIS B 1 30 ? 15.312 -49.75 -35.844 1 77.19 30 HIS B C 1
ATOM 3087 O O . HIS B 1 30 ? 16.453 -49.469 -35.5 1 77.19 30 HIS B O 1
ATOM 3093 N N . TYR B 1 31 ? 14.695 -50.844 -35.562 1 83.12 31 TYR B N 1
ATOM 3094 C CA . TYR B 1 31 ? 15.258 -51.781 -34.594 1 83.12 31 TYR B CA 1
ATOM 3095 C C . TYR B 1 31 ? 16.641 -52.25 -35.031 1 83.12 31 TYR B C 1
ATOM 3097 O O . TYR B 1 31 ? 16.875 -52.5 -36.219 1 83.12 31 TYR B O 1
ATOM 3105 N N . THR B 1 32 ? 17.562 -52.156 -34.125 1 81.75 32 THR B N 1
ATOM 3106 C CA . THR B 1 32 ? 18.875 -52.781 -34.25 1 81.75 32 THR B CA 1
ATOM 3107 C C . THR B 1 32 ? 18.984 -53.969 -33.281 1 81.75 32 THR B C 1
ATOM 3109 O O . THR B 1 32 ? 19.016 -53.75 -32.062 1 81.75 32 THR B O 1
ATOM 3112 N N . ASP B 1 33 ? 19.047 -55.25 -33.844 1 84.94 33 ASP B N 1
ATOM 3113 C CA . ASP B 1 33 ? 19.078 -56.438 -33 1 84.94 33 ASP B CA 1
ATOM 3114 C C . ASP B 1 33 ? 17.906 -56.469 -32.031 1 84.94 33 ASP B C 1
ATOM 3116 O O . ASP B 1 33 ? 18.094 -56.406 -30.812 1 84.94 33 ASP B O 1
ATOM 3120 N N . PRO B 1 34 ? 16.75 -56.594 -32.562 1 89.19 34 PRO B N 1
ATOM 3121 C CA . PRO B 1 34 ? 15.539 -56.5 -31.766 1 89.19 34 PRO B CA 1
ATOM 3122 C C . PRO B 1 34 ? 15.445 -57.625 -30.719 1 89.19 34 PRO B C 1
ATOM 3124 O O . PRO B 1 34 ? 15.711 -58.781 -31.031 1 89.19 34 PRO B O 1
ATOM 3127 N N . LYS B 1 35 ? 15.203 -57.188 -29.484 1 91 35 LYS B N 1
ATOM 3128 C CA . LYS B 1 35 ? 14.969 -58.125 -28.375 1 91 35 LYS B CA 1
ATOM 3129 C C . LYS B 1 35 ? 13.523 -58.031 -27.891 1 91 35 LYS B C 1
ATOM 3131 O O . LYS B 1 35 ? 12.945 -56.969 -27.812 1 91 35 LYS B O 1
ATOM 3136 N N . GLN B 1 36 ? 12.922 -59.156 -27.672 1 90.88 36 GLN B N 1
ATOM 3137 C CA . GLN B 1 36 ? 11.539 -59.188 -27.219 1 90.88 36 GLN B CA 1
ATOM 3138 C C . GLN B 1 36 ? 11.453 -59.469 -25.719 1 90.88 36 GLN B C 1
ATOM 3140 O O . GLN B 1 36 ? 12.125 -60.375 -25.219 1 90.88 36 GLN B O 1
ATOM 3145 N N . LEU B 1 37 ? 10.672 -58.656 -25.078 1 90.88 37 LEU B N 1
ATOM 3146 C CA . LEU B 1 37 ? 10.484 -58.844 -23.641 1 90.88 37 LEU B CA 1
ATOM 3147 C C . LEU B 1 37 ? 9.312 -59.781 -23.359 1 90.88 37 LEU B C 1
ATOM 3149 O O . LEU B 1 37 ? 8.609 -60.188 -24.281 1 90.88 37 LEU B O 1
ATOM 3153 N N . ASP B 1 38 ? 9.164 -60.094 -22.016 1 84.94 38 ASP B N 1
ATOM 3154 C CA . ASP B 1 38 ? 8.086 -61 -21.625 1 84.94 38 ASP B CA 1
ATOM 3155 C C . ASP B 1 38 ? 6.723 -60.375 -21.938 1 84.94 38 ASP B C 1
ATOM 3157 O O . ASP B 1 38 ? 5.762 -61.125 -22.219 1 84.94 38 ASP B O 1
ATOM 3161 N N . CYS B 1 39 ? 6.695 -59.094 -22.016 1 85.44 39 CYS B N 1
ATOM 3162 C CA . CYS B 1 39 ? 5.453 -58.375 -22.281 1 85.44 39 CYS B CA 1
ATOM 3163 C C . CYS B 1 39 ? 5.203 -58.281 -23.797 1 85.44 39 CYS B C 1
ATOM 3165 O O . CYS B 1 39 ? 4.223 -57.688 -24.219 1 85.44 39 CYS B O 1
ATOM 3167 N N . LEU B 1 40 ? 6.102 -58.812 -24.625 1 85.88 40 LEU B N 1
ATOM 3168 C CA . LEU B 1 40 ? 6.012 -58.906 -26.078 1 85.88 40 LEU B CA 1
ATOM 3169 C C . LEU B 1 40 ? 6.457 -57.594 -26.734 1 85.88 40 LEU B C 1
ATOM 3171 O O . LEU B 1 40 ? 6.484 -57.5 -27.969 1 85.88 40 LEU B O 1
ATOM 3175 N N . HIS B 1 41 ? 6.832 -56.656 -25.859 1 88.25 41 HIS B N 1
ATOM 3176 C CA . HIS B 1 41 ? 7.363 -55.438 -26.453 1 88.25 41 HIS B CA 1
ATOM 3177 C C . HIS B 1 41 ? 8.805 -55.625 -26.906 1 88.25 41 HIS B C 1
ATOM 3179 O O . HIS B 1 41 ? 9.562 -56.375 -26.281 1 88.25 41 HIS B O 1
ATOM 3185 N N . ASN B 1 42 ? 9.102 -54.969 -28.016 1 90.5 42 ASN B N 1
ATOM 3186 C CA . ASN B 1 42 ? 10.43 -55.125 -28.609 1 90.5 42 ASN B CA 1
ATOM 3187 C C . ASN B 1 42 ? 11.242 -53.844 -28.469 1 90.5 42 ASN B C 1
ATOM 3189 O O . ASN B 1 42 ? 10.695 -52.75 -28.516 1 90.5 42 ASN B O 1
ATOM 3193 N N . PHE B 1 43 ? 12.523 -54.031 -28.266 1 92.5 43 PHE B N 1
ATOM 3194 C CA . PHE B 1 43 ? 13.484 -52.938 -28.172 1 92.5 43 PHE B CA 1
ATOM 3195 C C . PHE B 1 43 ? 14.82 -53.344 -28.797 1 92.5 43 PHE B C 1
ATOM 3197 O O . PHE B 1 43 ? 15.133 -54.531 -28.891 1 92.5 43 PHE B O 1
ATOM 3204 N N . CYS B 1 44 ? 15.508 -52.25 -29.234 1 89.81 44 CYS B N 1
ATOM 3205 C CA . CYS B 1 44 ? 16.875 -52.562 -29.609 1 89.81 44 CYS B CA 1
ATOM 3206 C C . CYS B 1 44 ? 17.656 -53.125 -28.438 1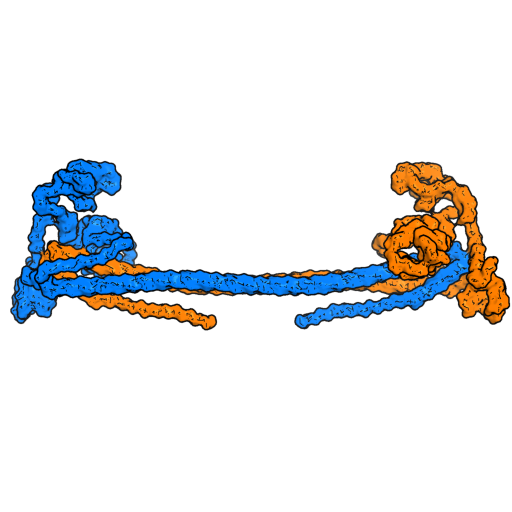 89.81 44 CYS B C 1
ATOM 3208 O O . CYS B 1 44 ? 17.438 -52.75 -27.281 1 89.81 44 CYS B O 1
ATOM 3210 N N . GLU B 1 45 ? 18.547 -54 -28.812 1 93.25 45 GLU B N 1
ATOM 3211 C CA . GLU B 1 45 ? 19.391 -54.531 -27.75 1 93.25 45 GLU B CA 1
ATOM 3212 C C . GLU B 1 45 ? 20.156 -53.406 -27.031 1 93.25 45 GLU B C 1
ATOM 3214 O O . GLU B 1 45 ? 20.234 -53.406 -25.797 1 93.25 45 GLU B O 1
ATOM 3219 N N . GLY B 1 46 ? 20.641 -52.5 -27.797 1 92.81 46 GLY B N 1
ATOM 3220 C CA . GLY B 1 46 ? 21.375 -51.375 -27.219 1 92.81 46 GLY B CA 1
ATOM 3221 C C . GLY B 1 46 ? 20.5 -50.5 -26.328 1 92.81 46 GLY B C 1
ATOM 3222 O O . GLY B 1 46 ? 20.922 -50.094 -25.25 1 92.81 46 GLY B O 1
ATOM 3223 N N . CYS B 1 47 ? 19.344 -50.219 -26.797 1 93.31 47 CYS B N 1
ATOM 3224 C CA . CYS B 1 47 ? 18.438 -49.344 -26.078 1 93.31 47 CYS B CA 1
ATOM 3225 C C . CYS B 1 47 ? 18.016 -49.938 -24.75 1 93.31 47 CYS B C 1
ATOM 3227 O O . CYS B 1 47 ? 17.984 -49.25 -23.719 1 93.31 47 CYS B O 1
ATOM 3229 N N . ILE B 1 48 ? 17.672 -51.219 -24.734 1 93.25 48 ILE B N 1
ATOM 3230 C CA . ILE B 1 48 ? 17.266 -51.875 -23.5 1 93.25 48 ILE B CA 1
ATOM 3231 C C . ILE B 1 48 ? 18.438 -51.969 -22.547 1 93.25 48 ILE B C 1
ATOM 3233 O O . ILE B 1 48 ? 18.266 -51.875 -21.328 1 93.25 48 ILE B O 1
ATOM 3237 N N . LYS B 1 49 ? 19.594 -52.188 -23.125 1 93 49 LYS B N 1
ATOM 3238 C CA . LYS B 1 49 ? 20.797 -52.188 -22.297 1 93 49 LYS B CA 1
ATOM 3239 C C . LYS B 1 49 ? 20.969 -50.875 -21.562 1 93 49 LYS B C 1
ATOM 3241 O O . LYS B 1 49 ? 21.219 -50.844 -20.344 1 93 49 LYS B O 1
ATOM 3246 N N . ASP B 1 50 ? 20.859 -49.844 -22.312 1 92.75 50 ASP B N 1
ATOM 3247 C CA . ASP B 1 50 ? 20.984 -48.531 -21.719 1 92.75 50 ASP B CA 1
ATOM 3248 C C . ASP B 1 50 ? 19.891 -48.281 -20.672 1 92.75 50 ASP B C 1
ATOM 3250 O O . ASP B 1 50 ? 20.156 -47.656 -19.641 1 92.75 50 ASP B O 1
ATOM 3254 N N . TYR B 1 51 ? 18.688 -48.656 -20.906 1 92 51 TYR B N 1
ATOM 3255 C CA . TYR B 1 51 ? 17.562 -48.5 -19.984 1 92 51 TYR B CA 1
ATOM 3256 C C . TYR B 1 51 ? 17.844 -49.25 -18.688 1 92 51 TYR B C 1
ATOM 3258 O O . TYR B 1 51 ? 17.641 -48.688 -17.594 1 92 51 TYR B O 1
ATOM 3266 N N . ILE B 1 52 ? 18.344 -50.469 -18.828 1 90.25 52 ILE B N 1
ATOM 3267 C CA . ILE B 1 52 ? 18.625 -51.281 -17.656 1 90.25 52 ILE B CA 1
ATOM 3268 C C . ILE B 1 52 ? 19.734 -50.625 -16.812 1 90.25 52 ILE B C 1
ATOM 3270 O O . ILE B 1 52 ? 19.641 -50.594 -15.586 1 90.25 52 ILE B O 1
ATOM 3274 N N . LYS B 1 53 ? 20.672 -50.125 -17.547 1 87.19 53 LYS B N 1
ATOM 3275 C CA . LYS B 1 53 ? 21.781 -49.469 -16.875 1 87.19 53 LYS B CA 1
ATOM 3276 C C . LYS B 1 53 ? 21.312 -48.219 -16.094 1 87.19 53 LYS B C 1
ATOM 3278 O O . LYS B 1 53 ? 21.844 -47.938 -15.023 1 87.19 53 LYS B O 1
ATOM 3283 N N . SER B 1 54 ? 20.406 -47.562 -16.688 1 86 54 SER B N 1
ATOM 3284 C CA . SER B 1 54 ? 19.938 -46.312 -16.109 1 86 54 SER B CA 1
ATOM 3285 C C . SER B 1 54 ? 18.938 -46.562 -14.984 1 86 54 SER B C 1
ATOM 3287 O O . SER B 1 54 ? 18.625 -45.688 -14.195 1 86 54 SER B O 1
ATOM 3289 N N . SER B 1 55 ? 18.375 -47.75 -14.961 1 80.75 55 SER B N 1
ATOM 3290 C CA . SER B 1 55 ? 17.344 -48.062 -13.977 1 80.75 55 SER B CA 1
ATOM 3291 C C . SER B 1 55 ? 17.953 -48.219 -12.578 1 80.75 55 SER B C 1
ATOM 3293 O O . SER B 1 55 ? 19.094 -48.656 -12.438 1 80.75 55 SER B O 1
ATOM 3295 N N . ASP B 1 56 ? 17.312 -47.656 -11.617 1 73.5 56 ASP B N 1
ATOM 3296 C CA . ASP B 1 56 ? 17.766 -47.719 -10.234 1 73.5 56 ASP B CA 1
ATOM 3297 C C . ASP B 1 56 ? 17.844 -49.188 -9.766 1 73.5 56 ASP B C 1
ATOM 3299 O O . ASP B 1 56 ? 17.062 -50.031 -10.219 1 73.5 56 ASP B O 1
ATOM 3303 N N . ASP B 1 57 ? 18.828 -49.406 -8.977 1 66.38 57 ASP B N 1
ATOM 3304 C CA . ASP B 1 57 ? 19.094 -50.75 -8.438 1 66.38 57 ASP B CA 1
ATOM 3305 C C . ASP B 1 57 ? 17.828 -51.375 -7.84 1 66.38 57 ASP B C 1
ATOM 3307 O O . ASP B 1 57 ? 17.609 -52.562 -7.938 1 66.38 57 ASP B O 1
ATOM 3311 N N . ASP B 1 58 ? 16.953 -50.5 -7.422 1 67.62 58 ASP B N 1
ATOM 3312 C CA . ASP B 1 58 ? 15.766 -51 -6.734 1 67.62 58 ASP B CA 1
ATOM 3313 C C . ASP B 1 58 ? 14.773 -51.625 -7.727 1 67.62 58 ASP B C 1
ATOM 3315 O O . ASP B 1 58 ? 13.961 -52.469 -7.352 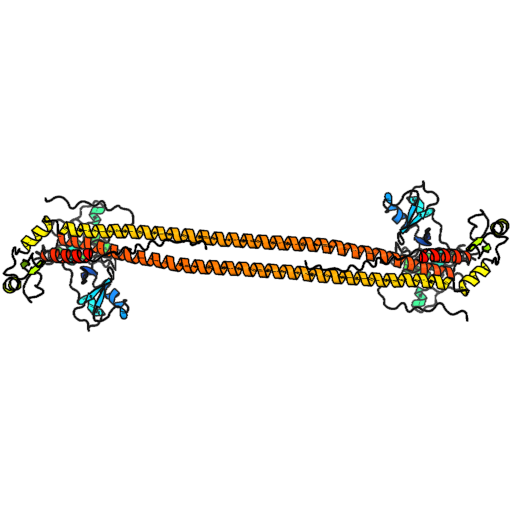1 67.62 58 ASP B O 1
ATOM 3319 N N . GLU B 1 59 ? 14.922 -51.25 -8.984 1 68.56 59 GLU B N 1
ATOM 3320 C CA . GLU B 1 59 ? 14.016 -51.75 -10.016 1 68.56 59 GLU B CA 1
ATOM 3321 C C . GLU B 1 59 ? 14.547 -53.031 -10.641 1 68.56 59 GLU B C 1
ATOM 3323 O O . GLU B 1 59 ? 13.805 -53.75 -11.297 1 68.56 59 GLU B O 1
ATOM 3328 N N . LEU B 1 60 ? 15.867 -53.25 -10.391 1 71.12 60 LEU B N 1
ATOM 3329 C CA . LEU B 1 60 ? 16.531 -54.438 -10.953 1 71.12 60 LEU B CA 1
ATOM 3330 C C . LEU B 1 60 ? 16.625 -55.562 -9.93 1 71.12 60 LEU B C 1
ATOM 3332 O O . LEU B 1 60 ? 17.688 -55.75 -9.312 1 71.12 60 LEU B O 1
ATOM 3336 N N . HIS B 1 61 ? 15.586 -55.906 -9.281 1 71.19 61 HIS B N 1
ATOM 3337 C CA . HIS B 1 61 ? 15.703 -56.875 -8.203 1 71.19 61 HIS B CA 1
ATOM 3338 C C . HIS B 1 61 ? 15.43 -58.281 -8.711 1 71.19 61 HIS B C 1
ATOM 3340 O O . HIS B 1 61 ? 14.531 -58.5 -9.523 1 71.19 61 HIS B O 1
ATOM 3346 N N . ASP B 1 62 ? 16.25 -59.281 -8.273 1 76.75 62 ASP B N 1
ATOM 3347 C CA . ASP B 1 62 ? 16.062 -60.719 -8.445 1 76.75 62 ASP B CA 1
ATOM 3348 C C . ASP B 1 62 ? 16 -61.094 -9.922 1 76.75 62 ASP B C 1
ATOM 3350 O O . ASP B 1 62 ? 15.164 -61.906 -10.328 1 76.75 62 ASP B O 1
ATOM 3354 N N . GLY B 1 63 ? 16.859 -60.375 -10.789 1 81.94 63 GLY B N 1
ATOM 3355 C CA . GLY B 1 63 ? 16.938 -60.75 -12.188 1 81.94 63 GLY B CA 1
ATOM 3356 C C . GLY B 1 63 ? 15.758 -60.281 -13.008 1 81.94 63 GLY B C 1
ATOM 3357 O O . GLY B 1 63 ? 15.398 -60.906 -14.008 1 81.94 63 GLY B O 1
ATOM 3358 N N . LYS B 1 64 ? 15.086 -59.312 -12.461 1 88.12 64 LYS B N 1
ATOM 3359 C CA . LYS B 1 64 ? 13.922 -58.781 -13.18 1 88.12 64 LYS B CA 1
ATOM 3360 C C . LYS B 1 64 ? 14.055 -57.281 -13.406 1 88.12 64 LYS B C 1
ATOM 3362 O O . LYS B 1 64 ? 14.633 -56.562 -12.586 1 88.12 64 LYS B O 1
ATOM 3367 N N . PHE B 1 65 ? 13.648 -56.875 -14.523 1 89.5 65 PHE B N 1
ATOM 3368 C CA . PHE B 1 65 ? 13.508 -55.438 -14.797 1 89.5 65 PHE B CA 1
ATOM 3369 C C . PHE B 1 65 ? 12.156 -55.156 -15.438 1 89.5 65 PHE B C 1
ATOM 3371 O O . PHE B 1 65 ? 11.477 -56.062 -15.906 1 89.5 65 PHE B O 1
ATOM 3378 N N . THR B 1 66 ? 11.75 -53.969 -15.367 1 88.88 66 THR B N 1
ATOM 3379 C CA . THR B 1 66 ? 10.438 -53.625 -15.883 1 88.88 66 THR B CA 1
ATOM 3380 C C . THR B 1 66 ? 10.539 -53.031 -17.281 1 88.88 66 THR B C 1
ATOM 3382 O O . THR B 1 66 ? 11.5 -52.312 -17.578 1 88.88 66 THR B O 1
ATOM 3385 N N . CYS B 1 67 ? 9.578 -53.406 -18.156 1 90.31 67 CYS B N 1
ATOM 3386 C CA . CYS B 1 67 ? 9.516 -52.844 -19.5 1 90.31 67 CYS B CA 1
ATOM 3387 C C . CYS B 1 67 ? 9.367 -51.312 -19.469 1 90.31 67 CYS B C 1
ATOM 3389 O O . CYS B 1 67 ? 8.531 -50.812 -18.734 1 90.31 67 CYS B O 1
ATOM 3391 N N . PRO B 1 68 ? 10.102 -50.625 -20.203 1 88.81 68 PRO B N 1
ATOM 3392 C CA . PRO B 1 68 ? 10.039 -49.156 -20.203 1 88.81 68 PRO B CA 1
ATOM 3393 C C . PRO B 1 68 ? 8.695 -48.625 -20.703 1 88.81 68 PRO B C 1
ATOM 3395 O O . PRO B 1 68 ? 8.375 -47.469 -20.469 1 88.81 68 PRO B O 1
ATOM 3398 N N . VAL B 1 69 ? 7.945 -49.438 -21.391 1 85.81 69 VAL B N 1
ATOM 3399 C CA . VAL B 1 69 ? 6.711 -48.969 -22.016 1 85.81 69 VAL B CA 1
ATOM 3400 C C . VAL B 1 69 ? 5.516 -49.375 -21.156 1 85.81 69 VAL B C 1
ATOM 3402 O O . VAL B 1 69 ? 4.699 -48.531 -20.781 1 85.81 69 VAL B O 1
ATOM 3405 N N . CYS B 1 70 ? 5.391 -50.656 -20.75 1 83 70 CYS B N 1
ATOM 3406 C CA . CYS B 1 70 ? 4.195 -51.125 -20.062 1 83 70 CYS B CA 1
ATOM 3407 C C . CYS B 1 70 ? 4.48 -51.406 -18.594 1 83 70 CYS B C 1
ATOM 3409 O O . CYS B 1 70 ? 3.561 -51.656 -17.828 1 83 70 CYS B O 1
ATOM 3411 N N . HIS B 1 71 ? 5.727 -51.469 -18.188 1 84.62 71 HIS B N 1
ATOM 3412 C CA . HIS B 1 71 ? 6.18 -51.625 -16.812 1 84.62 71 HIS B CA 1
ATOM 3413 C C . HIS B 1 71 ? 5.883 -53.031 -16.297 1 84.62 71 HIS B C 1
ATOM 3415 O O . HIS B 1 71 ? 5.801 -53.25 -15.078 1 84.62 71 HIS B O 1
ATOM 3421 N N . ILE B 1 72 ? 5.648 -53.906 -17.172 1 81.5 72 ILE B N 1
ATOM 3422 C CA . ILE B 1 72 ? 5.512 -55.312 -16.812 1 81.5 72 ILE B CA 1
ATOM 3423 C C . ILE B 1 72 ? 6.895 -55.938 -16.578 1 81.5 72 ILE B C 1
ATOM 3425 O O . ILE B 1 72 ? 7.824 -55.688 -17.344 1 81.5 72 ILE B O 1
ATOM 3429 N N . PRO B 1 73 ? 7.031 -56.625 -15.578 1 87.5 73 PRO B N 1
ATOM 3430 C CA . PRO B 1 73 ? 8.344 -57.219 -15.266 1 87.5 73 PRO B CA 1
ATOM 3431 C C . PRO B 1 73 ? 8.773 -58.25 -16.281 1 87.5 73 PRO B C 1
ATOM 3433 O O . PRO B 1 73 ? 7.945 -59.031 -16.781 1 87.5 73 PRO B O 1
ATOM 3436 N N . THR B 1 74 ? 10.008 -58.219 -16.688 1 89.31 74 THR B N 1
ATOM 3437 C CA . THR B 1 74 ? 10.641 -59.188 -17.562 1 89.31 74 THR B CA 1
ATOM 3438 C C . THR B 1 74 ? 11.766 -59.906 -16.828 1 89.31 74 THR B C 1
ATOM 3440 O O . THR B 1 74 ? 12.562 -59.281 -16.125 1 89.31 74 THR B O 1
ATOM 3443 N N . THR B 1 75 ? 11.75 -61.188 -16.938 1 87.5 75 THR B N 1
ATOM 3444 C CA . THR B 1 75 ? 12.734 -62.031 -16.266 1 87.5 75 THR B CA 1
ATOM 3445 C C . THR B 1 75 ? 13.883 -62.406 -17.203 1 87.5 75 THR B C 1
ATOM 3447 O O . THR B 1 75 ? 13.656 -62.688 -18.375 1 87.5 75 THR B O 1
ATOM 3450 N N . VAL B 1 76 ? 15.078 -62.344 -16.625 1 86.25 76 VAL B N 1
ATOM 3451 C CA . VAL B 1 76 ? 16.25 -62.719 -17.406 1 86.25 76 VAL B CA 1
ATOM 3452 C C . VAL B 1 76 ? 16.641 -64.188 -17.094 1 86.25 76 VAL B C 1
ATOM 3454 O O . VAL B 1 76 ? 16.344 -64.688 -16.016 1 86.25 76 VAL B O 1
ATOM 3457 N N . SER B 1 77 ? 17.281 -64.812 -18.062 1 81.5 77 SER B N 1
ATOM 3458 C CA . SER B 1 77 ? 17.625 -66.25 -17.938 1 81.5 77 SER B CA 1
ATOM 3459 C C . SER B 1 77 ? 18.656 -66.5 -16.844 1 81.5 77 SER B C 1
ATOM 3461 O O . SER B 1 77 ? 18.609 -67.5 -16.125 1 81.5 77 SER B O 1
ATOM 3463 N N . VAL B 1 78 ? 19.625 -65.625 -16.734 1 81.62 78 VAL B N 1
ATOM 3464 C CA . VAL B 1 78 ? 20.672 -65.688 -15.719 1 81.62 78 VAL B CA 1
ATOM 3465 C C . VAL B 1 78 ? 20.625 -64.5 -14.789 1 81.62 78 VAL B C 1
ATOM 3467 O O . VAL B 1 78 ? 21.391 -63.562 -14.953 1 81.62 78 VAL B O 1
ATOM 3470 N N . PRO B 1 79 ? 19.906 -64.625 -13.688 1 78.06 79 PRO B N 1
ATOM 3471 C CA . PRO B 1 79 ? 19.672 -63.469 -12.82 1 78.06 79 PRO B CA 1
ATOM 3472 C C . PRO B 1 79 ? 20.953 -63 -12.109 1 78.06 79 PRO B C 1
ATOM 3474 O O . PRO B 1 79 ? 21.094 -61.844 -11.797 1 78.06 79 PRO B O 1
ATOM 3477 N N . LYS B 1 80 ? 21.828 -63.906 -11.898 1 80.44 80 LYS B N 1
ATOM 3478 C CA . LYS B 1 80 ? 23.031 -63.594 -11.117 1 80.44 80 LYS B CA 1
ATOM 3479 C C . LYS B 1 80 ? 24.062 -62.875 -11.977 1 80.44 80 LYS B C 1
ATOM 3481 O O . LYS B 1 80 ? 25.062 -62.375 -11.461 1 80.44 80 LYS B O 1
ATOM 3486 N N . SER B 1 81 ? 23.75 -62.719 -13.1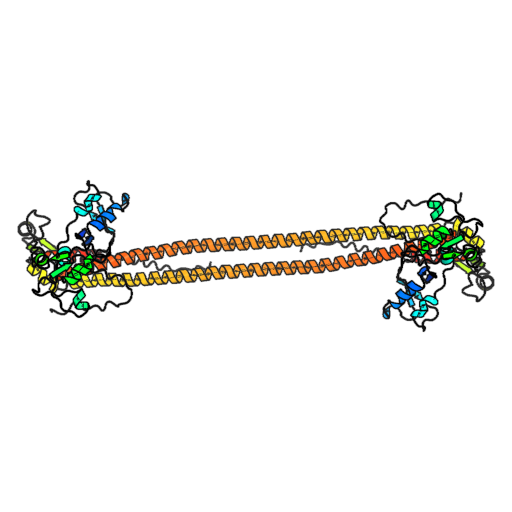64 1 81.75 81 SER B N 1
ATOM 3487 C CA . SER B 1 81 ? 24.719 -62.062 -14.055 1 81.75 81 SER B CA 1
ATOM 3488 C C . SER B 1 81 ? 24.656 -60.562 -13.945 1 81.75 81 SER B C 1
ATOM 3490 O O . SER B 1 81 ? 23.75 -60 -13.312 1 81.75 81 SER B O 1
ATOM 3492 N N . ASN B 1 82 ? 25.719 -59.938 -14.523 1 84.69 82 ASN B N 1
ATOM 3493 C CA . ASN B 1 82 ? 25.797 -58.5 -14.57 1 84.69 82 ASN B CA 1
ATOM 3494 C C . ASN B 1 82 ? 24.656 -57.906 -15.398 1 84.69 82 ASN B C 1
ATOM 3496 O O . ASN B 1 82 ? 24.391 -58.344 -16.516 1 84.69 82 ASN B O 1
ATOM 3500 N N . PRO B 1 83 ? 23.984 -57 -14.844 1 84.75 83 PRO B N 1
ATOM 3501 C CA . PRO B 1 83 ? 22.859 -56.406 -15.547 1 84.75 83 PRO B CA 1
ATOM 3502 C C . PRO B 1 83 ? 23.234 -55.906 -16.953 1 84.75 83 PRO B C 1
ATOM 3504 O O . PRO B 1 83 ? 22.375 -55.875 -17.844 1 84.75 83 PRO B O 1
ATOM 3507 N N . GLU B 1 84 ? 24.438 -55.625 -17.203 1 83.38 84 GLU B N 1
ATOM 3508 C CA . GLU B 1 84 ? 24.891 -55.188 -18.5 1 83.38 84 GLU B CA 1
ATOM 3509 C C . GLU B 1 84 ? 24.766 -56.281 -19.562 1 83.38 84 GLU B C 1
ATOM 3511 O O . GLU B 1 84 ? 24.703 -56 -20.75 1 83.38 84 GLU B O 1
ATOM 3516 N N . THR B 1 85 ? 24.625 -57.469 -19.078 1 87.06 85 THR B N 1
ATOM 3517 C CA . THR B 1 85 ? 24.562 -58.594 -20 1 87.06 85 THR B CA 1
ATOM 3518 C C . THR B 1 85 ? 23.125 -59.062 -20.203 1 87.06 85 THR B C 1
ATOM 3520 O O . THR B 1 85 ? 22.844 -59.938 -21.016 1 87.06 85 THR B O 1
ATOM 3523 N N . TRP B 1 86 ? 22.219 -58.531 -19.438 1 89.69 86 TRP B N 1
ATOM 3524 C CA . TRP B 1 86 ? 20.844 -59 -19.422 1 89.69 86 TRP B CA 1
ATOM 3525 C C . TRP B 1 86 ? 20.188 -58.812 -20.781 1 89.69 86 TRP B C 1
ATOM 3527 O O . TRP B 1 86 ? 19.438 -59.656 -21.25 1 89.69 86 TRP B O 1
ATOM 3537 N N . ALA B 1 87 ? 20.5 -57.719 -21.453 1 91.5 87 ALA B N 1
ATOM 3538 C CA . ALA B 1 87 ? 19.891 -57.406 -22.75 1 91.5 87 ALA B CA 1
ATOM 3539 C C . ALA B 1 87 ? 20.203 -58.531 -23.766 1 91.5 87 ALA B C 1
ATOM 3541 O O . ALA B 1 87 ? 19.344 -58.875 -24.562 1 91.5 87 ALA B O 1
ATOM 3542 N N . GLY B 1 88 ? 21.391 -59 -23.656 1 88.44 88 GLY B N 1
ATOM 3543 C CA . GLY B 1 88 ? 21.812 -60.031 -24.578 1 88.44 88 GLY B CA 1
ATOM 3544 C C . GLY B 1 88 ? 21.156 -61.375 -24.312 1 88.44 88 GLY B C 1
ATOM 3545 O O . GLY B 1 88 ? 21.172 -62.25 -25.172 1 88.44 88 GLY B O 1
ATOM 3546 N N . GLN B 1 89 ? 20.578 -61.562 -23.156 1 86.81 89 GLN B N 1
ATOM 3547 C CA . GLN B 1 89 ? 19.969 -62.844 -22.766 1 86.81 89 GLN B CA 1
ATOM 3548 C C . GLN B 1 89 ? 18.516 -62.906 -23.25 1 86.81 89 GLN B C 1
ATOM 3550 O O . GLN B 1 89 ? 17.906 -63.969 -23.234 1 86.81 89 GLN B O 1
ATOM 3555 N N . LEU B 1 90 ? 17.969 -61.812 -23.672 1 90 90 LEU B N 1
ATOM 3556 C CA . LEU B 1 90 ? 16.578 -61.781 -24.125 1 90 90 LEU B CA 1
ATOM 3557 C C . LEU B 1 90 ? 16.438 -62.406 -25.5 1 90 90 LEU B C 1
ATOM 3559 O O . LEU B 1 90 ? 17.375 -62.406 -26.297 1 90 90 LEU B O 1
ATOM 3563 N N . PRO B 1 91 ? 15.266 -62.969 -25.719 1 85.69 91 PRO B N 1
ATOM 3564 C CA . PRO B 1 91 ? 15.062 -63.625 -27.016 1 85.69 91 PRO B CA 1
ATOM 3565 C C . PRO B 1 91 ? 15.094 -62.656 -28.188 1 85.69 91 PRO B C 1
ATOM 3567 O O . PRO B 1 91 ? 14.609 -61.5 -28.047 1 85.69 91 PRO B O 1
ATOM 3570 N N . ASP B 1 92 ? 15.711 -63.094 -29.281 1 84.88 92 ASP B N 1
ATOM 3571 C CA . ASP B 1 92 ? 15.703 -62.312 -30.5 1 84.88 92 ASP B CA 1
ATOM 3572 C C . ASP B 1 92 ? 14.336 -62.375 -31.188 1 84.88 92 ASP B C 1
ATOM 3574 O O . ASP B 1 92 ? 13.656 -63.375 -31.125 1 84.88 92 ASP B O 1
ATOM 3578 N N . ASN B 1 93 ? 13.969 -61.25 -31.609 1 83.5 93 ASN B N 1
ATOM 3579 C CA . ASN B 1 93 ? 12.758 -61.25 -32.438 1 83.5 93 ASN B CA 1
ATOM 3580 C C . ASN B 1 93 ? 13.094 -61.344 -33.906 1 83.5 93 ASN B C 1
ATOM 3582 O O . ASN B 1 93 ? 13.344 -60.312 -34.562 1 83.5 93 ASN B O 1
ATOM 3586 N N . HIS B 1 94 ? 13.023 -62.438 -34.375 1 75.69 94 HIS B N 1
ATOM 3587 C CA . HIS B 1 94 ? 13.445 -62.719 -35.75 1 75.69 94 HIS B CA 1
ATOM 3588 C C . HIS B 1 94 ? 12.453 -62.156 -36.781 1 75.69 94 HIS B C 1
ATOM 3590 O O . HIS B 1 94 ? 12.828 -61.781 -37.875 1 75.69 94 HIS B O 1
ATOM 3596 N N . LEU B 1 95 ? 11.266 -62.188 -36.312 1 77.62 95 LEU B N 1
ATOM 3597 C CA . LEU B 1 95 ? 10.25 -61.656 -37.219 1 77.62 95 LEU B CA 1
ATOM 3598 C C . LEU B 1 95 ? 10.531 -60.188 -37.531 1 77.62 95 LEU B C 1
ATOM 3600 O O . LEU B 1 95 ? 10.539 -59.75 -38.688 1 77.62 95 LEU B O 1
ATOM 3604 N N . ILE B 1 96 ? 10.789 -59.438 -36.469 1 80.25 96 ILE B N 1
ATOM 3605 C CA . ILE B 1 96 ? 11.062 -58 -36.594 1 80.25 96 ILE B CA 1
ATOM 3606 C C . ILE B 1 96 ? 12.344 -57.812 -37.406 1 80.25 96 ILE B C 1
ATOM 3608 O O . ILE B 1 96 ? 12.414 -56.906 -38.25 1 80.25 96 ILE B O 1
ATOM 3612 N N . THR B 1 97 ? 13.266 -58.562 -37.062 1 73.75 97 THR B N 1
ATOM 3613 C CA . THR B 1 97 ? 14.516 -58.5 -37.812 1 73.75 97 THR B CA 1
ATOM 3614 C C . THR B 1 97 ? 14.281 -58.75 -39.281 1 73.75 97 THR B C 1
ATOM 3616 O O . THR B 1 97 ? 14.805 -58.031 -40.125 1 73.75 97 THR B O 1
ATOM 3619 N N . SER B 1 98 ? 13.516 -59.719 -39.562 1 68.56 98 SER B N 1
ATOM 3620 C CA . SER B 1 98 ? 13.227 -60.094 -40.938 1 68.56 98 SER B CA 1
ATOM 3621 C C . SER B 1 98 ? 12.445 -59 -41.656 1 68.56 98 SER B C 1
ATOM 3623 O O . SER B 1 98 ? 12.711 -58.688 -42.812 1 68.56 98 SER B O 1
ATOM 3625 N N . LEU B 1 99 ? 11.484 -58.531 -40.969 1 65.62 99 LEU B N 1
ATOM 3626 C CA . LEU B 1 99 ? 10.633 -57.469 -41.531 1 65.62 99 LEU B CA 1
ATOM 3627 C C . LEU B 1 99 ? 11.422 -56.188 -41.75 1 65.62 99 LEU B C 1
ATOM 3629 O O . LEU B 1 99 ? 11.234 -55.5 -42.75 1 65.62 99 LEU B O 1
ATOM 3633 N N . ALA B 1 100 ? 12.102 -55.875 -40.625 1 60.16 100 ALA B N 1
ATOM 3634 C CA . ALA B 1 100 ? 12.938 -54.656 -40.719 1 60.16 100 ALA B CA 1
ATOM 3635 C C . ALA B 1 100 ? 13.93 -54.781 -41.875 1 60.16 100 ALA B C 1
ATOM 3637 O O . ALA B 1 100 ? 14.242 -53.781 -42.531 1 60.16 100 ALA B O 1
ATOM 3638 N N . ASP B 1 101 ? 14.375 -56.031 -41.969 1 51.81 101 ASP B N 1
ATOM 3639 C CA . ASP B 1 101 ? 15.289 -56.25 -43.094 1 51.81 101 ASP B CA 1
ATOM 3640 C C . ASP B 1 101 ? 14.539 -56.281 -44.406 1 51.81 101 ASP B C 1
ATOM 3642 O O . ASP B 1 101 ? 15.156 -56.281 -45.469 1 51.81 101 ASP B O 1
ATOM 3646 N N . GLY B 1 102 ? 13.102 -56.312 -44.438 1 51.03 102 GLY B N 1
ATOM 3647 C CA . GLY B 1 102 ? 12.25 -56.219 -45.625 1 51.03 102 GLY B CA 1
ATOM 3648 C C . GLY B 1 102 ? 13.016 -56.312 -46.906 1 51.03 102 GLY B C 1
ATOM 3649 O O . GLY B 1 102 ? 12.977 -55.406 -47.75 1 51.03 102 GLY B O 1
ATOM 3650 N N . VAL B 1 103 ? 14.039 -56.844 -47.125 1 44.75 103 VAL B N 1
ATOM 3651 C CA . VAL B 1 103 ? 14.43 -57.125 -48.5 1 44.75 103 VAL B CA 1
ATOM 3652 C C . VAL B 1 103 ? 13.242 -57.719 -49.281 1 44.75 103 VAL B C 1
ATOM 3654 O O . VAL B 1 103 ? 12.609 -58.688 -48.812 1 44.75 103 VAL B O 1
ATOM 3657 N N . PRO B 1 104 ? 12.266 -56.969 -49.781 1 43.16 104 PRO B N 1
ATOM 3658 C CA . PRO B 1 104 ? 11.477 -57.75 -50.719 1 43.16 104 PRO B CA 1
ATOM 3659 C C . PRO B 1 104 ? 12.219 -59 -51.188 1 43.16 104 PRO B C 1
ATOM 3661 O O . PRO B 1 104 ? 13.195 -58.875 -51.938 1 43.16 104 PRO B O 1
ATOM 3664 N N . LEU B 1 105 ? 12.625 -59.75 -50.469 1 41.19 105 LEU B N 1
ATOM 3665 C CA . LEU B 1 105 ? 13.391 -60.969 -50.719 1 41.19 105 LEU B CA 1
ATOM 3666 C C . LEU B 1 105 ? 12.93 -61.656 -52 1 41.19 105 LEU B C 1
ATOM 3668 O O . LEU B 1 105 ? 13.648 -62.469 -52.562 1 41.19 105 LEU B O 1
ATOM 3672 N N . ASN B 1 106 ? 11.703 -61.719 -52.062 1 40.31 106 ASN B N 1
ATOM 3673 C CA . ASN B 1 106 ? 11.289 -62.719 -53.062 1 40.31 106 ASN B CA 1
ATOM 3674 C C . ASN B 1 106 ? 11.68 -62.25 -54.469 1 40.31 106 ASN B C 1
ATOM 3676 O O . ASN B 1 106 ? 11.68 -63.062 -55.406 1 40.31 106 ASN B O 1
ATOM 3680 N N . SER B 1 107 ? 11.445 -60.812 -54.875 1 44.38 107 SER B N 1
ATOM 3681 C CA . SER B 1 107 ? 11.5 -60.656 -56.312 1 44.38 107 SER B CA 1
ATOM 3682 C C . SER B 1 107 ? 12.93 -60.469 -56.812 1 44.38 107 SER B C 1
ATOM 3684 O O . SER B 1 107 ? 13.727 -59.781 -56.156 1 44.38 107 SER B O 1
ATOM 3686 N N . GLU B 1 108 ? 13.516 -61.219 -57.5 1 49.56 108 GLU B N 1
ATOM 3687 C CA . GLU B 1 108 ? 14.742 -61.25 -58.281 1 49.56 108 GLU B CA 1
ATOM 3688 C C . GLU B 1 108 ? 15.094 -59.844 -58.781 1 49.56 108 GLU B C 1
ATOM 3690 O O . GLU B 1 108 ? 16.266 -59.562 -59.062 1 49.56 108 GLU B O 1
ATOM 3695 N N . THR B 1 109 ? 14.102 -58.844 -58.938 1 56.75 109 THR B N 1
ATOM 3696 C CA . THR B 1 109 ? 14.312 -57.562 -59.594 1 56.75 109 THR B CA 1
ATOM 3697 C C . THR B 1 109 ? 13.914 -56.406 -58.688 1 56.75 109 THR B C 1
ATOM 3699 O O . THR B 1 109 ? 12.805 -55.875 -58.781 1 56.75 109 THR B O 1
ATOM 3702 N N . GLN B 1 110 ? 14.633 -55.938 -57.781 1 67.44 110 GLN B N 1
ATOM 3703 C CA . GLN B 1 110 ? 14.289 -54.812 -56.875 1 67.44 110 GLN B CA 1
ATOM 3704 C C . GLN B 1 110 ? 14.836 -53.5 -57.406 1 67.44 110 GLN B C 1
ATOM 3706 O O . GLN B 1 110 ? 15.961 -53.438 -57.906 1 67.44 110 GLN B O 1
ATOM 3711 N N . VAL B 1 111 ? 13.906 -52.438 -57.406 1 77.19 111 VAL B N 1
ATOM 3712 C CA . VAL B 1 111 ? 14.242 -51.094 -57.875 1 77.19 111 VAL B CA 1
ATOM 3713 C C . VAL B 1 111 ? 14.625 -50.188 -56.719 1 77.19 111 VAL B C 1
ATOM 3715 O O . VAL B 1 111 ? 14.172 -50.406 -55.594 1 77.19 111 VAL B O 1
ATOM 3718 N N . CYS B 1 112 ? 15.531 -49.312 -56.938 1 80.12 112 CYS B N 1
ATOM 3719 C CA . CYS B 1 112 ? 15.969 -48.312 -55.938 1 80.12 112 CYS B CA 1
ATOM 3720 C C . CYS B 1 112 ? 14.82 -47.406 -55.531 1 80.12 112 CYS B C 1
ATOM 3722 O O . CYS B 1 112 ? 14.25 -46.719 -56.375 1 80.12 112 CYS B O 1
ATOM 3724 N N . THR B 1 113 ? 14.547 -47.281 -54.312 1 79.25 113 THR B N 1
ATOM 3725 C CA . THR B 1 113 ? 13.383 -46.562 -53.812 1 79.25 113 THR B CA 1
ATOM 3726 C C . THR B 1 113 ? 13.562 -45.031 -53.969 1 79.25 113 THR B C 1
ATOM 3728 O O . THR B 1 113 ? 12.672 -44.344 -54.469 1 79.25 113 THR B O 1
ATOM 3731 N N . PRO B 1 114 ? 14.641 -44.5 -53.531 1 81.12 114 PRO B N 1
ATOM 3732 C CA . PRO B 1 114 ? 14.812 -43.062 -53.75 1 81.12 114 PRO B CA 1
ATOM 3733 C C . PRO B 1 114 ? 14.734 -42.656 -55.25 1 81.12 114 PRO B C 1
ATOM 3735 O O . PRO B 1 114 ? 14.164 -41.625 -55.594 1 81.12 114 PRO B O 1
ATOM 3738 N N . CYS B 1 115 ? 15.258 -43.5 -56.031 1 82.31 115 CYS B N 1
ATOM 3739 C CA . CYS B 1 115 ? 15.227 -43.219 -57.438 1 82.31 115 CYS B CA 1
ATOM 3740 C C . CYS B 1 115 ? 13.812 -43.344 -58 1 82.31 115 CYS B C 1
ATOM 3742 O O . CYS B 1 115 ? 13.414 -42.562 -58.875 1 82.31 115 CYS B O 1
ATOM 3744 N N . THR B 1 116 ? 13.133 -44.281 -57.562 1 81.62 116 THR B N 1
ATOM 3745 C CA . THR B 1 116 ? 11.75 -44.469 -58 1 81.62 116 THR B CA 1
ATOM 3746 C C . THR B 1 116 ? 10.914 -43.219 -57.656 1 81.62 116 THR B C 1
ATOM 3748 O O . THR B 1 116 ? 10.055 -42.812 -58.438 1 81.62 116 THR B O 1
ATOM 3751 N N . ARG B 1 117 ? 11.234 -42.594 -56.594 1 80.75 117 ARG B N 1
ATOM 3752 C CA . ARG B 1 117 ? 10.523 -41.406 -56.156 1 80.75 117 ARG B CA 1
ATOM 3753 C C . ARG B 1 117 ? 10.758 -40.25 -57.094 1 80.75 117 ARG B C 1
ATOM 3755 O O . ARG B 1 117 ? 9.898 -39.375 -57.25 1 80.75 117 ARG B O 1
ATOM 3762 N N . GLU B 1 118 ? 11.867 -40.312 -57.656 1 79.44 118 GLU B N 1
ATOM 3763 C CA . GLU B 1 118 ? 12.211 -39.25 -58.594 1 79.44 118 GLU B CA 1
ATOM 3764 C C . GLU B 1 118 ? 11.797 -39.625 -60 1 79.44 118 GLU B C 1
ATOM 3766 O O . GLU B 1 118 ? 12.062 -38.906 -60.969 1 79.44 118 GLU B O 1
ATOM 3771 N N . GLY B 1 119 ? 11.164 -40.781 -60.125 1 79.81 119 GLY B N 1
ATOM 3772 C CA . GLY B 1 119 ? 10.641 -41.188 -61.438 1 79.81 119 GLY B CA 1
ATOM 3773 C C . GLY B 1 119 ? 11.602 -42.062 -62.219 1 79.81 119 GLY B C 1
ATOM 3774 O O . GLY B 1 119 ? 11.367 -42.344 -63.375 1 79.81 119 GLY B O 1
ATOM 3775 N N . ASN B 1 120 ? 12.664 -42.469 -61.719 1 80.62 120 ASN B N 1
ATOM 3776 C CA . ASN B 1 120 ? 13.648 -43.312 -62.406 1 80.62 120 ASN B CA 1
ATOM 3777 C C . ASN B 1 120 ? 13.539 -44.75 -61.938 1 80.62 120 ASN B C 1
ATOM 3779 O O . ASN B 1 120 ? 13.133 -45.031 -60.781 1 80.62 120 ASN B O 1
ATOM 3783 N N . THR B 1 121 ? 13.672 -45.688 -62.844 1 80.5 121 THR B N 1
ATOM 3784 C CA . THR B 1 121 ? 13.633 -47.094 -62.469 1 80.5 121 THR B CA 1
ATOM 3785 C C . THR B 1 121 ? 15.039 -47.688 -62.5 1 80.5 121 THR B C 1
ATOM 3787 O O . THR B 1 121 ? 15.469 -48.25 -63.5 1 80.5 121 THR B O 1
ATOM 3790 N N . THR B 1 122 ? 15.711 -47.5 -61.5 1 83.31 122 THR B N 1
ATOM 3791 C CA . THR B 1 122 ? 17.062 -48.031 -61.406 1 83.31 122 THR B CA 1
ATOM 3792 C C . THR B 1 122 ? 17.078 -49.281 -60.562 1 83.31 122 THR B C 1
ATOM 3794 O O . THR B 1 122 ? 16.375 -49.375 -59.531 1 83.31 122 THR B O 1
ATOM 3797 N N . ALA B 1 123 ? 17.781 -50.281 -61.062 1 81.56 123 ALA B N 1
ATOM 3798 C CA . ALA B 1 123 ? 17.906 -51.531 -60.344 1 81.56 123 ALA B CA 1
ATOM 3799 C C . ALA B 1 123 ? 18.641 -51.312 -59 1 81.56 123 ALA B C 1
ATOM 3801 O O . ALA B 1 123 ? 19.672 -50.625 -58.969 1 81.56 123 ALA B O 1
ATOM 3802 N N . ALA B 1 124 ? 18.109 -51.844 -58.031 1 81.44 124 ALA B N 1
ATOM 3803 C CA . ALA B 1 124 ? 18.75 -51.75 -56.719 1 81.44 124 ALA B CA 1
ATOM 3804 C C . ALA B 1 124 ? 19.859 -52.781 -56.562 1 81.44 124 ALA B C 1
ATOM 3806 O O . ALA B 1 124 ? 19.719 -53.906 -57.062 1 81.44 124 ALA B O 1
ATOM 3807 N N . LYS B 1 125 ? 20.922 -52.375 -56.031 1 81.81 125 LYS B N 1
ATOM 3808 C CA . LYS B 1 125 ? 22.031 -53.312 -55.812 1 81.81 125 LYS B CA 1
ATOM 3809 C C . LYS B 1 125 ? 22.375 -53.438 -54.344 1 81.81 125 LYS B C 1
ATOM 3811 O O . LYS B 1 125 ? 23.031 -54.375 -53.938 1 81.81 125 LYS B O 1
ATOM 3816 N N . HIS B 1 126 ? 21.875 -52.406 -53.656 1 82.81 126 HIS B N 1
ATOM 3817 C CA . HIS B 1 126 ? 22.219 -52.344 -52.25 1 82.81 126 HIS B CA 1
ATOM 3818 C C . HIS B 1 126 ? 20.984 -52.188 -51.375 1 82.81 126 HIS B C 1
ATOM 3820 O O . HIS B 1 126 ? 19.922 -51.812 -51.875 1 82.81 126 HIS B O 1
ATOM 3826 N N . TRP B 1 127 ? 21.125 -52.531 -50.125 1 77.12 127 TRP B N 1
ATOM 3827 C CA . TRP B 1 127 ? 20.078 -52.406 -49.125 1 77.12 127 TRP B CA 1
ATOM 3828 C C . TRP B 1 127 ? 20.562 -51.562 -47.938 1 77.12 127 TRP B C 1
ATOM 3830 O O . TRP B 1 127 ? 21.578 -51.875 -47.312 1 77.12 127 TRP B O 1
ATOM 3840 N N . CYS B 1 128 ? 19.938 -50.406 -47.75 1 73.69 128 CYS B N 1
ATOM 3841 C CA . CYS B 1 128 ? 20.25 -49.625 -46.562 1 73.69 128 CYS B CA 1
ATOM 3842 C C . CYS B 1 128 ? 19.469 -50.125 -45.344 1 73.69 128 CYS B C 1
ATOM 3844 O O . CYS B 1 128 ? 18.234 -50.062 -45.344 1 73.69 128 CYS B O 1
ATOM 3846 N N . ARG B 1 129 ? 20.078 -50.531 -44.375 1 66.25 129 ARG B N 1
ATOM 3847 C CA . ARG B 1 129 ? 19.453 -51.125 -43.188 1 66.25 129 ARG B CA 1
ATOM 3848 C C . ARG B 1 129 ? 18.812 -50.062 -42.312 1 66.25 129 ARG B C 1
ATOM 3850 O O . ARG B 1 129 ? 17.891 -50.375 -41.562 1 66.25 129 ARG B O 1
ATOM 3857 N N . ASP B 1 130 ? 19.297 -48.812 -42.531 1 64.31 130 ASP B N 1
ATOM 3858 C CA . ASP B 1 130 ? 18.781 -47.719 -41.719 1 64.31 130 ASP B CA 1
ATOM 3859 C C . ASP B 1 130 ? 17.547 -47.094 -42.375 1 64.31 130 ASP B C 1
ATOM 3861 O O . ASP B 1 130 ? 16.578 -46.75 -41.688 1 64.31 130 ASP B O 1
ATOM 3865 N N . CYS B 1 131 ? 17.578 -46.969 -43.594 1 66.62 131 CYS B N 1
ATOM 3866 C CA . CYS B 1 131 ? 16.469 -46.375 -44.344 1 66.62 131 CYS B CA 1
ATOM 3867 C C . CYS B 1 131 ? 15.43 -47.438 -44.719 1 66.62 131 CYS B C 1
ATOM 3869 O O . CYS B 1 131 ? 14.297 -47.094 -45.031 1 66.62 131 CYS B O 1
ATOM 3871 N N . PHE B 1 132 ? 15.844 -48.625 -44.688 1 67.56 132 PHE B N 1
ATOM 3872 C CA . PHE B 1 132 ? 15.055 -49.781 -45.125 1 67.56 132 PHE B CA 1
ATOM 3873 C C . PHE B 1 132 ? 14.602 -49.594 -46.594 1 67.56 132 PHE B C 1
ATOM 3875 O O . PHE B 1 132 ? 13.438 -49.844 -46.906 1 67.56 132 PHE B O 1
ATOM 3882 N N . GLU B 1 133 ? 15.469 -49.312 -47.344 1 72.19 133 GLU B N 1
ATOM 3883 C CA . GLU B 1 133 ? 15.164 -49.094 -48.75 1 72.19 133 GLU B CA 1
ATOM 3884 C C . GLU B 1 133 ? 16.266 -49.656 -49.656 1 72.19 133 GLU B C 1
ATOM 3886 O O . GLU B 1 133 ? 17.453 -49.594 -49.281 1 72.19 133 GLU B O 1
ATOM 3891 N N . PRO B 1 134 ? 15.766 -50.375 -50.656 1 77 134 PRO B N 1
ATOM 3892 C CA . PRO B 1 134 ? 16.781 -50.719 -51.656 1 77 134 PRO B CA 1
ATOM 3893 C C . PRO B 1 134 ? 17.406 -49.5 -52.344 1 77 134 PRO B C 1
ATOM 3895 O O . PRO B 1 134 ? 16.703 -48.5 -52.594 1 77 134 PRO B O 1
ATOM 3898 N N . LEU B 1 135 ? 18.703 -49.562 -52.469 1 83.31 135 LEU B N 1
ATOM 3899 C CA . LEU B 1 135 ? 19.453 -48.438 -53.031 1 83.31 135 LEU B CA 1
ATOM 3900 C C . LEU B 1 135 ? 20.219 -48.875 -54.281 1 83.31 135 LEU B C 1
ATOM 3902 O O . LEU B 1 135 ? 20.703 -50.031 -54.344 1 83.31 135 LEU B O 1
ATOM 3906 N N . CYS B 1 136 ? 20.203 -48.031 -55.219 1 85.19 136 CYS B N 1
ATOM 3907 C CA . CYS B 1 136 ? 21.109 -48.219 -56.344 1 85.19 136 CYS B CA 1
ATOM 3908 C C . CYS B 1 136 ? 22.516 -47.75 -56 1 85.19 136 CYS B C 1
ATOM 3910 O O . CYS B 1 136 ? 22.734 -47.219 -54.906 1 85.19 136 CYS B O 1
ATOM 3912 N N . GLU B 1 137 ? 23.469 -47.938 -56.938 1 89.19 137 GLU B N 1
ATOM 3913 C CA . GLU B 1 137 ? 24.859 -47.562 -56.688 1 89.19 137 GLU B CA 1
ATOM 3914 C C . GLU B 1 137 ? 24.984 -46.031 -56.469 1 89.19 137 GLU B C 1
ATOM 3916 O O . GLU B 1 137 ? 25.75 -45.594 -55.625 1 89.19 137 GLU B O 1
ATOM 3921 N N . PHE B 1 138 ? 24.172 -45.312 -57.125 1 88.56 138 PHE B N 1
ATOM 3922 C CA . PHE B 1 138 ? 24.219 -43.844 -57.031 1 88.56 138 PHE B CA 1
ATOM 3923 C C . PHE B 1 138 ? 23.672 -43.375 -55.688 1 88.56 138 PHE B C 1
ATOM 3925 O O . PHE B 1 138 ? 24.297 -42.531 -55.031 1 88.56 138 PHE B O 1
ATOM 3932 N N . CYS B 1 139 ? 22.625 -43.875 -55.25 1 86.88 139 CYS B N 1
ATOM 3933 C CA . CYS B 1 139 ? 22 -43.469 -54 1 86.88 139 CYS B CA 1
ATOM 3934 C C . CYS B 1 139 ? 22.828 -43.906 -52.812 1 86.88 139 CYS B C 1
ATOM 3936 O O . CYS B 1 139 ? 22.844 -43.219 -51.781 1 86.88 139 CYS B O 1
ATOM 3938 N N . LYS B 1 140 ? 23.406 -45.062 -52.938 1 89.12 140 LYS B N 1
ATOM 3939 C CA . LYS B 1 140 ? 24.375 -45.438 -51.906 1 89.12 140 LYS B CA 1
ATOM 3940 C C . LYS B 1 140 ? 25.453 -44.375 -51.719 1 89.12 140 LYS B C 1
ATOM 3942 O O . LYS B 1 140 ? 25.781 -44.031 -50.594 1 89.12 140 LYS B O 1
ATOM 3947 N N . GLY B 1 141 ? 25.891 -43.938 -52.75 1 88.38 141 GLY B N 1
ATOM 3948 C CA . GLY B 1 141 ? 26.875 -42.875 -52.719 1 88.38 141 GLY B CA 1
ATOM 3949 C C . GLY B 1 141 ? 26.391 -41.625 -52.031 1 88.38 141 GLY B C 1
ATOM 3950 O O . GLY B 1 141 ? 27.125 -41 -51.25 1 88.38 141 GLY B O 1
ATOM 3951 N N . ILE B 1 142 ? 25.219 -41.312 -52.219 1 85.94 142 ILE B N 1
ATOM 3952 C CA . ILE B 1 142 ? 24.625 -40.125 -51.594 1 85.94 142 ILE B CA 1
ATOM 3953 C C . ILE B 1 142 ? 24.562 -40.344 -50.094 1 85.94 142 ILE B C 1
ATOM 3955 O O . ILE B 1 142 ? 24.859 -39.406 -49.312 1 85.94 142 ILE B O 1
ATOM 3959 N N . HIS B 1 143 ? 24.141 -41.469 -49.656 1 83.12 143 HIS B N 1
ATOM 3960 C CA . HIS B 1 143 ? 24.078 -41.812 -48.25 1 83.12 143 HIS B CA 1
ATOM 3961 C C . HIS B 1 143 ? 25.422 -41.594 -47.562 1 83.12 143 HIS B C 1
ATOM 3963 O O . HIS B 1 143 ? 25.484 -41.062 -46.438 1 83.12 143 HIS B O 1
ATOM 3969 N N . ARG B 1 144 ? 26.391 -41.938 -48.281 1 85.75 144 ARG B N 1
ATOM 3970 C CA . ARG B 1 144 ? 27.734 -41.844 -47.688 1 85.75 144 ARG B CA 1
ATOM 3971 C C . ARG B 1 144 ? 28.25 -40.406 -47.688 1 85.75 144 ARG B C 1
ATOM 3973 O O . ARG B 1 144 ? 29.109 -40.062 -46.906 1 85.75 144 ARG B O 1
ATOM 3980 N N . LYS B 1 145 ? 27.609 -39.531 -48.375 1 83.56 145 LYS B N 1
ATOM 3981 C CA . LYS B 1 145 ? 28.078 -38.156 -48.5 1 83.56 145 LYS B CA 1
ATOM 3982 C C . LYS B 1 145 ? 27.344 -37.219 -47.531 1 83.56 145 LYS B C 1
ATOM 3984 O O . LYS B 1 145 ? 27.922 -36.25 -47.062 1 83.56 145 LYS B O 1
ATOM 3989 N N . ILE B 1 146 ? 26.203 -37.562 -47.281 1 79.06 146 ILE B N 1
ATOM 3990 C CA . ILE B 1 146 ? 25.406 -36.688 -46.406 1 79.06 146 ILE B CA 1
ATOM 3991 C C . ILE B 1 146 ? 25.688 -37 -44.938 1 79.06 146 ILE B C 1
ATOM 3993 O O . ILE B 1 146 ? 25.516 -38.156 -44.5 1 79.06 146 ILE B O 1
ATOM 3997 N N . LYS B 1 147 ? 25.969 -36.062 -44.156 1 79.94 147 LYS B N 1
ATOM 3998 C CA . LYS B 1 147 ? 26.438 -36.188 -42.781 1 79.94 147 LYS B CA 1
ATOM 3999 C C . LYS B 1 147 ? 25.375 -36.875 -41.906 1 79.94 147 LYS B C 1
ATOM 4001 O O . LYS B 1 147 ? 25.719 -37.688 -41.062 1 79.94 147 LYS B O 1
ATOM 4006 N N . GLN B 1 148 ? 24.25 -36.656 -42.156 1 73.5 148 GLN B N 1
ATOM 4007 C CA . GLN B 1 148 ? 23.172 -37.125 -41.281 1 73.5 148 GLN B CA 1
ATOM 4008 C C . GLN B 1 148 ? 22.938 -38.625 -41.469 1 73.5 148 GLN B C 1
ATOM 4010 O O . GLN B 1 148 ? 22.484 -39.312 -40.562 1 73.5 148 GLN B O 1
ATOM 4015 N N . ILE B 1 149 ? 23.312 -39.062 -42.719 1 74 149 ILE B N 1
ATOM 4016 C CA . ILE B 1 149 ? 22.953 -40.438 -42.969 1 74 149 ILE B CA 1
ATOM 4017 C C . ILE B 1 149 ? 24.203 -41.25 -43.375 1 74 149 ILE B C 1
ATOM 4019 O O . ILE B 1 149 ? 24.109 -42.375 -43.844 1 74 149 ILE B O 1
ATOM 4023 N N . ASN B 1 150 ? 25.312 -40.688 -43.25 1 79.69 150 ASN B N 1
ATOM 4024 C CA . ASN B 1 150 ? 26.562 -41.344 -43.656 1 79.69 150 ASN B CA 1
ATOM 4025 C C . ASN B 1 150 ? 26.859 -42.562 -42.781 1 79.69 150 ASN B C 1
ATOM 4027 O O . ASN B 1 150 ? 27.641 -43.438 -43.188 1 79.69 150 ASN B O 1
ATOM 4031 N N . GLY B 1 151 ? 26.25 -42.688 -41.781 1 74.19 151 GLY B N 1
ATOM 4032 C CA . GLY B 1 151 ? 26.469 -43.812 -40.875 1 74.19 151 GLY B CA 1
ATOM 4033 C C . GLY B 1 151 ? 25.516 -44.969 -41.094 1 74.19 151 GLY B C 1
ATOM 4034 O O . GLY B 1 151 ? 25.578 -45.969 -40.375 1 74.19 151 GLY B O 1
ATOM 4035 N N . HIS B 1 152 ? 24.75 -44.938 -42.031 1 73.56 152 HIS B N 1
ATOM 4036 C CA . HIS B 1 152 ? 23.766 -46 -42.25 1 73.56 152 HIS B CA 1
ATOM 4037 C C . HIS B 1 152 ? 24.453 -47.281 -42.688 1 73.56 152 HIS B C 1
ATOM 4039 O O . HIS B 1 152 ? 25.469 -47.25 -43.406 1 73.56 152 HIS B O 1
ATOM 4045 N N . ARG B 1 153 ? 23.891 -48.406 -42.25 1 75.19 153 ARG B N 1
ATOM 4046 C CA . ARG B 1 153 ? 24.391 -49.719 -42.625 1 75.19 153 ARG B CA 1
ATOM 4047 C C . ARG B 1 153 ? 23.781 -50.188 -43.969 1 75.19 153 ARG B C 1
ATOM 4049 O O . ARG B 1 153 ? 22.625 -50.594 -44 1 75.19 153 ARG B O 1
ATOM 4056 N N . ILE B 1 154 ? 24.766 -50.125 -44.969 1 76.62 154 ILE B N 1
ATOM 4057 C CA . ILE B 1 154 ? 24.312 -50.5 -46.312 1 76.62 154 ILE B CA 1
ATOM 4058 C C . ILE B 1 154 ? 25 -51.812 -46.75 1 76.62 154 ILE B C 1
ATOM 4060 O O . ILE B 1 154 ? 26.234 -51.906 -46.688 1 76.62 154 ILE B O 1
ATOM 4064 N N . ILE B 1 155 ? 24.188 -52.812 -47.156 1 75.44 155 ILE B N 1
ATOM 4065 C CA . ILE B 1 155 ? 24.719 -54.125 -47.562 1 75.44 155 ILE B CA 1
ATOM 4066 C C . ILE B 1 155 ? 24.281 -54.438 -49 1 75.44 155 ILE B C 1
ATOM 4068 O O . ILE B 1 155 ? 23.297 -53.875 -49.469 1 75.44 155 ILE B O 1
ATOM 4072 N N . PRO B 1 156 ? 25.141 -55.312 -49.688 1 76.81 156 PRO B N 1
ATOM 4073 C CA . PRO B 1 156 ? 24.688 -55.719 -51.031 1 76.81 156 PRO B CA 1
ATOM 4074 C C . PRO B 1 156 ? 23.344 -56.438 -51 1 76.81 156 PRO B C 1
ATOM 4076 O O . PRO B 1 156 ? 23.062 -57.219 -50.062 1 76.81 156 PRO B O 1
ATOM 4079 N N . LEU B 1 157 ? 22.641 -56.125 -51.969 1 71.31 157 LEU B N 1
ATOM 4080 C CA . LEU B 1 157 ? 21.297 -56.688 -52.031 1 71.31 157 LEU B CA 1
ATOM 4081 C C . LEU B 1 157 ? 21.344 -58.219 -52 1 71.31 157 LEU B C 1
ATOM 4083 O O . LEU B 1 157 ? 20.484 -58.844 -51.406 1 71.31 157 LEU B O 1
ATOM 4087 N N . ASP B 1 158 ? 22.406 -58.75 -52.781 1 68.69 158 ASP B N 1
ATOM 4088 C CA . ASP B 1 158 ? 22.562 -60.219 -52.844 1 68.69 158 ASP B CA 1
ATOM 4089 C C . ASP B 1 158 ? 22.859 -60.781 -51.438 1 68.69 158 ASP B C 1
ATOM 4091 O O . ASP B 1 158 ? 22.375 -61.844 -51.094 1 68.69 158 ASP B O 1
ATOM 4095 N N . GLU B 1 159 ? 23.594 -60.125 -50.719 1 67 159 GLU B N 1
ATOM 4096 C CA . GLU B 1 159 ? 23.922 -60.531 -49.375 1 67 159 GLU B CA 1
ATOM 4097 C C . GLU B 1 159 ? 22.719 -60.375 -48.438 1 67 159 GLU B C 1
ATOM 4099 O O . GLU B 1 159 ? 22.5 -61.219 -47.531 1 67 159 GLU B O 1
ATOM 4104 N N . ALA B 1 160 ? 22.156 -59.312 -48.719 1 61.34 160 ALA B N 1
ATOM 4105 C CA . ALA B 1 160 ? 20.938 -59.094 -47.969 1 61.34 160 ALA B CA 1
ATOM 4106 C C . ALA B 1 160 ? 19.922 -60.188 -48.219 1 61.34 160 ALA B C 1
ATOM 4108 O O . ALA B 1 160 ? 19.188 -60.594 -47.312 1 61.34 160 ALA B O 1
ATOM 4109 N N . ARG B 1 161 ? 20.031 -60.625 -49.5 1 58.62 161 ARG B N 1
ATOM 4110 C CA . ARG B 1 161 ? 19.156 -61.719 -49.906 1 58.62 161 ARG B CA 1
ATOM 4111 C C . ARG B 1 161 ? 19.656 -63.031 -49.312 1 58.62 161 ARG B C 1
ATOM 4113 O O . ARG B 1 161 ? 18.859 -63.906 -48.969 1 58.62 161 ARG B O 1
ATOM 4120 N N . SER B 1 162 ? 21 -63.281 -49.594 1 52.59 162 SER B N 1
ATOM 4121 C CA . SER B 1 162 ? 21.594 -64.562 -49.25 1 52.59 162 SER B CA 1
ATOM 4122 C C . SER B 1 162 ? 21.703 -64.75 -47.75 1 52.59 162 SER B C 1
ATOM 4124 O O . SER B 1 162 ? 22.016 -65.812 -47.25 1 52.59 162 SER B O 1
ATOM 4126 N N . LYS B 1 163 ? 21.859 -63.688 -47.156 1 47.44 163 LYS B N 1
ATOM 4127 C CA . LYS B 1 163 ? 21.953 -63.938 -45.719 1 47.44 163 LYS B CA 1
ATOM 4128 C C . LYS B 1 163 ? 20.75 -64.75 -45.219 1 47.44 163 LYS B C 1
ATOM 4130 O O . LYS B 1 163 ? 19.625 -64.5 -45.656 1 47.44 163 LYS B O 1
ATOM 4135 N N . PRO B 1 164 ? 21.031 -66 -44.688 1 41.09 164 PRO B N 1
ATOM 4136 C CA . PRO B 1 164 ? 19.984 -66.938 -44.281 1 41.09 164 PRO B CA 1
ATOM 4137 C C . PRO B 1 164 ? 18.766 -66.25 -43.688 1 41.09 164 PRO B C 1
ATOM 4139 O O . PRO B 1 164 ? 17.703 -66.875 -43.562 1 41.09 164 PRO B O 1
ATOM 4142 N N . GLY B 1 165 ? 18.953 -65.125 -43.219 1 38.88 165 GLY B N 1
ATOM 4143 C CA . GLY B 1 165 ? 17.812 -64.562 -42.531 1 38.88 165 GLY B CA 1
ATOM 4144 C C . GLY B 1 165 ? 16.734 -64.062 -43.5 1 38.88 165 GLY B C 1
ATOM 4145 O O . GLY B 1 165 ? 15.656 -63.656 -43.094 1 38.88 165 GLY B O 1
ATOM 4146 N N . ASN B 1 166 ? 17.094 -63.625 -44.719 1 38.44 166 ASN B N 1
ATOM 4147 C CA . ASN B 1 166 ? 16.172 -63.156 -45.75 1 38.44 166 ASN B CA 1
ATOM 4148 C C . ASN B 1 166 ? 15.477 -64.312 -46.469 1 38.44 166 ASN B C 1
ATOM 4150 O O . ASN B 1 166 ? 14.82 -64.125 -47.5 1 38.44 166 ASN B O 1
ATOM 4154 N N . GLN B 1 167 ? 16.078 -65.5 -46.625 1 35.47 167 GLN B N 1
ATOM 4155 C CA . GLN B 1 167 ? 15.242 -66.562 -47.125 1 35.47 167 GLN B CA 1
ATOM 4156 C C . GLN B 1 167 ? 13.852 -66.5 -46.5 1 35.47 167 GLN B C 1
ATOM 4158 O O . GLN B 1 167 ? 13.68 -66.062 -45.375 1 35.47 167 GLN B O 1
ATOM 4163 N N . ARG B 1 168 ? 12.836 -66.5 -47.344 1 36.44 168 ARG B N 1
ATOM 4164 C CA . ARG B 1 168 ? 11.539 -66.75 -46.75 1 36.44 168 ARG B CA 1
ATOM 4165 C C . ARG B 1 168 ? 11.695 -67.5 -45.406 1 36.44 168 ARG B C 1
ATOM 4167 O O . ARG B 1 168 ? 12.305 -68.562 -45.344 1 36.44 168 ARG B O 1
ATOM 4174 N N . VAL B 1 169 ? 12.156 -66.938 -44.438 1 36.78 169 VAL B N 1
ATOM 4175 C CA . VAL B 1 169 ? 11.906 -67.688 -43.219 1 36.78 169 VAL B CA 1
ATOM 4176 C C . VAL B 1 169 ? 10.766 -68.688 -43.469 1 36.78 169 VAL B C 1
ATOM 4178 O O . VAL B 1 169 ? 9.617 -68.312 -43.656 1 36.78 169 VAL B O 1
ATOM 4181 N N . GLU B 1 170 ? 10.75 -69.375 -44.469 1 36.88 170 GLU B N 1
ATOM 4182 C CA . GLU B 1 170 ? 9.93 -70.562 -44.125 1 36.88 170 GLU B CA 1
ATOM 4183 C C . GLU B 1 170 ? 9.836 -70.75 -42.594 1 36.88 170 GLU B C 1
ATOM 4185 O O . GLU B 1 170 ? 10.844 -71 -41.938 1 36.88 170 GLU B O 1
ATOM 4190 N N . THR B 1 171 ? 9.438 -69.688 -41.969 1 40.91 171 THR B N 1
ATOM 4191 C CA . THR B 1 171 ? 8.977 -69.688 -40.594 1 40.91 171 THR B CA 1
ATOM 4192 C C . THR B 1 171 ? 8.758 -71.062 -40.031 1 40.91 171 THR B C 1
ATOM 4194 O O . THR B 1 171 ? 7.926 -71.25 -39.156 1 40.91 171 THR B O 1
ATOM 4197 N N . LYS B 1 172 ? 9.078 -72 -40.812 1 44.47 172 LYS B N 1
ATOM 4198 C CA . LYS B 1 172 ? 8.836 -73.25 -40.125 1 44.47 172 LYS B CA 1
ATOM 4199 C C . LYS B 1 172 ? 9.516 -73.25 -38.75 1 44.47 172 LYS B C 1
ATOM 4201 O O . LYS B 1 172 ? 10.094 -74.25 -38.344 1 44.47 172 LYS B O 1
ATOM 4206 N N . THR B 1 173 ? 10.07 -72.125 -38.281 1 48.66 173 THR B N 1
ATOM 4207 C CA . THR B 1 173 ? 10.664 -72.312 -36.969 1 48.66 173 THR B CA 1
ATOM 4208 C C . THR B 1 173 ? 9.656 -72.875 -36 1 48.66 173 THR B C 1
ATOM 4210 O O . THR B 1 173 ? 8.656 -72.25 -35.656 1 48.66 173 THR B O 1
ATOM 4213 N N . ASP B 1 174 ? 9.555 -74.062 -36.125 1 55.47 174 ASP B N 1
ATOM 4214 C CA . ASP B 1 174 ? 8.797 -74.875 -35.156 1 55.47 174 ASP B CA 1
ATOM 4215 C C . ASP B 1 174 ? 9.086 -74.438 -33.719 1 55.47 174 ASP B C 1
ATOM 4217 O O . ASP B 1 174 ? 10.25 -74.312 -33.312 1 55.47 174 ASP B O 1
ATOM 4221 N N . GLU B 1 175 ? 8.289 -73.625 -33.125 1 68.38 175 GLU B N 1
ATOM 4222 C CA . GLU B 1 175 ? 8.352 -73.312 -31.703 1 68.38 175 GLU B CA 1
ATOM 4223 C C . GLU B 1 175 ? 8.656 -74.625 -30.906 1 68.38 175 GLU B C 1
ATOM 4225 O O . GLU B 1 175 ? 8.094 -75.688 -31.188 1 68.38 175 GLU B O 1
ATOM 4230 N N . ALA B 1 176 ? 9.789 -74.312 -30.25 1 76.75 176 ALA B N 1
ATOM 4231 C CA . ALA B 1 176 ? 10.141 -75.5 -29.406 1 76.75 176 ALA B CA 1
ATOM 4232 C C . ALA B 1 176 ? 9.102 -75.688 -28.312 1 76.75 176 ALA B C 1
ATOM 4234 O O . ALA B 1 176 ? 8.508 -74.75 -27.812 1 76.75 176 ALA B O 1
ATOM 4235 N N . CYS B 1 177 ? 8.742 -76.875 -28.156 1 81.88 177 CYS B N 1
ATOM 4236 C CA . CYS B 1 177 ? 7.801 -77.188 -27.078 1 81.88 177 CYS B CA 1
ATOM 4237 C C . CYS B 1 177 ? 8.352 -76.812 -25.734 1 81.88 177 CYS B C 1
ATOM 4239 O O . CYS B 1 177 ? 9.516 -77.062 -25.422 1 81.88 177 CYS B O 1
ATOM 4241 N N . THR B 1 178 ? 7.723 -76.062 -24.969 1 77.44 178 THR B N 1
ATOM 4242 C CA . THR B 1 178 ? 8.141 -75.562 -23.672 1 77.44 178 THR B CA 1
ATOM 4243 C C . THR B 1 178 ? 8.258 -76.688 -22.672 1 77.44 178 THR B C 1
ATOM 4245 O O . THR B 1 178 ? 8.992 -76.625 -21.688 1 77.44 178 THR B O 1
ATOM 4248 N N . GLU B 1 179 ? 7.586 -77.812 -22.875 1 80.75 179 GLU B N 1
ATOM 4249 C CA . GLU B 1 179 ? 7.543 -78.938 -21.938 1 80.75 179 GLU B CA 1
ATOM 4250 C C . GLU B 1 179 ? 8.523 -80.062 -22.328 1 80.75 179 GLU B C 1
ATOM 4252 O O . GLU B 1 179 ? 9.016 -80.812 -21.484 1 80.75 179 GLU B O 1
ATOM 4257 N N . HIS B 1 180 ? 8.695 -80.125 -23.641 1 85.38 180 HIS B N 1
ATOM 4258 C CA . HIS B 1 180 ? 9.555 -81.188 -24.125 1 85.38 180 HIS B CA 1
ATOM 4259 C C . HIS B 1 180 ? 10.727 -80.688 -24.938 1 85.38 180 HIS B C 1
ATOM 4261 O O . HIS B 1 180 ? 10.547 -80.25 -26.062 1 85.38 180 HIS B O 1
ATOM 4267 N N . LYS B 1 181 ? 11.914 -80.812 -24.328 1 80.62 181 LYS B N 1
ATOM 4268 C CA . LYS B 1 181 ? 13.133 -80.25 -24.906 1 80.62 181 LYS B CA 1
ATOM 4269 C C . LYS B 1 181 ? 13.453 -80.875 -26.25 1 80.62 181 LYS B C 1
ATOM 4271 O O . LYS B 1 181 ? 13.461 -82.125 -26.359 1 80.62 181 LYS B O 1
ATOM 4276 N N . GLY B 1 182 ? 13.641 -80 -27.203 1 76.56 182 GLY B N 1
ATOM 4277 C CA . GLY B 1 182 ? 14.094 -80.5 -28.5 1 76.56 182 GLY B CA 1
ATOM 4278 C C . GLY B 1 182 ? 12.961 -80.812 -29.438 1 76.56 182 GLY B C 1
ATOM 4279 O O . GLY B 1 182 ? 13.188 -81.188 -30.594 1 76.56 182 GLY B O 1
ATOM 4280 N N . LYS B 1 183 ? 11.773 -80.75 -28.938 1 84.19 183 LYS B N 1
ATOM 4281 C CA . LYS B 1 183 ? 10.648 -81.125 -29.797 1 84.19 183 LYS B CA 1
ATOM 4282 C C . LYS B 1 183 ? 9.984 -79.812 -30.328 1 84.19 183 LYS B C 1
ATOM 4284 O O . LYS B 1 183 ? 9.922 -78.812 -29.641 1 84.19 183 LYS B O 1
ATOM 4289 N N . ALA B 1 184 ? 9.531 -79.938 -31.531 1 81.94 184 ALA B N 1
ATOM 4290 C CA . ALA B 1 184 ? 8.867 -78.812 -32.156 1 81.94 184 ALA B CA 1
ATOM 4291 C C . ALA B 1 184 ? 7.355 -78.875 -31.953 1 81.94 184 ALA B C 1
ATOM 4293 O O . ALA B 1 184 ? 6.777 -80 -31.906 1 81.94 184 ALA B O 1
ATOM 4294 N N . VAL B 1 185 ? 6.812 -77.688 -31.781 1 86.75 185 VAL B N 1
ATOM 4295 C CA . VAL B 1 185 ? 5.359 -77.625 -31.672 1 86.75 185 VAL B CA 1
ATOM 4296 C C . VAL B 1 185 ? 4.723 -77.812 -33.062 1 86.75 185 VAL B C 1
ATOM 4298 O O . VAL B 1 185 ? 5.094 -77.125 -34.031 1 86.75 185 VAL B O 1
ATOM 4301 N N . GLU B 1 186 ? 3.762 -78.812 -33.062 1 85.62 186 GLU B N 1
ATOM 4302 C CA . GLU B 1 186 ? 3.141 -79.125 -34.344 1 85.62 186 GLU B CA 1
ATOM 4303 C C . GLU B 1 186 ? 1.619 -79.188 -34.219 1 85.62 186 GLU B C 1
ATOM 4305 O O . GLU B 1 186 ? 0.911 -79.188 -35.25 1 85.62 186 GLU B O 1
ATOM 4310 N N . LEU B 1 187 ? 1.245 -79.25 -32.969 1 90.81 187 LEU B N 1
ATOM 4311 C CA . LEU B 1 187 ? -0.185 -79.438 -32.75 1 90.81 187 LEU B CA 1
ATOM 4312 C C . LEU B 1 187 ? -0.741 -78.375 -31.797 1 90.81 187 LEU B C 1
ATOM 4314 O O . LEU B 1 187 ? 0.02 -77.688 -31.109 1 90.81 187 LEU B O 1
ATOM 4318 N N . TYR B 1 188 ? -2.027 -78.125 -31.844 1 90.81 188 TYR B N 1
ATOM 4319 C CA . TYR B 1 188 ? -2.77 -77.25 -30.969 1 90.81 188 TYR B CA 1
ATOM 4320 C C . TYR B 1 188 ? -3.947 -78 -30.328 1 90.81 188 TYR B C 1
ATOM 4322 O O . TYR B 1 188 ? -4.742 -78.625 -31.016 1 90.81 188 TYR B O 1
ATOM 4330 N N . CYS B 1 189 ? -4.004 -77.938 -29.016 1 90.62 189 CYS B N 1
ATOM 4331 C CA . CYS B 1 189 ? -5.137 -78.5 -28.281 1 90.62 189 CYS B CA 1
ATOM 4332 C C . CYS B 1 189 ? -6.156 -77.438 -27.953 1 90.62 189 CYS B C 1
ATOM 4334 O O . CYS B 1 189 ? -5.914 -76.562 -27.078 1 90.62 189 CYS B O 1
ATOM 4336 N N . PRO B 1 190 ? -7.316 -77.375 -28.562 1 87.75 190 PRO B N 1
ATOM 4337 C CA . PRO B 1 190 ? -8.32 -76.312 -28.297 1 87.75 190 PRO B CA 1
ATOM 4338 C C . PRO B 1 190 ? -8.898 -76.438 -26.891 1 87.75 190 PRO B C 1
ATOM 4340 O O . PRO B 1 190 ? -9.234 -75.375 -26.297 1 87.75 190 PRO B O 1
ATOM 4343 N N . GLY B 1 191 ? -9.062 -77.5 -26.391 1 86.12 191 GLY B N 1
ATOM 4344 C CA . GLY B 1 191 ? -9.617 -77.688 -25.047 1 86.12 191 GLY B CA 1
ATOM 4345 C C . GLY B 1 191 ? -8.773 -77.062 -23.969 1 86.12 191 GLY B C 1
ATOM 4346 O O . GLY B 1 191 ? -9.305 -76.438 -23.047 1 86.12 191 GLY B O 1
ATOM 4347 N N . HIS B 1 192 ? -7.484 -77.125 -24.094 1 88.12 192 HIS B N 1
ATOM 4348 C CA . HIS B 1 192 ? -6.582 -76.562 -23.094 1 88.12 192 HIS B CA 1
ATOM 4349 C C . HIS B 1 192 ? -5.934 -75.25 -23.594 1 88.12 192 HIS B C 1
ATOM 4351 O O . HIS B 1 192 ? -5.168 -74.625 -22.875 1 88.12 192 HIS B O 1
ATOM 4357 N N . ARG B 1 193 ? -6.23 -74.938 -24.828 1 85.44 193 ARG B N 1
ATOM 4358 C CA . ARG B 1 193 ? -5.68 -73.75 -25.484 1 85.44 193 ARG B CA 1
ATOM 4359 C C . ARG B 1 193 ? -4.16 -73.75 -25.359 1 85.44 193 ARG B C 1
ATOM 4361 O O . ARG B 1 193 ? -3.598 -72.688 -24.938 1 85.44 193 ARG B O 1
ATOM 4368 N N . LYS B 1 194 ? -3.5 -74.875 -25.766 1 87.69 194 LYS B N 1
ATOM 4369 C CA . LYS B 1 194 ? -2.053 -75 -25.625 1 87.69 194 LYS B CA 1
ATOM 4370 C C . LYS B 1 194 ? -1.428 -75.562 -26.906 1 87.69 194 LYS B C 1
ATOM 4372 O O . LYS B 1 194 ? -2.023 -76.375 -27.578 1 87.69 194 LYS B O 1
ATOM 4377 N N . LEU B 1 195 ? -0.235 -75.062 -27.188 1 88.81 195 LEU B N 1
ATOM 4378 C CA . LEU B 1 195 ? 0.567 -75.625 -28.266 1 88.81 195 LEU B CA 1
ATOM 4379 C C . LEU B 1 195 ? 1.271 -76.875 -27.781 1 88.81 195 LEU B C 1
ATOM 4381 O O . LEU B 1 195 ? 1.81 -76.938 -26.688 1 88.81 195 LEU B O 1
ATOM 4385 N N . CYS B 1 196 ? 1.162 -77.875 -28.641 1 88.38 196 CYS B N 1
ATOM 4386 C CA . CYS B 1 196 ? 1.673 -79.188 -28.219 1 88.38 196 CYS B CA 1
ATOM 4387 C C . CYS B 1 196 ? 2.639 -79.75 -29.25 1 88.38 196 CYS B C 1
ATOM 4389 O O . CYS B 1 196 ? 2.469 -79.562 -30.453 1 88.38 196 CYS B O 1
ATOM 4391 N N . CYS B 1 197 ? 3.631 -80.312 -28.688 1 87.31 197 CYS B N 1
ATOM 4392 C CA . CYS B 1 197 ? 4.441 -81.188 -29.562 1 87.31 197 CYS B CA 1
ATOM 4393 C C . CYS B 1 197 ? 3.846 -82.562 -29.656 1 87.31 197 CYS B C 1
ATOM 4395 O O . CYS B 1 197 ? 2.799 -82.875 -29.078 1 87.31 197 CYS B O 1
ATOM 4397 N N . VAL B 1 198 ? 4.484 -83.5 -30.422 1 88.56 198 VAL B N 1
ATOM 4398 C CA . VAL B 1 198 ? 3.965 -84.812 -30.641 1 88.56 198 VAL B CA 1
ATOM 4399 C C . VAL B 1 198 ? 3.969 -85.625 -29.328 1 88.56 198 VAL B C 1
ATOM 4401 O O . VAL B 1 198 ? 3.055 -86.375 -29.047 1 88.56 198 VAL B O 1
ATOM 4404 N N . VAL B 1 199 ? 4.91 -85.312 -28.453 1 91.12 199 VAL B N 1
ATOM 4405 C CA . VAL B 1 199 ? 5.016 -86 -27.172 1 91.12 199 VAL B CA 1
ATOM 4406 C C . VAL B 1 199 ? 3.91 -85.5 -26.234 1 91.12 199 VAL B C 1
ATOM 4408 O O . VAL B 1 199 ? 3.264 -86.312 -25.562 1 91.12 199 VAL B O 1
ATOM 4411 N N . CYS B 1 200 ? 3.688 -84.188 -26.172 1 90 200 CYS B N 1
ATOM 4412 C CA . CYS B 1 200 ? 2.602 -83.625 -25.375 1 90 200 CYS B CA 1
ATOM 4413 C C . CYS B 1 200 ? 1.27 -84.25 -25.734 1 90 200 CYS B C 1
ATOM 4415 O O . CYS B 1 200 ? 0.483 -84.625 -24.844 1 90 200 CYS B O 1
ATOM 4417 N N . PHE B 1 201 ? 1.077 -84.438 -27.016 1 89.81 201 PHE B N 1
ATOM 4418 C CA . PHE B 1 201 ? -0.172 -85 -27.516 1 89.81 201 PHE B CA 1
ATOM 4419 C C . PHE B 1 201 ? -0.342 -86.438 -27.016 1 89.81 201 PHE B C 1
ATOM 4421 O O . PHE B 1 201 ? -1.397 -86.75 -26.5 1 89.81 201 PHE B O 1
ATOM 4428 N N . ALA B 1 202 ? 0.747 -87.125 -27.094 1 91.12 202 ALA B N 1
ATOM 4429 C CA . ALA B 1 202 ? 0.676 -88.562 -26.766 1 91.12 202 ALA B CA 1
ATOM 4430 C C . ALA B 1 202 ? 0.477 -88.75 -25.266 1 91.12 202 ALA B C 1
ATOM 4432 O O . ALA B 1 202 ? -0.186 -89.688 -24.844 1 91.12 202 ALA B O 1
ATOM 4433 N N . THR B 1 203 ? 0.957 -87.875 -24.453 1 91.38 203 THR B N 1
ATOM 4434 C CA . THR B 1 203 ? 0.978 -88.125 -23.016 1 91.38 203 THR B CA 1
ATOM 4435 C C . THR B 1 203 ? -0.208 -87.438 -22.344 1 91.38 203 THR B C 1
ATOM 4437 O O . THR B 1 203 ? -0.888 -88.062 -21.516 1 91.38 203 THR B O 1
ATOM 4440 N N . ASN B 1 204 ? -0.502 -86.188 -22.656 1 90 204 ASN B N 1
ATOM 4441 C CA . ASN B 1 204 ? -1.411 -85.375 -21.828 1 90 204 ASN B CA 1
ATOM 4442 C C . ASN B 1 204 ? -2.662 -84.938 -22.594 1 90 204 ASN B C 1
ATOM 4444 O O . ASN B 1 204 ? -3.691 -84.625 -22 1 90 204 ASN B O 1
ATOM 4448 N N . HIS B 1 205 ? -2.6 -85 -23.938 1 88.75 205 HIS B N 1
ATOM 4449 C CA . HIS B 1 205 ? -3.711 -84.438 -24.688 1 88.75 205 HIS B CA 1
ATOM 4450 C C . HIS B 1 205 ? -4.297 -85.438 -25.672 1 88.75 205 HIS B C 1
ATOM 4452 O O . HIS B 1 205 ? -4.992 -85.062 -26.609 1 88.75 205 HIS B O 1
ATOM 4458 N N . ARG B 1 206 ? -3.922 -86.625 -25.5 1 87.56 206 ARG B N 1
ATOM 4459 C CA . ARG B 1 206 ? -4.355 -87.688 -26.406 1 87.56 206 ARG B CA 1
ATOM 4460 C C . ARG B 1 206 ? -5.875 -87.812 -26.453 1 87.56 206 ARG B C 1
ATOM 4462 O O . ARG B 1 206 ? -6.453 -88.062 -27.516 1 87.56 206 ARG B O 1
ATOM 4469 N N . GLU B 1 207 ? -6.516 -87.438 -25.281 1 88.62 207 GLU B N 1
ATOM 4470 C CA . GLU B 1 207 ? -7.961 -87.625 -25.172 1 88.62 207 GLU B CA 1
ATOM 4471 C C . GLU B 1 207 ? -8.711 -86.375 -25.469 1 88.62 207 GLU B C 1
ATOM 4473 O O . GLU B 1 207 ? -9.938 -86.312 -25.453 1 88.62 207 GLU B O 1
ATOM 4478 N N . CYS B 1 208 ? -7.98 -85.312 -25.703 1 89.81 208 CYS B N 1
ATOM 4479 C CA . CYS B 1 208 ? -8.641 -84 -25.969 1 89.81 208 CYS B CA 1
ATOM 4480 C C . CYS B 1 208 ? -9.242 -84 -27.359 1 89.81 208 CYS B C 1
ATOM 4482 O O . CYS B 1 208 ? -8.586 -84.375 -28.328 1 89.81 208 CYS B O 1
ATOM 4484 N N . PRO B 1 209 ? -10.469 -83.688 -27.391 1 87.75 209 PRO B N 1
ATOM 4485 C CA . PRO B 1 209 ? -11.102 -83.625 -28.703 1 87.75 209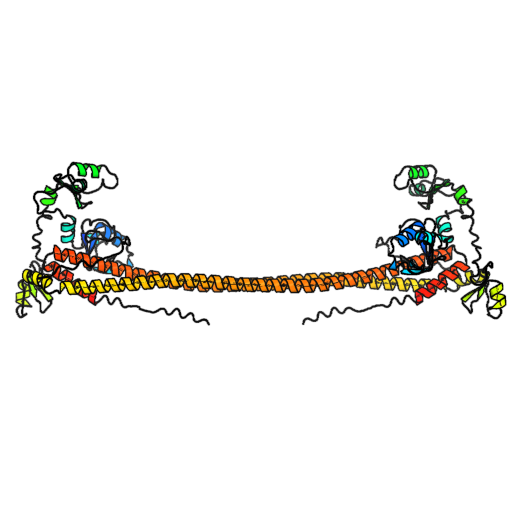 PRO B CA 1
ATOM 4486 C C . PRO B 1 209 ? -10.672 -82.438 -29.531 1 87.75 209 PRO B C 1
ATOM 4488 O O . PRO B 1 209 ? -10.344 -81.375 -28.984 1 87.75 209 PRO B O 1
ATOM 4491 N N . GLY B 1 210 ? -10.633 -82.625 -30.953 1 86.56 210 GLY B N 1
ATOM 4492 C CA . GLY B 1 210 ? -10.516 -81.5 -31.891 1 86.56 210 GLY B CA 1
ATOM 4493 C C . GLY B 1 210 ? -9.094 -81 -32.062 1 86.56 210 GLY B C 1
ATOM 4494 O O . GLY B 1 210 ? -8.875 -79.812 -32.281 1 86.56 210 GLY B O 1
ATOM 4495 N N . ILE B 1 211 ? -8.195 -81.812 -31.812 1 91.06 211 ILE B N 1
ATOM 4496 C CA . ILE B 1 211 ? -6.797 -81.438 -31.969 1 91.06 211 ILE B CA 1
ATOM 4497 C C . ILE B 1 211 ? -6.547 -81 -33.406 1 91.06 211 ILE B C 1
ATOM 4499 O O . ILE B 1 211 ? -7.02 -81.625 -34.344 1 91.06 211 ILE B O 1
ATOM 4503 N N . LYS B 1 212 ? -5.871 -79.875 -33.469 1 89.81 212 LYS B N 1
ATOM 4504 C CA . LYS B 1 212 ? -5.617 -79.312 -34.781 1 89.81 212 LYS B CA 1
ATOM 4505 C C . LYS B 1 212 ? -4.121 -79.188 -35.031 1 89.81 212 LYS B C 1
ATOM 4507 O O . LYS B 1 212 ? -3.32 -79.125 -34.094 1 89.81 212 LYS B O 1
ATOM 4512 N N . THR B 1 213 ? -3.812 -79.25 -36.281 1 87.56 213 THR B N 1
ATOM 4513 C CA . THR B 1 213 ? -2.439 -78.938 -36.688 1 87.56 213 THR B CA 1
ATOM 4514 C C . THR B 1 213 ? -2.191 -77.438 -36.656 1 87.56 213 THR B C 1
ATOM 4516 O O . THR B 1 213 ? -3.139 -76.688 -36.625 1 87.56 213 THR B O 1
ATOM 4519 N N . ILE B 1 214 ? -0.977 -77 -36.625 1 83.5 214 ILE B N 1
ATOM 4520 C CA . ILE B 1 214 ? -0.596 -75.562 -36.531 1 83.5 214 ILE B CA 1
ATOM 4521 C C . ILE B 1 214 ? -1.159 -74.875 -37.75 1 83.5 214 ILE B C 1
ATOM 4523 O O . ILE B 1 214 ? -1.57 -73.688 -37.625 1 83.5 214 ILE B O 1
ATOM 4527 N N . ASP B 1 215 ? -1.2 -75.562 -38.875 1 76.81 215 ASP B N 1
ATOM 4528 C CA . ASP B 1 215 ? -1.726 -74.938 -40.094 1 76.81 215 ASP B CA 1
ATOM 4529 C C . ASP B 1 215 ? -3.232 -74.688 -39.969 1 76.81 215 ASP B C 1
ATOM 4531 O O . ASP B 1 215 ? -3.742 -73.688 -40.375 1 76.81 215 ASP B O 1
ATOM 4535 N N . GLU B 1 216 ? -3.889 -75.75 -39.406 1 85 216 GLU B N 1
ATOM 4536 C CA . GLU B 1 216 ? -5.328 -75.562 -39.188 1 85 216 GLU B CA 1
ATOM 4537 C C . GLU B 1 216 ? -5.629 -74.438 -38.188 1 85 216 GLU B C 1
ATOM 4539 O O . GLU B 1 216 ? -6.598 -73.75 -38.344 1 85 216 GLU B O 1
ATOM 4544 N N . LEU B 1 217 ? -4.77 -74.438 -37.25 1 85.44 217 LEU B N 1
ATOM 4545 C CA . LEU B 1 217 ? -4.91 -73.375 -36.25 1 85.44 217 LEU B CA 1
ATOM 4546 C C . LEU B 1 217 ? -4.801 -72 -36.875 1 85.44 217 LEU B C 1
ATOM 4548 O O . LEU B 1 217 ? -5.59 -71.125 -36.562 1 85.44 217 LEU B O 1
ATOM 4552 N N . SER B 1 218 ? -3.828 -71.812 -37.719 1 77.62 218 SER B N 1
ATOM 4553 C CA . SER B 1 218 ? -3.619 -70.5 -38.375 1 77.62 218 SER B CA 1
ATOM 4554 C C . SER B 1 218 ? -4.859 -70.062 -39.156 1 77.62 218 SER B C 1
ATOM 4556 O O . SER B 1 218 ? -5.277 -68.938 -39.094 1 77.62 218 SER B O 1
ATOM 4558 N N . ALA B 1 219 ? -5.414 -71.062 -39.875 1 77.62 219 ALA B N 1
ATOM 4559 C CA . ALA B 1 219 ? -6.613 -70.75 -40.656 1 77.62 219 ALA B CA 1
ATOM 4560 C C . ALA B 1 219 ? -7.785 -70.375 -39.75 1 77.62 219 ALA B C 1
ATOM 4562 O O . ALA B 1 219 ? -8.539 -69.5 -40.062 1 77.62 219 ALA B O 1
ATOM 4563 N N . ASP B 1 220 ? -7.836 -71.062 -38.656 1 82.38 220 ASP B N 1
ATOM 4564 C CA . ASP B 1 220 ? -8.914 -70.812 -37.688 1 82.38 220 ASP B CA 1
ATOM 4565 C C . ASP B 1 220 ? -8.781 -69.375 -37.062 1 82.38 220 ASP B C 1
ATOM 4567 O O . ASP B 1 220 ? -9.766 -68.688 -36.938 1 82.38 220 ASP B O 1
ATOM 4571 N N . LEU B 1 221 ? -7.582 -69.062 -36.75 1 81.5 221 LEU B N 1
ATOM 4572 C CA . LEU B 1 221 ? -7.328 -67.812 -36.094 1 81.5 221 LEU B CA 1
ATOM 4573 C C . LEU B 1 221 ? -7.66 -66.625 -37 1 81.5 221 LEU B C 1
ATOM 4575 O O . LEU B 1 221 ? -8.195 -65.625 -36.562 1 81.5 221 LEU B O 1
ATOM 4579 N N . LYS B 1 222 ? -7.367 -66.875 -38.219 1 74.81 222 LYS B N 1
ATOM 4580 C CA . LYS B 1 222 ? -7.598 -65.812 -39.188 1 74.81 222 LYS B CA 1
ATOM 4581 C C . LYS B 1 222 ? -9.062 -65.75 -39.625 1 74.81 222 LYS B C 1
ATOM 4583 O O . LYS B 1 222 ? -9.594 -64.688 -39.938 1 74.81 222 LYS B O 1
ATOM 4588 N N . SER B 1 223 ? -9.703 -66.938 -39.625 1 75.12 223 SER B N 1
ATOM 4589 C CA . SER B 1 223 ? -11.07 -67 -40.125 1 75.12 223 SER B CA 1
ATOM 4590 C C . SER B 1 223 ? -12.094 -66.812 -39.031 1 75.12 223 SER B C 1
ATOM 4592 O O . SER B 1 223 ? -13.141 -66.188 -39.25 1 75.12 223 SER B O 1
ATOM 4594 N N . THR B 1 224 ? -11.93 -67.5 -37.812 1 71.81 224 THR B N 1
ATOM 4595 C CA . THR B 1 224 ? -12.945 -67.562 -36.781 1 71.81 224 THR B CA 1
ATOM 4596 C C . THR B 1 224 ? -13.172 -66.188 -36.125 1 71.81 224 THR B C 1
ATOM 4598 O O . THR B 1 224 ? -14.086 -66 -35.344 1 71.81 224 THR B O 1
ATOM 4601 N N . GLY B 1 225 ? -12.438 -65.25 -36.5 1 79.25 225 GLY B N 1
ATOM 4602 C CA . GLY B 1 225 ? -12.688 -63.906 -35.969 1 79.25 225 GLY B CA 1
ATOM 4603 C C . GLY B 1 225 ? -12.055 -63.719 -34.594 1 79.25 225 GLY B C 1
ATOM 4604 O O . GLY B 1 225 ? -12.234 -62.656 -33.969 1 79.25 225 GLY B O 1
ATOM 4605 N N . GLU B 1 226 ? -11.477 -64.812 -33.969 1 80 226 GLU B N 1
ATOM 4606 C CA . GLU B 1 226 ? -10.859 -64.688 -32.656 1 80 226 GLU B CA 1
ATOM 4607 C C . GLU B 1 226 ? -9.852 -63.562 -32.625 1 80 226 GLU B C 1
ATOM 4609 O O . GLU B 1 226 ? -9.789 -62.781 -31.656 1 80 226 GLU B O 1
ATOM 4614 N N . LEU B 1 227 ? -9.086 -63.531 -33.688 1 85.81 227 LEU B N 1
ATOM 4615 C CA . LEU B 1 227 ? -8.117 -62.438 -33.781 1 85.81 227 LEU B CA 1
ATOM 4616 C C . LEU B 1 227 ? -8.82 -61.094 -33.812 1 85.81 227 LEU B C 1
ATOM 4618 O O . LEU B 1 227 ? -8.367 -60.125 -33.156 1 85.81 227 LEU B O 1
ATOM 4622 N N . ALA B 1 228 ? -9.906 -61.031 -34.5 1 86.38 228 ALA B N 1
ATOM 4623 C CA . ALA B 1 228 ? -10.672 -59.812 -34.594 1 86.38 228 ALA B CA 1
ATOM 4624 C C . ALA B 1 228 ? -11.219 -59.375 -33.25 1 86.38 228 ALA B C 1
ATOM 4626 O O . ALA B 1 228 ? -11.266 -58.188 -32.906 1 86.38 228 ALA B O 1
ATOM 4627 N N . GLU B 1 229 ? -11.562 -60.344 -32.406 1 88.06 229 GLU B N 1
ATOM 4628 C CA . GLU B 1 229 ? -12.086 -60.062 -31.078 1 88.06 229 GLU B CA 1
ATOM 4629 C C . GLU B 1 229 ? -11.016 -59.406 -30.203 1 88.06 229 GLU B C 1
ATOM 4631 O O . GLU B 1 229 ? -11.305 -58.469 -29.453 1 88.06 229 GLU B O 1
ATOM 4636 N N . VAL B 1 230 ? -9.82 -59.938 -30.344 1 88.69 230 VAL B N 1
ATOM 4637 C CA . VAL B 1 230 ? -8.711 -59.406 -29.578 1 88.69 230 VAL B CA 1
ATOM 4638 C C . VAL B 1 230 ? -8.406 -57.969 -30.031 1 88.69 230 VAL B C 1
ATOM 4640 O O . VAL B 1 230 ? -8.234 -57.094 -29.203 1 88.69 230 VAL B O 1
ATOM 4643 N N . VAL B 1 231 ? -8.406 -57.781 -31.328 1 89.31 231 VAL B N 1
ATOM 4644 C CA . VAL B 1 231 ? -8.141 -56.469 -31.891 1 89.31 231 VAL B CA 1
ATOM 4645 C C . VAL B 1 231 ? -9.211 -55.469 -31.438 1 89.31 231 VAL B C 1
ATOM 4647 O O . VAL B 1 231 ? -8.906 -54.344 -31.031 1 89.31 231 VAL B O 1
ATOM 4650 N N . ASP B 1 232 ? -10.461 -55.875 -31.391 1 90.75 232 ASP B N 1
ATOM 4651 C CA . ASP B 1 232 ? -11.57 -55.031 -30.984 1 90.75 232 ASP B CA 1
ATOM 4652 C C . ASP B 1 232 ? -11.461 -54.656 -29.516 1 90.75 232 ASP B C 1
ATOM 4654 O O . ASP B 1 232 ? -11.672 -53.5 -29.141 1 90.75 232 ASP B O 1
ATOM 4658 N N . ALA B 1 233 ? -11.117 -55.656 -28.719 1 90.19 233 ALA B N 1
ATOM 4659 C CA . ALA B 1 233 ? -10.984 -55.406 -27.281 1 90.19 233 ALA B CA 1
ATOM 4660 C C . ALA B 1 233 ? -9.867 -54.406 -27 1 90.19 233 ALA B C 1
ATOM 4662 O O . ALA B 1 233 ? -10.047 -53.469 -26.203 1 90.19 233 ALA B O 1
ATOM 4663 N N . MET B 1 234 ? -8.789 -54.531 -27.672 1 90.31 234 MET B N 1
ATOM 4664 C CA . MET B 1 234 ? -7.648 -53.625 -27.484 1 90.31 234 MET B CA 1
ATOM 4665 C C . MET B 1 234 ? -7.953 -52.219 -28.016 1 90.31 234 MET B C 1
ATOM 4667 O O . MET B 1 234 ? -7.598 -51.219 -27.375 1 90.31 234 MET B O 1
ATOM 4671 N N . THR B 1 235 ? -8.648 -52.188 -29.125 1 91.5 235 THR B N 1
ATOM 4672 C CA . THR B 1 235 ? -9.031 -50.906 -29.703 1 91.5 235 THR B CA 1
ATOM 4673 C C . THR B 1 235 ? -9.977 -50.156 -28.781 1 91.5 235 THR B C 1
ATOM 4675 O O . THR B 1 235 ? -9.891 -48.938 -28.641 1 91.5 235 THR B O 1
ATOM 4678 N N . GLU B 1 236 ? -10.828 -50.906 -28.156 1 92 236 GLU B N 1
ATOM 4679 C CA . GLU B 1 236 ? -11.75 -50.312 -27.203 1 92 236 GLU B CA 1
ATOM 4680 C C . GLU B 1 236 ? -10.992 -49.719 -26.016 1 92 236 GLU B C 1
ATOM 4682 O O . GLU B 1 236 ? -11.312 -48.625 -25.547 1 92 236 GLU B O 1
ATOM 4687 N N . ILE B 1 237 ? -10.016 -50.438 -25.547 1 89.81 237 ILE B N 1
ATOM 4688 C CA . ILE B 1 237 ? -9.211 -49.969 -24.422 1 89.81 237 ILE B CA 1
ATOM 4689 C C . ILE B 1 237 ? -8.469 -48.688 -24.812 1 89.81 237 ILE B C 1
ATOM 4691 O O . ILE B 1 237 ? -8.398 -47.75 -24.031 1 89.81 237 ILE B O 1
ATOM 4695 N N . ILE B 1 238 ? -7.984 -48.625 -26.031 1 91.62 238 ILE B N 1
ATOM 4696 C CA . ILE B 1 238 ? -7.262 -47.469 -26.547 1 91.62 238 ILE B CA 1
ATOM 4697 C C . ILE B 1 238 ? -8.203 -46.281 -26.641 1 91.62 238 ILE B C 1
ATOM 4699 O O . ILE B 1 238 ? -7.852 -45.156 -26.219 1 91.62 238 ILE B O 1
ATOM 4703 N N . HIS B 1 239 ? -9.43 -46.562 -27.094 1 93.44 239 HIS B N 1
ATOM 4704 C CA . HIS B 1 239 ? -10.414 -45.5 -27.203 1 93.44 239 HIS B CA 1
ATOM 4705 C C . HIS B 1 239 ? -10.789 -44.938 -25.844 1 93.44 239 HIS B C 1
ATOM 4707 O O . HIS B 1 239 ? -10.883 -43.719 -25.656 1 93.44 239 HIS B O 1
ATOM 4713 N N . LYS B 1 240 ? -10.992 -45.812 -24.859 1 93 240 LYS B N 1
ATOM 4714 C CA . LYS B 1 240 ? -11.32 -45.375 -23.516 1 93 240 LYS B CA 1
ATOM 4715 C C . LYS B 1 240 ? -10.18 -44.562 -22.906 1 93 240 LYS B C 1
ATOM 4717 O O . LYS B 1 240 ? -10.422 -43.562 -22.219 1 93 240 LYS B O 1
ATOM 4722 N N . ALA B 1 241 ? -8.938 -45 -23.156 1 92.56 241 ALA B N 1
ATOM 4723 C CA . ALA B 1 241 ? -7.773 -44.25 -22.672 1 92.56 241 ALA B CA 1
ATOM 4724 C C . ALA B 1 241 ? -7.73 -42.844 -23.281 1 92.56 241 ALA B C 1
ATOM 4726 O O . ALA B 1 241 ? -7.453 -41.875 -22.594 1 92.56 241 ALA B O 1
ATOM 4727 N N . ASP B 1 242 ? -8.07 -42.75 -24.531 1 93.81 242 ASP B N 1
ATOM 4728 C CA . ASP B 1 242 ? -8.094 -41.438 -25.219 1 93.81 242 ASP B CA 1
ATOM 4729 C C . ASP B 1 242 ? -9.133 -40.5 -24.594 1 93.81 242 ASP B C 1
ATOM 4731 O O . ASP B 1 242 ? -8.867 -39.344 -24.375 1 93.81 242 ASP B O 1
ATOM 4735 N N . GLU B 1 243 ? -10.258 -41.094 -24.297 1 95.38 243 GLU B N 1
ATOM 4736 C CA . GLU B 1 243 ? -11.32 -40.312 -23.672 1 95.38 243 GLU B CA 1
ATOM 4737 C C . GLU B 1 243 ? -10.898 -39.812 -22.297 1 95.38 243 GLU B C 1
ATOM 4739 O O . GLU B 1 243 ? -11.109 -38.625 -21.969 1 95.38 243 GLU B O 1
ATOM 4744 N N . GLN B 1 244 ? -10.273 -40.656 -21.531 1 95.75 244 GLN B N 1
ATOM 4745 C CA . GLN B 1 244 ? -9.844 -40.281 -20.188 1 95.75 244 GLN B CA 1
ATOM 4746 C C . GLN B 1 244 ? -8.719 -39.25 -20.234 1 95.75 244 GLN B C 1
ATOM 4748 O O . GLN B 1 244 ? -8.672 -38.344 -19.406 1 95.75 244 GLN B O 1
ATOM 4753 N N . ILE B 1 245 ? -7.836 -39.375 -21.219 1 95.19 245 ILE B N 1
ATOM 4754 C CA . ILE B 1 245 ? -6.75 -38.406 -21.391 1 95.19 245 ILE B CA 1
ATOM 4755 C C . ILE B 1 245 ? -7.32 -37.031 -21.719 1 95.19 245 ILE B C 1
ATOM 4757 O O . ILE B 1 245 ? -6.891 -36.031 -21.156 1 95.19 245 ILE B O 1
ATOM 4761 N N . GLU B 1 246 ? -8.305 -37.031 -22.609 1 95.75 246 GLU B N 1
ATOM 4762 C CA . GLU B 1 246 ? -8.961 -35.75 -22.969 1 95.75 246 GLU B CA 1
ATOM 4763 C C . GLU B 1 246 ? -9.672 -35.156 -21.766 1 95.75 246 GLU B C 1
ATOM 4765 O O . GLU B 1 246 ? -9.602 -33.938 -21.531 1 95.75 246 GLU B O 1
ATOM 4770 N N . GLU B 1 247 ? -10.344 -35.969 -20.969 1 95.75 247 GLU B N 1
ATOM 4771 C CA . GLU B 1 247 ? -11.039 -35.5 -19.781 1 95.75 247 GLU B CA 1
ATOM 4772 C C . GLU B 1 247 ? -10.062 -34.906 -18.766 1 95.75 247 GLU B C 1
ATOM 4774 O O . GLU B 1 247 ? -10.328 -33.844 -18.219 1 95.75 247 GLU B O 1
ATOM 4779 N N . LYS B 1 248 ? -8.953 -35.531 -18.562 1 96.44 248 LYS B N 1
ATOM 4780 C CA . LYS B 1 248 ? -7.949 -35.031 -17.625 1 96.44 248 LYS B CA 1
ATOM 4781 C C . LYS B 1 248 ? -7.293 -33.781 -18.141 1 96.44 248 LYS B C 1
ATOM 4783 O O . LYS B 1 248 ? -6.965 -32.875 -17.359 1 96.44 248 LYS B O 1
ATOM 4788 N N . THR B 1 249 ? -7.141 -33.656 -19.484 1 95.62 249 THR B N 1
ATOM 4789 C CA . THR B 1 249 ? -6.605 -32.438 -20.078 1 95.62 249 THR B CA 1
ATOM 4790 C C . THR B 1 249 ? -7.547 -31.25 -19.844 1 95.62 249 THR B C 1
ATOM 4792 O O . THR B 1 249 ? -7.109 -30.172 -19.469 1 95.62 249 THR B O 1
ATOM 4795 N N . GLN B 1 250 ? -8.82 -31.516 -20.016 1 96.19 250 GLN B N 1
ATOM 4796 C CA . GLN B 1 250 ? -9.82 -30.484 -19.781 1 96.19 250 GLN B CA 1
ATOM 4797 C C . GLN B 1 250 ? -9.883 -30.094 -18.297 1 96.19 250 GLN B C 1
ATOM 4799 O O . GLN B 1 250 ? -10.031 -28.922 -17.953 1 96.19 250 GLN B O 1
ATOM 4804 N N . ALA B 1 251 ? -9.75 -31.094 -17.438 1 95.44 251 ALA B N 1
ATOM 4805 C CA . ALA B 1 251 ? -9.734 -30.844 -15.992 1 95.44 251 ALA B CA 1
ATOM 4806 C C . ALA B 1 251 ? -8.547 -29.984 -15.602 1 95.44 251 ALA B C 1
ATOM 4808 O O . ALA B 1 251 ? -8.68 -29.078 -14.758 1 95.44 251 ALA B O 1
ATOM 4809 N N . GLY B 1 252 ? -7.426 -30.266 -16.266 1 96.31 252 GLY B N 1
ATOM 4810 C CA . GLY B 1 252 ? -6.25 -29.453 -16 1 96.31 252 GLY B CA 1
ATOM 4811 C C . GLY B 1 252 ? -6.426 -28 -16.422 1 96.31 252 GLY B C 1
ATOM 4812 O O . GLY B 1 252 ? -6.059 -27.078 -15.688 1 96.31 252 GLY B O 1
ATOM 4813 N N . THR B 1 253 ? -7.02 -27.797 -17.578 1 96.56 253 THR B N 1
ATOM 4814 C CA . THR B 1 253 ? -7.285 -26.453 -18.078 1 96.56 253 THR B CA 1
ATOM 4815 C C . THR B 1 253 ? -8.258 -25.719 -17.172 1 96.56 253 THR B C 1
ATOM 4817 O O . THR B 1 253 ? -8.047 -24.547 -16.828 1 96.56 253 THR B O 1
ATOM 4820 N N . LEU B 1 254 ? -9.336 -26.422 -16.781 1 96.44 254 LEU B N 1
ATOM 4821 C CA . LEU B 1 254 ? -10.328 -25.828 -15.891 1 96.44 254 LEU B CA 1
ATOM 4822 C C . LEU B 1 254 ? -9.711 -25.484 -14.547 1 96.44 254 LEU B C 1
ATOM 4824 O O . LEU B 1 254 ? -10.008 -24.422 -13.977 1 96.44 254 LEU B O 1
ATOM 4828 N N . LEU B 1 255 ? -8.844 -26.312 -14.039 1 95.75 255 LEU B N 1
ATOM 4829 C CA . LEU B 1 255 ? -8.148 -26.062 -12.781 1 95.75 255 LEU B CA 1
ATOM 4830 C C . LEU B 1 255 ? -7.312 -24.797 -12.859 1 95.75 255 LEU B C 1
ATOM 4832 O O . LEU B 1 255 ? -7.352 -23.969 -11.953 1 95.75 255 LEU B O 1
ATOM 4836 N N . ASN B 1 256 ? -6.641 -24.609 -13.938 1 96.69 256 ASN B N 1
ATOM 4837 C CA . ASN B 1 256 ? -5.801 -23.438 -14.133 1 96.69 256 ASN B CA 1
ATOM 4838 C C . ASN B 1 256 ? -6.641 -22.156 -14.242 1 96.69 256 ASN B C 1
ATOM 4840 O O . ASN B 1 256 ? -6.277 -21.125 -13.68 1 96.69 256 ASN B O 1
ATOM 4844 N N . LEU B 1 257 ? -7.734 -22.25 -14.953 1 96.62 257 LEU B N 1
ATOM 4845 C CA . LEU B 1 257 ? -8.617 -21.094 -15.102 1 96.62 257 LEU B CA 1
ATOM 4846 C C . LEU B 1 257 ? -9.203 -20.688 -13.758 1 96.62 257 LEU B C 1
ATOM 4848 O O . LEU B 1 257 ? -9.25 -19.5 -13.438 1 96.62 257 LEU B O 1
ATOM 4852 N N . LYS B 1 258 ? -9.648 -21.672 -12.984 1 96.25 258 LYS B N 1
ATOM 4853 C CA . LYS B 1 258 ? -10.227 -21.391 -11.68 1 96.25 258 LYS B CA 1
ATOM 4854 C C . LYS B 1 258 ? -9.188 -20.812 -10.727 1 96.25 258 LYS B C 1
ATOM 4856 O O . LYS B 1 258 ? -9.484 -19.922 -9.93 1 96.25 258 LYS B O 1
ATOM 4861 N N . TYR B 1 259 ? -8 -21.281 -10.797 1 96.75 259 TYR B N 1
ATOM 4862 C CA . TYR B 1 259 ? -6.902 -20.766 -9.984 1 96.75 259 TYR B CA 1
ATOM 4863 C C . TYR B 1 259 ? -6.645 -19.297 -10.297 1 96.75 259 TYR B C 1
ATOM 4865 O O . TYR B 1 259 ? -6.52 -18.469 -9.391 1 96.75 259 TYR B O 1
ATOM 4873 N N . GLU B 1 260 ? -6.59 -18.953 -11.531 1 96.12 260 GLU B N 1
ATOM 4874 C CA . GLU B 1 260 ? -6.34 -17.578 -11.953 1 96.12 260 GLU B CA 1
ATOM 4875 C C . GLU B 1 260 ? -7.473 -16.656 -11.523 1 96.12 260 GLU B C 1
ATOM 4877 O O . GLU B 1 260 ? -7.23 -15.555 -11.031 1 96.12 260 GLU B O 1
ATOM 4882 N N . GLU B 1 261 ? -8.656 -17.125 -11.703 1 96.56 261 GLU B N 1
ATOM 4883 C CA . GLU B 1 261 ? -9.828 -16.344 -11.312 1 96.56 261 GLU B CA 1
ATOM 4884 C C . GLU B 1 261 ? -9.82 -16.062 -9.812 1 96.56 261 GLU B C 1
ATOM 4886 O O . GLU B 1 261 ? -10.062 -14.93 -9.391 1 96.56 261 GLU B O 1
ATOM 4891 N N . LEU B 1 262 ? -9.578 -17.109 -8.984 1 95.81 262 LEU B N 1
ATOM 4892 C CA . LEU B 1 262 ? -9.586 -16.969 -7.531 1 95.81 262 LEU B CA 1
ATOM 4893 C C . LEU B 1 262 ? -8.453 -16.062 -7.07 1 95.81 262 LEU B C 1
ATOM 4895 O O . LEU B 1 262 ? -8.641 -15.234 -6.168 1 95.81 262 LEU B O 1
ATOM 4899 N N . THR B 1 263 ? -7.309 -16.219 -7.684 1 96.25 263 THR B N 1
ATOM 4900 C CA . THR B 1 263 ? -6.172 -15.359 -7.359 1 96.25 263 THR B CA 1
ATOM 4901 C C . THR B 1 263 ? -6.496 -13.898 -7.66 1 96.25 263 THR B C 1
ATOM 4903 O O . THR B 1 263 ? -6.215 -13.016 -6.852 1 96.25 263 THR B O 1
ATOM 4906 N N . GLU B 1 264 ? -7.098 -13.609 -8.805 1 96.69 264 GLU B N 1
ATOM 4907 C CA . GLU B 1 264 ? -7.492 -12.25 -9.188 1 96.69 264 GLU B CA 1
ATOM 4908 C C . GLU B 1 264 ? -8.539 -11.688 -8.219 1 96.69 264 GLU B C 1
ATOM 4910 O O . GLU B 1 264 ? -8.484 -10.516 -7.859 1 96.69 264 GLU B O 1
ATOM 4915 N N . LYS B 1 265 ? -9.469 -12.555 -7.875 1 97.19 265 LYS B N 1
ATOM 4916 C CA . LYS B 1 265 ? -10.516 -12.125 -6.949 1 97.19 265 LYS B CA 1
ATOM 4917 C C . LYS B 1 265 ? -9.93 -11.758 -5.59 1 97.19 265 LYS B C 1
ATOM 4919 O O . LYS B 1 265 ? -10.328 -10.766 -4.984 1 97.19 265 LYS B O 1
ATOM 4924 N N . ILE B 1 266 ? -9 -12.555 -5.102 1 96.12 266 ILE B N 1
ATOM 4925 C CA . ILE B 1 266 ? -8.344 -12.289 -3.824 1 96.12 266 ILE B CA 1
ATOM 4926 C C . ILE B 1 266 ? -7.602 -10.961 -3.895 1 96.12 266 ILE B C 1
ATOM 4928 O O . ILE B 1 266 ? -7.73 -10.125 -2.994 1 96.12 266 ILE B O 1
ATOM 4932 N N . ASP B 1 267 ? -6.871 -10.766 -4.957 1 96.81 267 ASP B N 1
ATOM 4933 C CA . ASP B 1 267 ? -6.141 -9.516 -5.152 1 96.81 267 ASP B CA 1
ATOM 4934 C C . ASP B 1 267 ? -7.094 -8.328 -5.227 1 96.81 267 ASP B C 1
ATOM 4936 O O . ASP B 1 267 ? -6.84 -7.285 -4.621 1 96.81 267 ASP B O 1
ATOM 4940 N N . PHE B 1 268 ? -8.117 -8.5 -6.016 1 97.94 268 PHE B N 1
ATOM 4941 C CA . PHE B 1 268 ? -9.102 -7.438 -6.184 1 97.94 268 PHE B CA 1
ATOM 4942 C C . PHE B 1 268 ? -9.719 -7.055 -4.848 1 97.94 268 PHE B C 1
ATOM 4944 O O . PHE B 1 268 ? -9.773 -5.875 -4.496 1 97.94 268 PHE B O 1
ATOM 4951 N N . LEU B 1 269 ? -10.156 -8.047 -4.062 1 97.38 269 LEU B N 1
ATOM 4952 C CA . LEU B 1 269 ? -10.797 -7.801 -2.771 1 97.38 269 LEU B CA 1
ATOM 4953 C C . LEU B 1 269 ? -9.812 -7.164 -1.795 1 97.38 269 LEU B C 1
ATOM 4955 O O . LEU B 1 269 ? -10.18 -6.258 -1.042 1 97.38 269 LEU B O 1
ATOM 4959 N N . THR B 1 270 ? -8.617 -7.66 -1.757 1 97 270 THR B N 1
ATOM 4960 C CA . THR B 1 270 ? -7.594 -7.098 -0.882 1 97 270 THR B CA 1
ATOM 4961 C C . THR B 1 270 ? -7.328 -5.637 -1.229 1 97 270 THR B C 1
ATOM 4963 O O . THR B 1 270 ? -7.277 -4.781 -0.341 1 97 270 THR B O 1
ATOM 4966 N N . ASN B 1 271 ? -7.191 -5.312 -2.479 1 97.31 271 ASN B N 1
ATOM 4967 C CA . ASN B 1 271 ? -6.949 -3.945 -2.928 1 97.31 271 ASN B CA 1
ATOM 4968 C C . ASN B 1 271 ? -8.117 -3.025 -2.582 1 97.31 271 ASN B C 1
ATOM 4970 O O . ASN B 1 271 ? -7.914 -1.88 -2.18 1 97.31 271 ASN B O 1
ATOM 4974 N N . LYS B 1 272 ? -9.281 -3.572 -2.812 1 97.88 272 LYS B N 1
ATOM 4975 C CA . LYS B 1 272 ? -10.461 -2.781 -2.467 1 97.88 272 LYS B CA 1
ATOM 4976 C C . LYS B 1 272 ? -10.5 -2.473 -0.973 1 97.88 272 LYS B C 1
ATOM 4978 O O . LYS B 1 272 ? -10.844 -1.36 -0.572 1 97.88 272 LYS B O 1
ATOM 4983 N N . ALA B 1 273 ? -10.133 -3.494 -0.138 1 96.94 273 ALA B N 1
ATOM 4984 C CA . ALA B 1 273 ? -10.086 -3.309 1.31 1 96.94 273 ALA B CA 1
ATOM 4985 C C . ALA B 1 273 ? -9.023 -2.287 1.697 1 96.94 273 ALA B C 1
ATOM 4987 O O . ALA B 1 273 ? -9.258 -1.431 2.555 1 96.94 273 ALA B O 1
ATOM 4988 N N . ILE B 1 274 ? -7.883 -2.348 1.037 1 96.81 274 ILE B N 1
ATOM 4989 C CA . ILE B 1 274 ? -6.797 -1.414 1.304 1 96.81 274 ILE B CA 1
ATOM 4990 C C . ILE B 1 274 ? -7.219 -0.002 0.905 1 96.81 274 ILE B C 1
ATOM 4992 O O . ILE B 1 274 ? -6.977 0.957 1.643 1 96.81 274 ILE B O 1
ATOM 4996 N N . GLU B 1 275 ? -7.867 0.14 -0.198 1 97.06 275 GLU B N 1
ATOM 4997 C CA . GLU B 1 275 ? -8.359 1.433 -0.658 1 97.06 275 GLU B CA 1
ATOM 4998 C C . GLU B 1 275 ? -9.352 2.031 0.339 1 97.06 275 GLU B C 1
ATOM 5000 O O . GLU B 1 275 ? -9.312 3.232 0.615 1 97.06 275 GLU B O 1
ATOM 5005 N N . ARG B 1 276 ? -10.195 1.217 0.803 1 97.75 276 ARG B N 1
ATOM 5006 C CA . ARG B 1 276 ? -11.172 1.682 1.779 1 97.75 276 ARG B CA 1
ATOM 5007 C C . ARG B 1 276 ? -10.492 2.119 3.072 1 97.75 276 ARG B C 1
ATOM 5009 O O . ARG B 1 276 ? -10.875 3.123 3.674 1 97.75 276 ARG B O 1
ATOM 5016 N N . LEU B 1 277 ? -9.461 1.344 3.529 1 96.5 277 LEU B N 1
ATOM 5017 C CA . LEU B 1 277 ? -8.695 1.689 4.723 1 96.5 277 LEU B CA 1
ATOM 5018 C C . LEU B 1 277 ? -7.984 3.025 4.543 1 96.5 277 LEU B C 1
ATOM 5020 O O . LEU B 1 277 ? -7.977 3.857 5.453 1 96.5 277 LEU B O 1
ATOM 5024 N N . GLU B 1 278 ? -7.48 3.232 3.385 1 96.56 278 GLU B N 1
ATOM 5025 C CA . GLU B 1 278 ? -6.793 4.48 3.076 1 96.56 278 GLU B CA 1
ATOM 5026 C C . GLU B 1 278 ? -7.766 5.656 3.033 1 96.56 278 GLU B C 1
ATOM 5028 O O . GLU B 1 278 ? -7.449 6.75 3.498 1 96.56 278 GLU B O 1
ATOM 5033 N N . ALA B 1 279 ? -8.875 5.43 2.477 1 97 279 ALA B N 1
ATOM 5034 C CA . ALA B 1 279 ? -9.898 6.473 2.432 1 97 279 ALA B CA 1
ATOM 5035 C C . ALA B 1 279 ? -10.344 6.867 3.838 1 97 279 ALA B C 1
ATOM 5037 O O . ALA B 1 279 ? -10.516 8.055 4.129 1 97 279 ALA B O 1
ATOM 5038 N N . LEU B 1 280 ? -10.469 5.863 4.707 1 96.62 280 LEU B N 1
ATOM 5039 C CA . LEU B 1 280 ? -10.844 6.117 6.094 1 96.62 280 LEU B CA 1
ATOM 5040 C C . LEU B 1 280 ? -9.75 6.895 6.82 1 96.62 280 LEU B C 1
ATOM 5042 O O . LEU B 1 280 ? -10.039 7.801 7.602 1 96.62 280 LEU B O 1
ATOM 5046 N N . ARG B 1 281 ? -8.508 6.527 6.516 1 97.25 281 ARG B N 1
ATOM 5047 C CA . ARG B 1 281 ? -7.367 7.246 7.074 1 97.25 281 ARG B CA 1
ATOM 5048 C C . ARG B 1 281 ? -7.391 8.719 6.66 1 97.25 281 ARG B C 1
ATOM 5050 O O . ARG B 1 281 ? -7.258 9.602 7.504 1 97.25 281 ARG B O 1
ATOM 5057 N N . GLU B 1 282 ? -7.609 8.977 5.418 1 97.25 282 GLU B N 1
ATOM 5058 C CA . GLU B 1 282 ? -7.621 10.336 4.887 1 97.25 282 GLU B CA 1
ATOM 5059 C C . GLU B 1 282 ? -8.766 11.148 5.477 1 97.25 282 GLU B C 1
ATOM 5061 O O . GLU B 1 282 ? -8.602 12.328 5.805 1 97.25 282 GLU B O 1
ATOM 5066 N N . GLU B 1 283 ? -9.867 10.492 5.574 1 96.75 283 GLU B N 1
ATOM 5067 C CA . GLU B 1 283 ? -11.023 11.172 6.152 1 96.75 283 GLU B CA 1
ATOM 5068 C C . GLU B 1 283 ? -10.766 11.547 7.609 1 96.75 283 GLU B C 1
ATOM 5070 O O . GLU B 1 283 ? -11.078 12.664 8.023 1 96.75 283 GLU B O 1
ATOM 5075 N N . ALA B 1 284 ? -10.203 10.586 8.391 1 96.31 284 ALA B N 1
ATOM 5076 C CA . ALA B 1 284 ? -9.875 10.852 9.789 1 96.31 284 ALA B CA 1
ATOM 5077 C C . ALA B 1 284 ? -8.852 11.977 9.906 1 96.31 284 ALA B C 1
ATOM 5079 O O . ALA B 1 284 ? -9.016 12.883 10.727 1 96.31 284 ALA B O 1
ATOM 5080 N N . LEU B 1 285 ? -7.844 11.992 9 1 96.5 285 LEU B N 1
ATOM 5081 C CA . LEU B 1 285 ? -6.805 13.016 9.023 1 96.5 285 LEU B CA 1
ATOM 5082 C C . LEU B 1 285 ? -7.375 14.375 8.648 1 96.5 285 LEU B C 1
ATOM 5084 O O . LEU B 1 285 ? -7.012 15.391 9.25 1 96.5 285 LEU B O 1
ATOM 5088 N N . ARG B 1 286 ? -8.312 14.383 7.711 1 96.69 286 ARG B N 1
ATOM 5089 C CA . ARG B 1 286 ? -8.938 15.625 7.285 1 96.69 286 ARG B CA 1
ATOM 5090 C C . ARG B 1 286 ? -9.781 16.219 8.406 1 96.69 286 ARG B C 1
ATOM 5092 O O . ARG B 1 286 ? -9.742 17.438 8.648 1 96.69 286 ARG B O 1
ATOM 5099 N N . ARG B 1 287 ? -10.531 15.375 9.094 1 95.56 287 ARG B N 1
ATOM 5100 C CA . ARG B 1 287 ? -11.344 15.82 10.219 1 95.56 287 ARG B CA 1
ATOM 5101 C C . ARG B 1 287 ? -10.469 16.406 11.328 1 95.56 287 ARG B C 1
ATOM 5103 O O . ARG B 1 287 ? -10.773 17.469 11.875 1 95.56 287 ARG B O 1
ATOM 5110 N N . PHE B 1 288 ? -9.32 15.719 11.539 1 94.38 288 PHE B N 1
ATOM 5111 C CA . PHE B 1 288 ? -8.406 16.156 12.586 1 94.38 288 PHE B CA 1
ATOM 5112 C C . PHE B 1 288 ? -7.707 17.453 12.188 1 94.38 288 PHE B C 1
ATOM 5114 O O . PHE B 1 288 ? -7.492 18.328 13.023 1 94.38 288 PHE B O 1
ATOM 5121 N N . GLU B 1 289 ? -7.406 17.578 10.93 1 95.88 289 GLU B N 1
ATOM 5122 C CA . GLU B 1 289 ? -6.754 18.781 10.43 1 95.88 289 GLU B CA 1
ATOM 5123 C C . GLU B 1 289 ? -7.684 19.984 10.523 1 95.88 289 GLU B C 1
ATOM 5125 O O . GLU B 1 289 ? -7.254 21.078 10.93 1 95.88 289 GLU B O 1
ATOM 5130 N N . LYS B 1 290 ? -8.938 19.766 10.203 1 96.94 290 LYS B N 1
ATOM 5131 C CA . LYS B 1 290 ? -9.914 20.844 10.273 1 96.94 290 LYS B CA 1
ATOM 5132 C C . LYS B 1 290 ? -10.094 21.328 11.711 1 96.94 290 LYS B C 1
ATOM 5134 O O . LYS B 1 290 ? -10.109 22.547 11.969 1 96.94 290 LYS B O 1
ATOM 5139 N N . GLN B 1 291 ? -10.18 20.328 12.625 1 96.5 291 GLN B N 1
ATOM 5140 C CA . GLN B 1 291 ? -10.328 20.672 14.039 1 96.5 291 GLN B CA 1
ATOM 5141 C C . GLN B 1 291 ? -9.078 21.359 14.57 1 96.5 291 GLN B C 1
ATOM 5143 O O . GLN B 1 291 ? -9.172 22.359 15.297 1 96.5 291 GLN B O 1
ATOM 5148 N N . HIS B 1 292 ? -7.887 20.906 14.156 1 97 292 HIS B N 1
ATOM 5149 C CA . HIS B 1 292 ? -6.617 21.484 14.578 1 97 292 HIS B CA 1
ATOM 5150 C C . HIS B 1 292 ? -6.465 22.906 14.062 1 97 292 HIS B C 1
ATOM 5152 O O . HIS B 1 292 ? -6.066 23.797 14.812 1 97 292 HIS B O 1
ATOM 5158 N N . SER B 1 293 ? -6.832 23.156 12.852 1 97.12 293 SER B N 1
ATOM 5159 C CA . SER B 1 293 ? -6.73 24.469 12.234 1 97.12 293 SER B CA 1
ATOM 5160 C C . SER B 1 293 ? -7.664 25.469 12.906 1 97.12 293 SER B C 1
ATOM 5162 O O . SER B 1 293 ? -7.27 26.609 13.195 1 97.12 293 SER B O 1
ATOM 5164 N N . LYS B 1 294 ? -8.859 25.062 13.211 1 97.12 294 LYS B N 1
ATOM 5165 C CA . LYS B 1 294 ? -9.844 25.906 13.859 1 97.12 294 LYS B CA 1
ATOM 5166 C C . LYS B 1 294 ? -9.383 26.328 15.258 1 97.12 294 LYS B C 1
ATOM 5168 O O . LYS B 1 294 ? -9.391 27.516 15.586 1 97.12 294 LYS B O 1
ATOM 5173 N N . GLU B 1 295 ? -8.93 25.344 16.016 1 96.69 295 GLU B N 1
ATOM 5174 C CA . GLU B 1 295 ? -8.484 25.609 17.391 1 96.69 295 GLU B CA 1
ATOM 5175 C C . GLU B 1 295 ? -7.219 26.453 17.406 1 96.69 295 GLU B C 1
ATOM 5177 O O . GLU B 1 295 ? -7.07 27.344 18.234 1 96.69 295 GLU B O 1
ATOM 5182 N N . SER B 1 296 ? -6.309 26.188 16.422 1 96.75 296 SER B N 1
ATOM 5183 C CA . SER B 1 296 ? -5.066 26.938 16.312 1 96.75 296 SER B CA 1
ATOM 5184 C C . SER B 1 296 ? -5.336 28.406 15.977 1 96.75 296 SER B C 1
ATOM 5186 O O . SER B 1 296 ? -4.75 29.312 16.594 1 96.75 296 SER B O 1
ATOM 5188 N N . LYS B 1 297 ? -6.301 28.688 15.133 1 96.62 297 LYS B N 1
ATOM 5189 C CA . LYS B 1 297 ? -6.672 30.047 14.766 1 96.62 297 LYS B CA 1
ATOM 5190 C C . LYS B 1 297 ? -7.301 30.781 15.938 1 96.62 297 LYS B C 1
ATOM 5192 O O . LYS B 1 297 ? -7.02 31.969 16.172 1 96.62 297 LYS B O 1
ATOM 5197 N N . ASN B 1 298 ? -8.047 30.031 16.672 1 96.25 298 ASN B N 1
ATOM 5198 C CA . ASN B 1 298 ? -8.688 30.594 17.844 1 96.25 298 ASN B CA 1
ATOM 5199 C C . ASN B 1 298 ? -7.66 31.031 18.891 1 96.25 298 ASN B C 1
ATOM 5201 O O . ASN B 1 298 ? -7.75 32.125 19.422 1 96.25 298 ASN B O 1
ATOM 5205 N N . ILE B 1 299 ? -6.68 30.172 19.062 1 96.75 299 ILE B N 1
ATOM 5206 C CA . ILE B 1 299 ? -5.645 30.453 20.062 1 96.75 299 ILE B CA 1
ATOM 5207 C C . ILE B 1 299 ? -4.816 31.656 19.625 1 96.75 299 ILE B C 1
ATOM 5209 O O . ILE B 1 299 ? -4.547 32.562 20.422 1 96.75 299 ILE B O 1
ATOM 5213 N N . VAL B 1 300 ? -4.488 31.688 18.312 1 94.94 300 VAL B N 1
ATOM 5214 C CA . VAL B 1 300 ? -3.676 32.781 17.766 1 94.94 300 VAL B CA 1
ATOM 5215 C C . VAL B 1 300 ? -4.441 34.094 17.859 1 94.94 300 VAL B C 1
ATOM 5217 O O . VAL B 1 300 ? -3.885 35.125 18.266 1 94.94 300 VAL B O 1
ATOM 5220 N N . HIS B 1 301 ? -5.75 34.031 17.625 1 95.12 301 HIS B N 1
ATOM 5221 C CA . HIS B 1 301 ? -6.586 35.219 17.672 1 95.12 301 HIS B CA 1
ATOM 5222 C C . HIS B 1 301 ? -6.703 35.75 19.094 1 95.12 301 HIS B C 1
ATOM 5224 O O . HIS B 1 301 ? -6.504 36.969 19.328 1 95.12 301 HIS B O 1
ATOM 5230 N N . ARG B 1 302 ? -6.918 34.906 19.984 1 94.56 302 ARG B N 1
ATOM 5231 C CA . ARG B 1 302 ? -7.055 35.312 21.391 1 94.56 302 ARG B CA 1
ATOM 5232 C C . ARG B 1 302 ? -5.746 35.844 21.922 1 94.56 302 ARG B C 1
ATOM 5234 O O . ARG B 1 302 ? -5.742 36.844 22.672 1 94.56 302 ARG B O 1
ATOM 5241 N N . LYS B 1 303 ? -4.641 35.281 21.547 1 94.56 303 LYS B N 1
ATOM 5242 C CA . LYS B 1 303 ? -3.328 35.781 21.953 1 94.56 303 LYS B CA 1
ATOM 5243 C C . LYS B 1 303 ? -3.059 37.156 21.391 1 94.56 303 LYS B C 1
ATOM 5245 O O . LYS B 1 303 ? -2.537 38.031 22.094 1 94.56 303 LYS B O 1
ATOM 5250 N N . ALA B 1 304 ? -3.48 37.344 20.125 1 91.56 304 ALA B N 1
ATOM 5251 C CA . ALA B 1 304 ? -3.26 38.625 19.469 1 91.56 304 ALA B CA 1
ATOM 5252 C C . ALA B 1 304 ? -4.02 39.75 20.172 1 91.56 304 ALA B C 1
ATOM 5254 O O . ALA B 1 304 ? -3.482 40.844 20.375 1 91.56 304 ALA B O 1
ATOM 5255 N N . VAL B 1 305 ? -5.215 39.469 20.594 1 90 305 VAL B N 1
ATOM 5256 C CA . VAL B 1 305 ? -6.039 40.438 21.297 1 90 305 VAL B CA 1
ATOM 5257 C C . VAL B 1 305 ? -5.398 40.812 22.641 1 90 305 VAL B C 1
ATOM 5259 O O . VAL B 1 305 ? -5.309 41.969 22.984 1 90 305 VAL B O 1
ATOM 5262 N N . LEU B 1 306 ? -4.941 39.781 23.344 1 91.31 306 LEU B N 1
ATOM 5263 C CA . LEU B 1 306 ? -4.309 40 24.641 1 91.31 306 LEU B CA 1
ATOM 5264 C C . LEU B 1 306 ? -3.02 40.812 24.5 1 91.31 306 LEU B C 1
ATOM 5266 O O . LEU B 1 306 ? -2.736 41.688 25.297 1 91.31 306 LEU B O 1
ATOM 5270 N N . VAL B 1 307 ? -2.279 40.438 23.406 1 90.94 307 VAL B N 1
ATOM 5271 C CA . VAL B 1 307 ? -1.021 41.156 23.156 1 90.94 307 VAL B CA 1
ATOM 5272 C C . VAL B 1 307 ? -1.297 42.625 22.844 1 90.94 307 VAL B C 1
ATOM 5274 O O . VAL B 1 307 ? -0.609 43.5 23.359 1 90.94 307 VAL B O 1
ATOM 5277 N N . SER B 1 308 ? -2.342 42.875 22.094 1 88.12 308 SER B N 1
ATOM 5278 C CA . SER B 1 308 ? -2.723 44.25 21.75 1 88.12 308 SER B CA 1
ATOM 5279 C C . SER B 1 308 ? -3.158 45.031 22.984 1 88.12 308 SER B C 1
ATOM 5281 O O . SER B 1 308 ? -2.754 46.188 23.188 1 88.12 308 SER B O 1
ATOM 5283 N N . SER B 1 309 ? -3.932 44.375 23.797 1 87.88 309 SER B N 1
ATOM 5284 C CA . SER B 1 309 ? -4.398 45 25.031 1 87.88 309 SER B CA 1
ATOM 5285 C C . SER B 1 309 ? -3.24 45.312 25.969 1 87.88 309 SER B C 1
ATOM 5287 O O . SER B 1 309 ? -3.188 46.406 26.562 1 87.88 309 SER B O 1
ATOM 5289 N N . LYS B 1 310 ? -2.357 44.375 26.078 1 90.56 310 LYS B N 1
ATOM 5290 C CA . LYS B 1 310 ? -1.178 44.594 26.906 1 90.56 310 LYS B CA 1
ATOM 5291 C C . LYS B 1 310 ? -0.345 45.75 26.406 1 90.56 310 LYS B C 1
ATOM 5293 O O . LYS B 1 310 ? 0.095 46.594 27.203 1 90.56 310 LYS B O 1
ATOM 5298 N N . LEU B 1 311 ? -0.174 45.812 25.109 1 88.44 311 LEU B N 1
ATOM 5299 C CA . LEU B 1 311 ? 0.599 46.906 24.516 1 88.44 311 LEU B CA 1
ATOM 5300 C C . LEU B 1 311 ? -0.051 48.25 24.781 1 88.44 311 LEU B C 1
ATOM 5302 O O . LEU B 1 311 ? 0.634 49.219 25.141 1 88.44 311 LEU B O 1
ATOM 5306 N N . ALA B 1 312 ? -1.352 48.312 24.656 1 87.81 312 ALA B N 1
ATOM 5307 C CA . ALA B 1 312 ? -2.098 49.531 24.906 1 87.81 312 ALA B CA 1
ATOM 5308 C C . ALA B 1 312 ? -1.89 50.031 26.344 1 87.81 312 ALA B C 1
ATOM 5310 O O . ALA B 1 312 ? -1.607 51.188 26.562 1 87.81 312 ALA B O 1
ATOM 5311 N N . MET B 1 313 ? -1.938 49.094 27.266 1 89.12 313 MET B N 1
ATOM 5312 C CA . MET B 1 313 ? -1.784 49.438 28.672 1 89.12 313 MET B CA 1
ATOM 5313 C C . MET B 1 313 ? -0.356 49.875 28.969 1 89.12 313 MET B C 1
ATOM 5315 O O . MET B 1 313 ? -0.138 50.781 29.766 1 89.12 313 MET B O 1
ATOM 5319 N N . ASP B 1 314 ? 0.533 49.188 28.344 1 89.06 314 ASP B N 1
ATOM 5320 C CA . ASP B 1 314 ? 1.935 49.562 28.516 1 89.06 314 ASP B CA 1
ATOM 5321 C C . ASP B 1 314 ? 2.189 50.969 28.031 1 89.06 314 ASP B C 1
ATOM 5323 O O . ASP B 1 314 ? 2.863 51.75 28.703 1 89.06 314 ASP B O 1
ATOM 5327 N N . LEU B 1 315 ? 1.686 51.344 26.906 1 88.12 315 LEU B N 1
ATOM 5328 C CA . LEU B 1 315 ? 1.835 52.688 26.344 1 88.12 315 LEU B CA 1
ATOM 5329 C C . LEU B 1 315 ? 1.167 53.75 27.234 1 88.12 315 LEU B C 1
ATOM 5331 O O . LEU B 1 315 ? 1.713 54.812 27.438 1 88.12 315 LEU B O 1
ATOM 5335 N N . ASP B 1 316 ? 0.022 53.344 27.766 1 90.12 316 ASP B N 1
ATOM 5336 C CA . ASP B 1 316 ? -0.693 54.219 28.672 1 90.12 316 ASP B CA 1
ATOM 5337 C C . ASP B 1 316 ? 0.139 54.531 29.922 1 90.12 316 ASP B C 1
ATOM 5339 O O . ASP B 1 316 ? 0.215 55.656 30.375 1 90.12 316 ASP B O 1
ATOM 5343 N N . LEU B 1 317 ? 0.7 53.5 30.438 1 89.38 317 LEU B N 1
ATOM 5344 C CA . LEU B 1 317 ? 1.51 53.656 31.641 1 89.38 317 LEU B CA 1
ATOM 5345 C C . LEU B 1 317 ? 2.713 54.562 31.375 1 89.38 317 LEU B C 1
ATOM 5347 O O . LEU B 1 317 ? 3.031 55.438 32.188 1 89.38 317 LEU B O 1
ATOM 5351 N N . LYS B 1 318 ? 3.328 54.375 30.281 1 86.5 318 LYS B N 1
ATOM 5352 C CA . LYS B 1 318 ? 4.484 55.188 29.922 1 86.5 318 LYS B CA 1
ATOM 5353 C C . LYS B 1 318 ? 4.082 56.656 29.734 1 86.5 318 LYS B C 1
ATOM 5355 O O . LYS B 1 318 ? 4.801 57.562 30.156 1 86.5 318 LYS B O 1
ATOM 5360 N N . TYR B 1 319 ? 3.002 56.75 29.094 1 87.88 319 TYR B N 1
ATOM 5361 C CA . TYR B 1 319 ? 2.504 58.125 28.891 1 87.88 319 TYR B CA 1
ATOM 5362 C C . TYR B 1 319 ? 2.18 58.781 30.234 1 87.88 319 TYR B C 1
ATOM 5364 O O . TYR B 1 319 ? 2.498 59.938 30.438 1 87.88 319 TYR B O 1
ATOM 5372 N N . LEU B 1 320 ? 1.53 58.062 31.078 1 88.69 320 LEU B N 1
ATOM 5373 C CA . LEU B 1 320 ? 1.201 58.562 32.406 1 88.69 320 LEU B CA 1
ATOM 5374 C C . LEU B 1 320 ? 2.463 59 33.156 1 88.69 320 LEU B C 1
ATOM 5376 O O . LEU B 1 320 ? 2.486 60.031 33.812 1 88.69 320 LEU B O 1
ATOM 5380 N N . GLU B 1 321 ? 3.398 58.188 33 1 83.56 321 GLU B N 1
ATOM 5381 C CA . GLU B 1 321 ? 4.668 58.5 33.656 1 83.56 321 GLU B CA 1
ATOM 5382 C C . GLU B 1 321 ? 5.266 59.781 33.094 1 83.56 321 GLU B C 1
ATOM 5384 O O . GLU B 1 321 ? 5.77 60.625 33.844 1 83.56 321 GLU B O 1
ATOM 5389 N N . ALA B 1 322 ? 5.234 59.969 31.844 1 82.88 322 ALA B N 1
ATOM 5390 C CA . ALA B 1 322 ? 5.742 61.156 31.203 1 82.88 322 ALA B CA 1
ATOM 5391 C C . ALA B 1 322 ? 4.953 62.406 31.656 1 82.88 322 ALA B C 1
ATOM 5393 O O . ALA B 1 322 ? 5.535 63.438 31.953 1 82.88 322 ALA B O 1
ATOM 5394 N N . VAL B 1 323 ? 3.643 62.219 31.719 1 84.44 323 VAL B N 1
ATOM 5395 C CA . VAL B 1 323 ? 2.771 63.312 32.125 1 84.44 323 VAL B CA 1
ATOM 5396 C C . VAL B 1 323 ? 3.047 63.656 33.594 1 84.44 323 VAL B C 1
ATOM 5398 O O . VAL B 1 323 ? 3.057 64.812 33.969 1 84.44 323 VAL B O 1
ATOM 5401 N N . ALA B 1 324 ? 3.23 62.688 34.375 1 81.31 324 ALA B N 1
ATOM 5402 C CA . ALA B 1 324 ? 3.504 62.906 35.812 1 81.31 324 ALA B CA 1
ATOM 5403 C C . ALA B 1 324 ? 4.812 63.688 36 1 81.31 324 ALA B C 1
ATOM 5405 O O . ALA B 1 324 ? 4.918 64.5 36.906 1 81.31 324 ALA B O 1
ATOM 5406 N N . LYS B 1 325 ? 5.727 63.438 35.156 1 78.5 325 LYS B N 1
ATOM 5407 C CA . LYS B 1 325 ? 7.047 64.062 35.312 1 78.5 325 LYS B CA 1
ATOM 5408 C C . LYS B 1 325 ? 7.094 65.438 34.656 1 78.5 325 LYS B C 1
ATOM 5410 O O . LYS B 1 325 ? 7.715 66.375 35.188 1 78.5 325 LYS B O 1
ATOM 5415 N N . HIS B 1 326 ? 6.449 65.562 33.531 1 74.69 326 HIS B N 1
ATOM 5416 C CA . HIS B 1 326 ? 6.691 66.75 32.719 1 74.69 326 HIS B CA 1
ATOM 5417 C C . HIS B 1 326 ? 5.387 67.5 32.406 1 74.69 326 HIS B C 1
ATOM 5419 O O . HIS B 1 326 ? 5.402 68.562 31.828 1 74.69 326 HIS B O 1
ATOM 5425 N N . GLY B 1 327 ? 4.258 66.875 32.719 1 75.62 327 GLY B N 1
ATOM 5426 C CA . GLY B 1 327 ? 2.973 67.5 32.312 1 75.62 327 GLY B CA 1
ATOM 5427 C C . GLY B 1 327 ? 2.414 68.438 33.344 1 75.62 327 GLY B C 1
ATOM 5428 O O . GLY B 1 327 ? 2.938 68.562 34.469 1 75.62 327 GLY B O 1
ATOM 5429 N N . SER B 1 328 ? 1.402 69.188 32.906 1 76.5 328 SER B N 1
ATOM 5430 C CA . SER B 1 328 ? 0.69 70.125 33.812 1 76.5 328 SER B CA 1
ATOM 5431 C C . SER B 1 328 ? -0.201 69.312 34.781 1 76.5 328 SER B C 1
ATOM 5433 O O . SER B 1 328 ? -0.481 68.125 34.562 1 76.5 328 SER B O 1
ATOM 5435 N N . ALA B 1 329 ? -0.531 70 35.844 1 78.38 329 ALA B N 1
ATOM 5436 C CA . ALA B 1 329 ? -1.384 69.375 36.844 1 78.38 329 ALA B CA 1
ATOM 5437 C C . ALA B 1 329 ? -2.732 69 36.25 1 78.38 329 ALA B C 1
ATOM 5439 O O . ALA B 1 329 ? -3.27 67.938 36.562 1 78.38 329 ALA B O 1
ATOM 5440 N N . SER B 1 330 ? -3.24 69.812 35.406 1 79.56 330 SER B N 1
ATOM 5441 C CA . SER B 1 330 ? -4.516 69.562 34.781 1 79.56 330 SER B CA 1
ATOM 5442 C C . SER B 1 330 ? -4.418 68.312 33.875 1 79.56 330 SER B C 1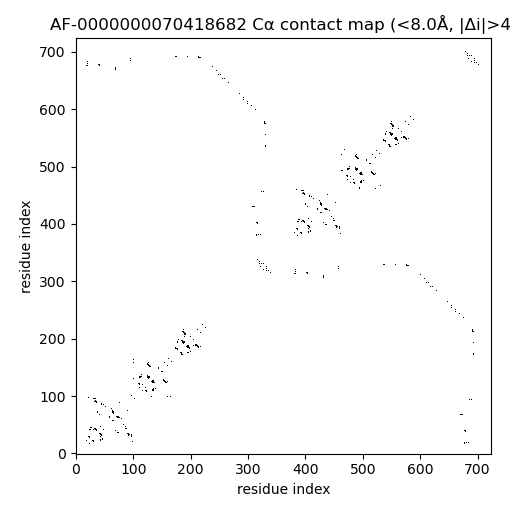
ATOM 5444 O O . SER B 1 330 ? -5.285 67.438 33.906 1 79.56 330 SER B O 1
ATOM 5446 N N . LEU B 1 331 ? -3.324 68.25 33.125 1 81.31 331 LEU B N 1
ATOM 5447 C CA . LEU B 1 331 ? -3.105 67.125 32.25 1 81.31 331 LEU B CA 1
ATOM 5448 C C . LEU B 1 331 ? -2.922 65.812 33.031 1 81.31 331 LEU B C 1
ATOM 5450 O O . LEU B 1 331 ? -3.416 64.75 32.625 1 81.31 331 LEU B O 1
ATOM 5454 N N . LEU B 1 332 ? -2.193 65.938 34.031 1 85.12 332 LEU B N 1
ATOM 5455 C CA . LEU B 1 332 ? -1.973 64.75 34.906 1 85.12 332 LEU B CA 1
ATOM 5456 C C . LEU B 1 332 ? -3.295 64.25 35.438 1 85.12 332 LEU B C 1
ATOM 5458 O O . LEU B 1 332 ? -3.523 63.031 35.438 1 85.12 332 LEU B O 1
ATOM 5462 N N . PHE B 1 333 ? -4.133 65.125 35.844 1 85.81 333 PHE B N 1
ATOM 5463 C CA . PHE B 1 333 ? -5.434 64.688 36.344 1 85.81 333 PHE B CA 1
ATOM 5464 C C . PHE B 1 333 ? -6.281 64.062 35.281 1 85.81 333 PHE B C 1
ATOM 5466 O O . PHE B 1 333 ? -6.859 63 35.469 1 85.81 333 PHE B O 1
ATOM 5473 N N . ILE B 1 334 ? -6.367 64.688 34.125 1 83.69 334 ILE B N 1
ATOM 5474 C CA . ILE B 1 334 ? -7.18 64.188 33.031 1 83.69 334 ILE B CA 1
ATOM 5475 C C . ILE B 1 334 ? -6.703 62.781 32.625 1 83.69 334 ILE B C 1
ATOM 5477 O O . ILE B 1 334 ? -7.516 61.844 32.469 1 83.69 334 ILE B O 1
ATOM 5481 N N . THR B 1 335 ? -5.395 62.688 32.469 1 87.5 335 THR B N 1
ATOM 5482 C CA . THR B 1 335 ? -4.816 61.406 32.062 1 87.5 335 THR B CA 1
ATOM 5483 C C . THR B 1 335 ? -5.082 60.344 33.125 1 87.5 335 THR B C 1
ATOM 5485 O O . THR B 1 335 ? -5.488 59.219 32.781 1 87.5 335 THR B O 1
ATOM 5488 N N . SER B 1 336 ? -4.797 60.656 34.406 1 88.12 336 SER B N 1
ATOM 5489 C CA . SER B 1 336 ? -4.996 59.688 35.5 1 88.12 336 SER B CA 1
ATOM 5490 C C . SER B 1 336 ? -6.449 59.25 35.562 1 88.12 336 SER B C 1
ATOM 5492 O O . SER B 1 336 ? -6.723 58.062 35.75 1 88.12 336 SER B O 1
ATOM 5494 N N . GLU B 1 337 ? -7.395 60.188 35.344 1 85.88 337 GLU B N 1
ATOM 5495 C CA . GLU B 1 337 ? -8.82 59.875 35.406 1 85.88 337 GLU B CA 1
ATOM 5496 C C . GLU B 1 337 ? -9.242 58.969 34.25 1 85.88 337 GLU B C 1
ATOM 5498 O O . GLU B 1 337 ? -10.008 58.031 34.438 1 85.88 337 GLU B O 1
ATOM 5503 N N . ARG B 1 338 ? -8.812 59.219 33.188 1 85.19 338 ARG B N 1
ATOM 5504 C CA . ARG B 1 338 ? -9.133 58.406 32 1 85.19 338 ARG B CA 1
ATOM 5505 C C . ARG B 1 338 ? -8.609 57 32.156 1 85.19 338 ARG B C 1
ATOM 5507 O O . ARG B 1 338 ? -9.312 56.031 31.828 1 85.19 338 ARG B O 1
ATOM 5514 N N . LEU B 1 339 ? -7.375 56.906 32.625 1 88.38 339 LEU B N 1
ATOM 5515 C CA . LEU B 1 339 ? -6.762 55.594 32.812 1 88.38 339 LEU B CA 1
ATOM 5516 C C . LEU B 1 339 ? -7.426 54.812 33.938 1 88.38 339 LEU B C 1
ATOM 5518 O O . LEU B 1 339 ? -7.551 53.594 33.875 1 88.38 339 LEU B O 1
ATOM 5522 N N . ARG B 1 340 ? -7.852 55.562 34.969 1 86.06 340 ARG B N 1
ATOM 5523 C CA . ARG B 1 340 ? -8.602 54.938 36.062 1 86.06 340 ARG B CA 1
ATOM 5524 C C . ARG B 1 340 ? -9.883 54.281 35.531 1 86.06 340 ARG B C 1
ATOM 5526 O O . ARG B 1 340 ? -10.203 53.156 35.906 1 86.06 340 ARG B O 1
ATOM 5533 N N . HIS B 1 341 ? -10.562 54.969 34.594 1 83.31 341 HIS B N 1
ATOM 5534 C CA . HIS B 1 341 ? -11.797 54.469 34.031 1 83.31 341 HIS B CA 1
ATOM 5535 C C . HIS B 1 341 ? -11.523 53.25 33.125 1 83.31 341 HIS B C 1
ATOM 5537 O O . HIS B 1 341 ? -12.266 52.281 33.156 1 83.31 341 HIS B O 1
ATOM 5543 N N . ARG B 1 342 ? -10.516 53.312 32.438 1 81.06 342 ARG B N 1
ATOM 5544 C CA . ARG B 1 342 ? -10.156 52.219 31.531 1 81.06 342 ARG B CA 1
ATOM 5545 C C . ARG B 1 342 ? -9.742 50.969 32.312 1 81.06 342 ARG B C 1
ATOM 5547 O O . ARG B 1 342 ? -10.062 49.875 31.922 1 81.06 342 ARG B O 1
ATOM 5554 N N . ALA B 1 343 ? -8.922 51.25 33.312 1 82.19 343 ALA B N 1
ATOM 5555 C CA . ALA B 1 343 ? -8.484 50.125 34.156 1 82.19 343 ALA B CA 1
ATOM 5556 C C . ALA B 1 343 ? -9.672 49.438 34.844 1 82.19 343 ALA B C 1
ATOM 5558 O O . ALA B 1 343 ? -9.656 48.25 35.094 1 82.19 343 ALA B O 1
ATOM 5559 N N . GLY B 1 344 ? -10.68 50.281 35.125 1 75.19 344 GLY B N 1
ATOM 5560 C CA . GLY B 1 344 ? -11.883 49.719 35.75 1 75.19 344 GLY B CA 1
ATOM 5561 C C . GLY B 1 344 ? -12.734 48.938 34.75 1 75.19 344 GLY B C 1
ATOM 5562 O O . GLY B 1 344 ? -13.406 47.969 35.156 1 75.19 344 GLY B O 1
ATOM 5563 N N . CYS B 1 345 ? -12.805 49.375 33.5 1 64.5 345 CYS B N 1
ATOM 5564 C CA . CYS B 1 345 ? -13.625 48.719 32.5 1 64.5 345 CYS B CA 1
ATOM 5565 C C . CYS B 1 345 ? -12.922 47.5 31.906 1 64.5 345 CYS B C 1
ATOM 5567 O O . CYS B 1 345 ? -13.57 46.594 31.375 1 64.5 345 CYS B O 1
ATOM 5569 N N . SER B 1 346 ? -11.617 47.594 31.828 1 58.81 346 SER B N 1
ATOM 5570 C CA . SER B 1 346 ? -10.875 46.5 31.188 1 58.81 346 SER B CA 1
ATOM 5571 C C . SER B 1 346 ? -11.102 45.188 31.906 1 58.81 346 SER B C 1
ATOM 5573 O O . SER B 1 346 ? -10.461 44.906 32.938 1 58.81 346 SER B O 1
ATOM 5575 N N . CYS B 1 347 ? -12.406 44.969 32.219 1 48.22 347 CYS B N 1
ATOM 5576 C CA . CYS B 1 347 ? -12.672 43.594 32.594 1 48.22 347 CYS B CA 1
ATOM 5577 C C . CYS B 1 347 ? -12.023 42.625 31.609 1 48.22 347 CYS B C 1
ATOM 5579 O O . CYS B 1 347 ? -12.523 42.438 30.484 1 48.22 347 CYS B O 1
ATOM 5581 N N . LEU B 1 348 ? -10.727 42.719 31.375 1 47.75 348 LEU B N 1
ATOM 5582 C CA . LEU B 1 348 ? -10.109 41.531 30.828 1 47.75 348 LEU B CA 1
ATOM 5583 C C . LEU B 1 348 ? -10.906 40.281 31.219 1 47.75 348 LEU B C 1
ATOM 5585 O O . LEU B 1 348 ? -10.844 39.844 32.375 1 47.75 348 LEU B O 1
ATOM 5589 N N . THR B 1 349 ? -12.109 40.312 31.031 1 41.12 349 THR B N 1
ATOM 5590 C CA . THR B 1 349 ? -12.891 39.094 31.156 1 41.12 349 THR B CA 1
ATOM 5591 C C . THR B 1 349 ? -12.094 37.906 30.641 1 41.12 349 THR B C 1
ATOM 5593 O O . THR B 1 349 ? -11.594 37.938 29.516 1 41.12 349 THR B O 1
ATOM 5596 N N . ALA B 1 350 ? -11.398 37.312 31.469 1 40.34 350 ALA B N 1
ATOM 5597 C CA . ALA B 1 350 ? -10.898 35.938 31.531 1 40.34 350 ALA B CA 1
ATOM 5598 C C . ALA B 1 350 ? -11.812 34.969 30.766 1 40.34 350 ALA B C 1
ATOM 5600 O O . ALA B 1 350 ? -12.906 34.656 31.234 1 40.34 350 ALA B O 1
ATOM 5601 N N . SER B 1 351 ? -12.117 35.219 29.641 1 38.75 351 SER B N 1
ATOM 5602 C CA . SER B 1 351 ? -12.641 34.031 29.016 1 38.75 351 SER B CA 1
ATOM 5603 C C . SER B 1 351 ? -11.797 32.812 29.359 1 38.75 351 SER B C 1
ATOM 5605 O O . SER B 1 351 ? -10.82 32.5 28.672 1 38.75 351 SER B O 1
ATOM 5607 N N . THR B 1 352 ? -11.531 32.656 30.516 1 37.12 352 THR B N 1
ATOM 5608 C CA . THR B 1 352 ? -11.062 31.328 30.969 1 37.12 352 THR B CA 1
ATOM 5609 C C . THR B 1 352 ? -11.898 30.219 30.344 1 37.12 352 THR B C 1
ATOM 5611 O O . THR B 1 352 ? -12.914 29.812 30.922 1 37.12 352 THR B O 1
ATOM 5614 N N . SER B 1 353 ? -12.422 30.328 29.219 1 35.22 353 SER B N 1
ATOM 5615 C CA . SER B 1 353 ? -12.906 29.016 28.797 1 35.22 353 SER B CA 1
ATOM 5616 C C . SER B 1 353 ? -11.797 27.984 28.844 1 35.22 353 SER B C 1
ATOM 5618 O O . SER B 1 353 ? -10.797 28.094 28.141 1 35.22 353 SER B O 1
ATOM 5620 N N . SER B 1 354 ? -11.539 27.5 30.016 1 35.25 354 SER B N 1
ATOM 5621 C CA . SER B 1 354 ? -10.836 26.234 30.156 1 35.25 354 SER B CA 1
ATOM 5622 C C . SER B 1 354 ? -11.219 25.266 29.047 1 35.25 354 SER B C 1
ATOM 5624 O O . SER B 1 354 ? -12.383 24.859 28.938 1 35.25 354 SER B O 1
ATOM 5626 N N . TRP B 1 355 ? -10.836 25.359 27.953 1 33.69 355 TRP B N 1
ATOM 5627 C CA . TRP B 1 355 ? -10.93 24.297 26.953 1 33.69 355 TRP B CA 1
ATOM 5628 C C . TRP B 1 355 ? -10.445 22.969 27.516 1 33.69 355 TRP B C 1
ATOM 5630 O O . TRP B 1 355 ? -9.242 22.766 27.703 1 33.69 355 TRP B O 1
ATOM 5640 N N . ARG B 1 356 ? -11.227 22.438 28.391 1 33.75 356 ARG B N 1
ATOM 5641 C CA . ARG B 1 356 ? -11.016 21.016 28.609 1 33.75 356 ARG B CA 1
ATOM 5642 C C . ARG B 1 356 ? -11.094 20.25 27.281 1 33.75 356 ARG B C 1
ATOM 5644 O O . ARG B 1 356 ? -12.133 20.234 26.625 1 33.75 356 ARG B O 1
ATOM 5651 N N . ILE B 1 357 ? -10.016 20.203 26.531 1 36.09 357 ILE B N 1
ATOM 5652 C CA . ILE B 1 357 ? -9.898 19.188 25.5 1 36.09 357 ILE B CA 1
ATOM 5653 C C . ILE B 1 357 ? -10.461 17.859 26.016 1 36.09 357 ILE B C 1
ATOM 5655 O O . ILE B 1 357 ? -9.867 17.219 26.875 1 36.09 357 ILE B O 1
ATOM 5659 N N . THR B 1 358 ? -11.766 17.859 26.266 1 31.39 358 THR B N 1
ATOM 5660 C CA . THR B 1 358 ? -12.336 16.531 26.516 1 31.39 358 THR B CA 1
ATOM 5661 C C . THR B 1 358 ? -12.047 15.602 25.344 1 31.39 358 THR B C 1
ATOM 5663 O O . THR B 1 358 ? -12.5 15.844 24.219 1 31.39 358 THR B O 1
ATOM 5666 N N . THR B 1 359 ? -10.883 15.102 25.234 1 34 359 THR B N 1
ATOM 5667 C CA . THR B 1 359 ? -10.656 13.898 24.438 1 34 359 THR B CA 1
ATOM 5668 C C . THR B 1 359 ? -11.766 12.875 24.672 1 34 359 THR B C 1
ATOM 5670 O O . THR B 1 359 ? -11.844 12.266 25.734 1 34 359 THR B O 1
ATOM 5673 N N . THR B 1 360 ? -12.953 13.211 24.5 1 28.06 360 THR B N 1
ATOM 5674 C CA . THR B 1 360 ? -13.898 12.102 24.5 1 28.06 360 THR B CA 1
ATOM 5675 C C . THR B 1 360 ? -13.438 10.992 23.562 1 28.06 360 THR B C 1
ATOM 5677 O O . THR B 1 360 ? -13.328 11.211 22.344 1 28.06 360 THR B O 1
ATOM 5680 N N . ALA B 1 361 ? -12.609 10.125 24.031 1 35.28 361 ALA B N 1
ATOM 5681 C CA . ALA B 1 361 ? -12.383 8.766 23.547 1 35.28 361 ALA B CA 1
ATOM 5682 C C . ALA B 1 361 ? -13.695 8.078 23.203 1 35.28 361 ALA B C 1
ATOM 5684 O O . ALA B 1 361 ? -14.383 7.574 24.094 1 35.28 361 ALA B O 1
ATOM 5685 N N . ASN B 1 362 ? -14.664 8.734 22.547 1 24.67 362 ASN B N 1
ATOM 5686 C CA . ASN B 1 362 ? -15.602 7.734 22.047 1 24.67 362 ASN B CA 1
ATOM 5687 C C . ASN B 1 362 ? -15.008 6.93 20.891 1 24.67 362 ASN B C 1
ATOM 5689 O O . ASN B 1 362 ? -14.328 7.488 20.031 1 24.67 362 ASN B O 1
#

pLDDT: mean 78.38, std 18.95, range [19.41, 97.94]

Secondary structure (DSSP, 8-state):
-----------S-S------TTB-TTT-SB-SSEEE-TTS-EEEHHHHHHHHHHS-GGGSBTTEEE-TTT--EEE-S-TTS-GGGHHHHSPB-HHHHHHHH--S-S-S-PBPHHHHHTT--PBP-EEETTTTEEE-HHHHHHHHHSTTTTT--EEEHHHHHHSGGGS--------B-SSSTTPBEEEEETTTTEEEEHHHHHHTSTT-TT-EEHHHHHHHHHHSSHHHHHHHHHHHHHHHHHHHHHHHHHHHHHHHHHHHHHHHHHHHHHHHHHHHHHHHHHHHHHHHHHHHHHHHHHHHHHHHHHHHHHHHHHHHHHHHHHHHHHS-HHHHHHHHHHHHHHHHH-----------------/--------------------TTB-TTT-SB-SSEEE-TTS-EEEHHHHHHHHHHS-GGGSBTTEEE-TTT--EEE-S-TTS-HHHHHHHSPB-HHHHHHHT----S-S-PBPHHHHHTT--PBP-EEETTTTEEE-HHHHHHHHHSTTTTT--EEEHHHHHHSTTSS--------B-SSSTTPBEEEEETTTTEEEEHHHHHHTSTT-TT-EEHHHHHHHHHHSSHHHHHHHHHHHHHHHHHHHHHHHHHHHHHHHHHHHHHHHHHHHHHHHHHHHHHHHHHHHHHHHHHHHHHHHHHHHHHHHHHHHHHHHHHHHHHHHHHHHHHS-HHHHHHHHHHHHHHHHH-----------------